Protein AF-A0A099P0U5-F1 (afdb_monomer_lite)

Sequence (580 aa):
MQYRGTAFEDYVLDQFIKVQLLFDESFKYVQVSQISDIPKSPIVANTSRTMFHKSTSIMKYMVQYLEELSNFQYFPLNPQFQKNIIKFYSIHKANFKSFTIEALIESFQDFLLKQPKISKSNSLYYIQTVQLVDVLLVCKSTSGEKSQLLAHREKLLACVYLQLPTISDEKLRQSICDSFEITPDILESKISQINTVVSKTQVVNFFKSSPKLLSNFYQQDAFEEVEYYRSWLMKSQNLENDMINLFMDPMDNSTSMFSIPNQIQDTVALLAEIALDSSSKFFQGLIQCMQIWQVNPFHIQTAFIQVAANIKKDGRINPELVEKAFNLSYLAMPFQIQFLEWPYEEKKKFLQMSLQIYNDSIEDLKPFFGMFFVDQTNFTVVLSFLKLLKLNLKDVKLEIKKQLVSSADQRLRLHRERSKLNETDRTLRLQNLVKYLSYVSSDVNLLYNWKTNNKDLNMSFQIFENGSKILMSPSLELIKRYVSEIRSQSFNLMSDKSSKANFGTFIDLVNNLKARTNFKYDFQKEIYGDFYKIVGSWKTEILQKTKVIIANDNLVRLDGCAHSSSIQNLVMLFQGNLLN

Secondary structure (DSSP, 8-state):
------HHHHHHHHHHHHHHHHH-TTSSEEEGGG-TTS-SS---PPPP------S-HHHHHHHHHHHTGGG--SSPPPHHHHHHHHHHHHHHTTTGGG--HHHHHHHHHHHHHTSTT--TTSHHHHHHHHHHHHHHHHS---HHHHHHHHHHHHHHHH-EEEPPP----HHHHHHHHHHTT--HHHHHHHHHHHGGG--HHHHHHHHHH-TTSGGGS--GGGSSSHHHHHHHHHHHHHHHHHHHHHT--SS----PPPPPPTTHHHHHHHHHHHHHHS-HHHHHHHHHHHHHTT--HHHHHHHHHHHHHH--BTTB--HHHHHHHHHHHHHHSSS---GGGS-HHHHHHHHHHHHHHHHHHHHHHGGGGGGGGT-HHHHHHHHHHHHHT----HHHHHHHHHHHHHHHHHHHHHHHHHTT--TT-SS--HHHHHHHHHHHHHHHHHHHHHHHH-HHHHHHH-HHHHHHHHHHHHHHHHHHHHHHHHHHS-STT--SHHHHHHHHHHHHHHHHHHHHS-----HHHHHHHHHHHHHHHHHHHHHHHHHHHHHT------TT-S--HHHHHHHHHHHHTT--

Organism: Pichia kudriavzevii (NCBI:txid4909)

Structure (mmCIF, N/CA/C/O backbone):
data_AF-A0A099P0U5-F1
#
_entry.id   AF-A0A099P0U5-F1
#
loop_
_atom_site.group_PDB
_atom_site.id
_atom_site.type_symbol
_atom_site.label_atom_id
_atom_site.label_alt_id
_atom_site.label_comp_id
_atom_site.label_asym_id
_atom_site.label_entity_id
_atom_site.label_seq_id
_atom_site.pdbx_PDB_ins_code
_atom_site.Cartn_x
_atom_site.Cartn_y
_atom_site.Cartn_z
_atom_site.occupancy
_atom_site.B_iso_or_equiv
_atom_site.auth_seq_id
_atom_site.auth_comp_id
_atom_site.auth_asym_id
_atom_site.auth_atom_id
_atom_site.pdbx_PDB_model_num
ATOM 1 N N . MET A 1 1 ? -29.083 -13.817 1.300 1.00 33.81 1 MET A N 1
ATOM 2 C CA . MET A 1 1 ? -28.050 -14.624 0.613 1.00 33.81 1 MET A CA 1
ATOM 3 C C . MET A 1 1 ? -27.046 -15.068 1.662 1.00 33.81 1 MET A C 1
ATOM 5 O O . MET A 1 1 ? -26.664 -14.237 2.471 1.00 33.81 1 MET A O 1
ATOM 9 N N . GLN A 1 2 ? -26.703 -16.357 1.721 1.00 34.94 2 GLN A N 1
ATOM 10 C CA . GLN A 1 2 ? -25.637 -16.859 2.598 1.00 34.94 2 GLN A CA 1
ATOM 11 C C . GLN A 1 2 ? -24.275 -16.501 1.989 1.00 34.94 2 GLN A C 1
ATOM 13 O O . GLN A 1 2 ? -24.110 -16.603 0.774 1.00 34.94 2 GLN A O 1
ATOM 18 N N . TYR A 1 3 ? -23.346 -16.055 2.835 1.00 41.56 3 TYR A N 1
ATOM 19 C CA . TYR A 1 3 ? -21.948 -15.777 2.500 1.00 41.56 3 TYR A CA 1
ATOM 20 C C . TYR A 1 3 ? -21.324 -16.961 1.740 1.00 41.56 3 TYR A C 1
ATOM 22 O O . TYR A 1 3 ? -21.486 -18.109 2.154 1.00 41.56 3 TYR A O 1
ATOM 30 N N . ARG A 1 4 ? -20.660 -16.681 0.611 1.00 47.25 4 ARG A N 1
ATOM 31 C CA . ARG A 1 4 ? -20.003 -17.670 -0.265 1.00 47.25 4 ARG A CA 1
ATOM 32 C C . ARG A 1 4 ? -18.496 -17.801 -0.007 1.00 47.25 4 ARG A C 1
ATOM 34 O O . ARG A 1 4 ? -17.818 -18.392 -0.836 1.00 47.25 4 ARG A O 1
ATOM 41 N N . GLY A 1 5 ? -17.978 -17.281 1.104 1.00 59.28 5 GLY A N 1
ATOM 42 C CA . GLY A 1 5 ? -16.559 -17.421 1.417 1.00 59.28 5 GLY A CA 1
ATOM 43 C C . GLY A 1 5 ? -16.228 -18.712 2.165 1.00 59.28 5 GLY A C 1
ATOM 44 O O . GLY A 1 5 ? -17.054 -19.281 2.887 1.00 59.28 5 GLY A O 1
ATOM 45 N N . THR A 1 6 ? -15.001 -19.187 1.992 1.00 80.69 6 THR A N 1
ATOM 46 C CA . THR A 1 6 ? -14.419 -20.273 2.787 1.00 80.69 6 THR A CA 1
ATOM 47 C C . THR A 1 6 ? -14.278 -19.854 4.257 1.00 80.69 6 THR A C 1
ATOM 49 O O . THR A 1 6 ? -14.225 -18.670 4.587 1.00 80.69 6 THR A O 1
ATOM 52 N N . ALA A 1 7 ? -14.155 -20.822 5.173 1.00 86.38 7 ALA A N 1
ATOM 53 C CA . ALA A 1 7 ? -13.898 -20.525 6.590 1.00 86.38 7 ALA A CA 1
ATOM 54 C C . ALA A 1 7 ? -12.612 -19.698 6.805 1.00 86.38 7 ALA A C 1
ATOM 56 O O . ALA A 1 7 ? -12.496 -18.971 7.789 1.00 86.38 7 ALA A O 1
ATOM 57 N N . PHE A 1 8 ? -11.651 -19.806 5.883 1.00 91.00 8 PHE A N 1
ATOM 58 C CA . PHE A 1 8 ? -10.423 -19.024 5.910 1.00 91.00 8 PHE A CA 1
ATOM 59 C C . PHE A 1 8 ? -10.647 -17.569 5.472 1.00 91.00 8 PHE A C 1
ATOM 61 O O . PHE A 1 8 ? -10.152 -16.661 6.130 1.00 91.00 8 PHE A O 1
ATOM 68 N N . GLU A 1 9 ? -11.437 -17.324 4.425 1.00 91.50 9 GLU A N 1
ATOM 69 C CA . GLU A 1 9 ? -11.798 -15.961 4.001 1.00 91.50 9 GLU A CA 1
ATOM 70 C C . GLU A 1 9 ? -12.588 -15.219 5.083 1.00 91.50 9 GLU A C 1
ATOM 72 O O . GLU A 1 9 ? -12.298 -14.055 5.354 1.00 91.50 9 GLU A O 1
ATOM 77 N N . ASP A 1 10 ? -13.511 -15.907 5.765 1.00 91.94 10 ASP A N 1
ATOM 78 C CA . ASP A 1 10 ? -14.259 -15.330 6.891 1.00 91.94 10 ASP A CA 1
ATOM 79 C C . ASP A 1 10 ? -13.323 -14.950 8.051 1.00 91.94 10 ASP A C 1
ATOM 81 O O . ASP A 1 10 ? -13.427 -13.870 8.632 1.00 91.94 10 ASP A O 1
ATOM 85 N N . TYR A 1 11 ? -12.343 -15.811 8.342 1.00 93.94 11 TYR A N 1
ATOM 86 C CA . TYR A 1 11 ? -11.302 -15.526 9.325 1.00 93.94 11 TYR A CA 1
ATOM 87 C C . TYR A 1 11 ? -10.464 -14.298 8.939 1.00 93.94 11 TYR A C 1
ATOM 89 O O . TYR A 1 11 ? -10.210 -13.436 9.783 1.00 93.94 11 TYR A O 1
ATOM 97 N N . VAL A 1 12 ? -10.037 -14.195 7.677 1.00 95.75 12 VAL A N 1
ATOM 98 C CA . VAL A 1 12 ? -9.238 -13.061 7.189 1.00 95.75 12 VAL A CA 1
ATOM 99 C C . VAL A 1 12 ? -10.042 -11.762 7.212 1.00 95.75 12 VAL A C 1
ATOM 101 O O . VAL A 1 12 ? -9.507 -10.736 7.639 1.00 95.75 12 VAL A O 1
ATOM 104 N N . LEU A 1 13 ? -11.324 -11.803 6.844 1.00 95.81 13 LEU A N 1
ATOM 105 C CA . LEU A 1 13 ? -12.243 -10.671 6.965 1.00 95.81 13 LEU A CA 1
ATOM 106 C C . LEU A 1 13 ? -12.339 -10.184 8.418 1.00 95.81 13 LEU A C 1
ATOM 108 O O . LEU A 1 13 ? -12.208 -8.986 8.670 1.00 95.81 13 LEU A O 1
ATOM 112 N N . ASP A 1 14 ? -12.496 -11.094 9.382 1.00 95.25 14 ASP A N 1
ATOM 113 C CA . ASP A 1 14 ? -12.567 -10.739 10.804 1.00 95.25 14 ASP A CA 1
ATOM 114 C C . ASP A 1 14 ? -11.277 -10.067 11.290 1.00 95.25 14 ASP A C 1
ATOM 116 O O . ASP A 1 14 ? -11.321 -9.050 11.991 1.00 95.25 14 ASP A O 1
ATOM 120 N N . GLN A 1 15 ? -10.113 -10.594 10.894 1.00 95.75 15 GLN A N 1
ATOM 121 C CA . GLN A 1 15 ? -8.824 -9.979 11.226 1.00 95.75 15 GLN A CA 1
ATOM 122 C C . GLN A 1 15 ? -8.670 -8.599 10.579 1.00 95.75 15 GLN A C 1
ATOM 124 O O . GLN A 1 15 ? -8.192 -7.668 11.233 1.00 95.75 15 GLN A O 1
ATOM 129 N N . PHE A 1 16 ? -9.095 -8.448 9.324 1.00 96.69 16 PHE A N 1
ATOM 130 C CA . PHE A 1 16 ? -9.060 -7.174 8.614 1.00 96.69 16 PHE A CA 1
ATOM 131 C C . PHE A 1 16 ? -9.946 -6.133 9.310 1.00 96.69 16 PHE A C 1
ATOM 133 O O . PHE A 1 16 ? -9.453 -5.064 9.675 1.00 96.69 16 PHE A O 1
ATOM 140 N N . ILE A 1 17 ? -11.217 -6.461 9.584 1.00 96.94 17 ILE A N 1
ATOM 141 C CA . ILE A 1 17 ? -12.170 -5.581 10.285 1.00 96.94 17 ILE A CA 1
ATOM 142 C C . ILE A 1 17 ? -11.623 -5.178 11.653 1.00 96.94 17 ILE A C 1
ATOM 144 O O . ILE A 1 17 ? -11.674 -4.001 12.005 1.00 96.94 17 ILE A O 1
ATOM 148 N N . LYS A 1 18 ? -11.050 -6.119 12.412 1.00 96.06 18 LYS A N 1
ATOM 149 C CA . LYS A 1 18 ? -10.448 -5.833 13.721 1.00 96.06 18 LYS A CA 1
ATOM 150 C C . LYS A 1 18 ? -9.398 -4.721 13.645 1.00 96.06 18 LYS A C 1
ATOM 152 O O . LYS A 1 18 ? -9.357 -3.871 14.532 1.00 96.06 18 LYS A O 1
ATOM 157 N N . VAL A 1 19 ? -8.571 -4.715 12.598 1.00 97.00 19 VAL A N 1
ATOM 158 C CA . VAL A 1 19 ? -7.596 -3.641 12.363 1.00 97.00 19 VAL A CA 1
ATOM 159 C C . VAL A 1 19 ? -8.286 -2.347 11.948 1.00 97.00 19 VAL A C 1
ATOM 161 O O . VAL A 1 19 ? -7.980 -1.307 12.520 1.00 97.00 19 VAL A O 1
ATOM 164 N N . GLN A 1 20 ? -9.243 -2.387 11.019 1.00 97.00 20 GLN A N 1
ATOM 165 C CA . GLN A 1 20 ? -9.915 -1.160 10.572 1.00 97.00 20 GLN A CA 1
ATOM 166 C C . GLN A 1 20 ? -10.636 -0.448 11.728 1.00 97.00 20 GLN A C 1
ATOM 168 O O . GLN A 1 20 ? -10.569 0.771 11.841 1.00 97.00 20 GLN A O 1
ATOM 173 N N . LEU A 1 21 ? -11.248 -1.208 12.643 1.00 96.25 21 LEU A N 1
ATOM 174 C CA . LEU A 1 21 ? -11.870 -0.676 13.859 1.00 96.25 21 LEU A CA 1
ATOM 175 C C . LEU A 1 21 ? -10.867 0.009 14.800 1.00 96.25 21 LEU A C 1
ATOM 177 O O . LEU A 1 21 ? -11.234 0.957 15.489 1.00 96.25 21 LEU A O 1
ATOM 181 N N . LEU A 1 22 ? -9.612 -0.452 14.850 1.00 94.81 22 LEU A N 1
ATOM 182 C CA . LEU A 1 22 ? -8.572 0.193 15.660 1.00 94.81 22 LEU A CA 1
ATOM 183 C C . LEU A 1 22 ? -8.232 1.589 15.134 1.00 94.81 22 LEU A C 1
ATOM 185 O O . LEU A 1 22 ? -8.060 2.510 15.932 1.00 94.81 22 LEU A O 1
ATOM 189 N N . PHE A 1 23 ? -8.125 1.727 13.812 1.00 94.94 23 PHE A N 1
ATOM 190 C CA . PHE A 1 23 ? -7.725 2.967 13.144 1.00 94.94 23 PHE A CA 1
ATOM 191 C C . PHE A 1 23 ? -8.867 3.967 12.937 1.00 94.94 23 PHE A C 1
ATOM 193 O O . PHE A 1 23 ? -8.602 5.108 12.560 1.00 94.94 23 PHE A O 1
ATOM 200 N N . ASP A 1 24 ? -10.119 3.570 13.162 1.00 95.06 24 ASP A N 1
ATOM 201 C CA . ASP A 1 24 ? -11.261 4.447 12.929 1.00 95.06 24 ASP A CA 1
ATOM 202 C C . ASP A 1 24 ? -11.328 5.611 13.935 1.00 95.06 24 ASP A C 1
ATOM 204 O O . ASP A 1 24 ? -11.121 5.459 15.143 1.00 95.06 24 ASP A O 1
ATOM 208 N N . GLU A 1 25 ? -11.679 6.796 13.434 1.00 90.06 25 GLU A N 1
ATOM 209 C CA . GLU A 1 25 ? -11.743 8.032 14.221 1.00 90.06 25 GLU A CA 1
ATOM 210 C C . GLU A 1 25 ? -12.843 8.023 15.297 1.00 90.06 25 GLU A C 1
ATOM 212 O O . GLU A 1 25 ? -12.800 8.818 16.245 1.00 90.06 25 GLU A O 1
ATOM 217 N N . SER A 1 26 ? -13.839 7.138 15.172 1.00 88.81 26 SER A N 1
ATOM 218 C CA . SER A 1 26 ? -14.865 6.939 16.198 1.00 88.81 26 SER A CA 1
ATOM 219 C C . SER A 1 26 ? -14.312 6.285 17.463 1.00 88.81 26 SER A C 1
ATOM 221 O O . SER A 1 26 ? -14.922 6.432 18.524 1.00 88.81 26 SER A O 1
ATOM 223 N N . PHE A 1 27 ? -13.149 5.619 17.398 1.00 91.06 27 PHE A N 1
ATOM 224 C CA . PHE A 1 27 ? -12.566 4.950 18.554 1.00 91.06 27 PHE A CA 1
ATOM 225 C C . PHE A 1 27 ? -11.857 5.940 19.483 1.00 91.06 27 PHE A C 1
ATOM 227 O O . PHE A 1 27 ? -10.627 6.000 19.559 1.00 91.06 27 PHE A O 1
ATOM 234 N N . LYS A 1 28 ? -12.625 6.766 20.189 1.00 89.44 28 LYS A N 1
ATOM 235 C CA . LYS A 1 28 ? -12.089 7.830 21.040 1.00 89.44 28 LYS A CA 1
ATOM 236 C C . LYS A 1 28 ? -12.845 7.973 22.348 1.00 89.44 28 LYS A C 1
ATOM 238 O O . LYS A 1 28 ? -13.973 7.506 22.513 1.00 89.44 28 LYS A O 1
ATOM 243 N N . TYR A 1 29 ? -12.192 8.657 23.276 1.00 89.19 29 TYR A N 1
ATOM 244 C CA . TYR A 1 29 ? -12.809 9.092 24.513 1.00 89.19 29 TYR A CA 1
ATOM 245 C C . TYR A 1 29 ? -13.820 10.198 24.235 1.00 89.19 29 TYR A C 1
ATOM 247 O O . TYR A 1 29 ? -13.497 11.212 23.616 1.00 89.19 29 TYR A O 1
ATOM 255 N N . VAL A 1 30 ? -15.043 9.993 24.711 1.00 90.38 30 VAL A N 1
ATOM 256 C CA . VAL A 1 30 ? -16.137 10.952 24.606 1.00 90.38 30 VAL A CA 1
ATOM 257 C C . VAL A 1 30 ? -16.541 11.355 26.012 1.00 90.38 30 VAL A C 1
ATOM 259 O O . VAL A 1 30 ? -16.832 10.513 26.866 1.00 90.38 30 VAL A O 1
ATOM 262 N N . GLN A 1 31 ? -16.555 12.660 26.265 1.00 93.00 31 GLN A N 1
ATOM 263 C CA . GLN A 1 31 ? -17.138 13.183 27.490 1.00 93.00 31 GLN A CA 1
ATOM 264 C C . GLN A 1 31 ? -18.662 13.141 27.363 1.00 93.00 31 GLN A C 1
ATOM 266 O O . GLN A 1 31 ? -19.214 13.548 26.342 1.00 93.00 31 GLN A O 1
ATOM 271 N N . VAL A 1 32 ? -19.363 12.677 28.397 1.00 93.25 32 VAL A N 1
ATOM 272 C CA . VAL A 1 32 ? -20.829 12.528 28.370 1.00 93.25 32 VAL A CA 1
ATOM 273 C C . VAL A 1 32 ? -21.532 13.850 28.044 1.00 93.25 32 VAL A C 1
ATOM 275 O O . VAL A 1 32 ? -22.512 13.857 27.306 1.00 93.25 32 VAL A O 1
ATOM 278 N N . SER A 1 33 ? -20.993 14.980 28.510 1.00 92.31 33 SER A N 1
ATOM 279 C CA . SER A 1 33 ? -21.478 16.328 28.176 1.00 92.31 33 SER A CA 1
ATOM 280 C C . SER A 1 33 ? -21.451 16.687 26.683 1.00 92.31 33 SER A C 1
ATOM 282 O O . SER A 1 33 ? -22.115 17.642 26.283 1.00 92.31 33 SER A O 1
ATOM 284 N N . GLN A 1 34 ? -20.697 15.951 25.863 1.00 92.00 34 GLN A N 1
ATOM 285 C CA . GLN A 1 34 ? -20.579 16.159 24.417 1.00 92.00 34 GLN A CA 1
ATOM 286 C C . GLN A 1 34 ? -21.561 15.301 23.603 1.00 92.00 34 GLN A C 1
ATOM 288 O O . GLN A 1 34 ? -21.640 15.471 22.387 1.00 92.00 34 GLN A O 1
ATOM 293 N N . ILE A 1 35 ? -22.315 14.394 24.237 1.00 90.75 35 ILE A N 1
ATOM 294 C CA . ILE A 1 35 ? -23.343 13.605 23.548 1.00 90.75 35 ILE A CA 1
ATOM 295 C C . ILE A 1 35 ? -24.477 14.543 23.118 1.00 90.75 35 ILE A C 1
ATOM 297 O O . ILE A 1 35 ? -25.116 15.175 23.957 1.00 90.75 35 ILE A O 1
ATOM 301 N N . SER A 1 36 ? -24.751 14.603 21.813 1.00 87.50 36 SER A N 1
ATOM 302 C CA . SER A 1 36 ? -25.747 15.505 21.213 1.00 87.50 36 SER A CA 1
ATOM 303 C C . SER A 1 36 ? -27.154 15.344 21.789 1.00 87.50 36 SER A C 1
ATOM 305 O O . SER A 1 36 ? -27.890 16.322 21.899 1.00 87.50 36 SER A O 1
ATOM 307 N N . ASP A 1 37 ? -27.509 14.120 22.176 1.00 86.06 37 ASP A N 1
ATOM 308 C CA . ASP A 1 37 ? -28.840 13.769 22.679 1.00 86.06 37 ASP A CA 1
ATOM 309 C C . ASP A 1 37 ? -29.056 14.168 24.149 1.00 86.06 37 ASP A C 1
ATOM 311 O O . ASP A 1 37 ? -30.168 14.043 24.667 1.00 86.06 37 ASP A O 1
ATOM 315 N N . ILE A 1 38 ? -28.009 14.631 24.844 1.00 88.50 38 ILE A N 1
ATOM 316 C CA . ILE A 1 38 ? -28.087 15.064 26.239 1.00 88.50 38 ILE A CA 1
ATOM 317 C C . ILE A 1 38 ? -28.207 16.597 26.288 1.00 88.50 38 ILE A C 1
ATOM 319 O O . ILE A 1 38 ? -27.301 17.304 25.840 1.00 88.50 38 ILE A O 1
ATOM 323 N N . PRO A 1 39 ? -29.289 17.158 26.865 1.00 84.56 39 PRO A N 1
ATOM 324 C CA . PRO A 1 39 ? -29.443 18.605 26.982 1.00 84.56 39 PRO A CA 1
ATOM 325 C C . PRO A 1 39 ? -28.306 19.237 27.793 1.00 84.56 39 PRO A C 1
ATOM 327 O O . PRO A 1 39 ? -27.940 18.742 28.861 1.00 84.56 39 PRO A O 1
ATOM 330 N N . LYS A 1 40 ? -27.788 20.391 27.356 1.00 82.50 40 LYS A N 1
ATOM 331 C CA . LYS A 1 40 ? -26.741 21.114 28.106 1.00 82.50 40 LYS A CA 1
ATOM 332 C C . LYS A 1 40 ? -27.222 21.555 29.493 1.00 82.50 40 LYS A C 1
ATOM 334 O O . LYS A 1 40 ? -26.483 21.440 30.468 1.00 82.50 40 LYS A O 1
ATOM 339 N N . SER A 1 41 ? -28.478 21.986 29.598 1.00 85.06 41 SER A N 1
ATOM 340 C CA . SER A 1 41 ? -29.098 22.428 30.851 1.00 85.06 41 SER A CA 1
ATOM 341 C C . SER A 1 41 ? -30.359 21.610 31.142 1.00 85.06 41 SER A C 1
ATOM 343 O O . SER A 1 41 ? -31.153 21.405 30.221 1.00 85.06 41 SER A O 1
ATOM 345 N N . PRO A 1 42 ? -30.566 21.145 32.388 1.00 89.38 42 PRO A N 1
ATOM 346 C CA . PRO A 1 42 ? -31.786 20.441 32.754 1.00 89.38 42 PRO A CA 1
ATOM 347 C C . PRO A 1 42 ? -32.948 21.419 32.944 1.00 89.38 42 PRO A C 1
ATOM 349 O O . PRO A 1 42 ? -32.754 22.572 33.338 1.00 89.38 42 PRO A O 1
ATOM 352 N N . ILE A 1 43 ? -34.169 20.929 32.748 1.00 87.19 43 ILE A N 1
ATOM 353 C CA . ILE A 1 43 ? -35.384 21.626 33.176 1.00 87.19 43 ILE A CA 1
ATOM 354 C C . ILE A 1 43 ? -35.645 21.249 34.635 1.00 87.19 43 ILE A C 1
ATOM 356 O O . ILE A 1 43 ? -35.658 20.072 34.986 1.00 87.19 43 ILE A O 1
ATOM 360 N N . VAL A 1 44 ? -35.850 22.250 35.491 1.00 84.06 44 VAL A N 1
ATOM 361 C CA . VAL A 1 44 ? -36.041 22.055 36.934 1.00 84.06 44 VAL A CA 1
ATOM 362 C C . VAL A 1 44 ? -37.392 22.636 37.342 1.00 84.06 44 VAL A C 1
ATOM 364 O O . VAL A 1 44 ? -37.673 23.803 37.077 1.00 84.06 44 VAL A O 1
ATOM 367 N N . ALA A 1 45 ? -38.240 21.837 37.995 1.00 79.69 45 ALA A N 1
ATOM 368 C CA . ALA A 1 45 ? -39.546 22.304 38.471 1.00 79.69 45 ALA A CA 1
ATOM 369 C C . ALA A 1 45 ? -39.418 23.322 39.622 1.00 79.69 45 ALA A C 1
ATOM 371 O O . ALA A 1 45 ? -38.365 23.434 40.245 1.00 79.69 45 ALA A O 1
ATOM 372 N N . ASN A 1 46 ? -40.489 24.041 39.981 1.00 66.88 46 ASN A N 1
ATOM 373 C CA . ASN A 1 46 ? -40.490 24.962 41.131 1.00 66.88 46 ASN A CA 1
ATOM 374 C C . ASN A 1 46 ? -40.417 24.212 42.479 1.00 66.88 46 ASN A C 1
ATOM 376 O O . ASN A 1 46 ? -40.979 23.132 42.649 1.00 66.88 46 ASN A O 1
ATOM 380 N N . THR A 1 47 ? -39.660 24.743 43.443 1.00 61.41 47 THR A N 1
ATOM 381 C CA . THR A 1 47 ? -39.353 24.080 44.732 1.00 61.41 47 THR A CA 1
ATOM 382 C C . THR A 1 47 ? -40.479 24.279 45.742 1.00 61.41 47 THR A C 1
ATOM 384 O O . THR A 1 47 ? -40.983 25.392 45.886 1.00 61.41 47 THR A O 1
ATOM 387 N N . SER A 1 48 ? -40.863 23.239 46.490 1.00 56.41 48 SER A N 1
ATOM 388 C CA . SER A 1 48 ? -41.792 23.421 47.612 1.00 56.41 48 SER A CA 1
ATOM 389 C C . SER A 1 48 ? -41.065 24.003 48.828 1.00 56.41 48 SER A C 1
ATOM 391 O O . SER A 1 48 ? -40.087 23.428 49.303 1.00 56.41 48 SER A O 1
ATOM 393 N N . ARG A 1 49 ? -41.559 25.128 49.362 1.00 48.69 49 ARG A N 1
ATOM 394 C CA . ARG A 1 49 ? -41.126 25.680 50.657 1.00 48.69 49 ARG A CA 1
ATOM 395 C C . ARG A 1 49 ? -41.749 24.861 51.794 1.00 48.69 49 ARG A C 1
ATOM 397 O O . ARG A 1 49 ? -42.822 25.211 52.266 1.00 48.69 49 ARG A O 1
ATOM 404 N N . THR A 1 50 ? -41.122 23.778 52.241 1.00 48.81 50 THR A N 1
ATOM 405 C CA . THR A 1 50 ? -41.579 23.059 53.448 1.00 48.81 50 THR A CA 1
ATOM 406 C C . THR A 1 50 ? -40.394 22.653 54.315 1.00 48.81 50 THR A C 1
ATOM 408 O O . THR A 1 50 ? -39.521 21.927 53.852 1.00 48.81 50 THR A O 1
ATOM 411 N N . MET A 1 51 ? -40.372 23.134 55.568 1.00 41.91 51 MET A N 1
ATOM 412 C CA . MET A 1 51 ? -39.295 22.904 56.545 1.00 41.91 51 MET A CA 1
ATOM 413 C C . MET A 1 51 ? -39.426 21.600 57.356 1.00 41.91 51 MET A C 1
ATOM 415 O O . MET A 1 51 ? -38.498 21.272 58.084 1.00 41.91 51 MET A O 1
ATOM 419 N N . PHE A 1 52 ? -40.515 20.826 57.245 1.00 42.16 52 PHE A N 1
ATOM 420 C CA . PHE A 1 52 ? -40.698 19.613 58.057 1.00 42.16 52 PHE A CA 1
ATOM 421 C C . PHE A 1 52 ? -41.452 18.476 57.326 1.00 42.16 52 PHE A C 1
ATOM 423 O O . PHE A 1 52 ? -42.427 18.728 56.626 1.00 42.16 52 PHE A O 1
ATOM 430 N N . HIS A 1 53 ? -40.996 17.236 57.591 1.00 41.06 53 HIS A N 1
ATOM 431 C CA . HIS A 1 53 ? -41.552 15.884 57.321 1.00 41.06 53 HIS A CA 1
ATOM 432 C C . HIS A 1 53 ? -41.099 15.041 56.094 1.00 41.06 53 HIS A C 1
ATOM 434 O O . HIS A 1 53 ? -41.710 15.023 55.033 1.00 41.06 53 HIS A O 1
ATOM 440 N N . LYS A 1 54 ? -40.050 14.230 56.332 1.00 45.06 54 LYS A N 1
ATOM 441 C CA . LYS A 1 54 ? -39.970 12.740 56.407 1.00 45.06 54 LYS A CA 1
ATOM 442 C C . LYS A 1 54 ? -40.566 11.781 55.347 1.00 45.06 54 LYS A C 1
ATOM 444 O O . LYS A 1 54 ? -40.476 10.576 55.558 1.00 45.06 54 LYS A O 1
ATOM 449 N N . SER A 1 55 ? -41.038 12.213 54.183 1.00 46.31 55 SER A N 1
ATOM 450 C CA . SER A 1 55 ? -41.211 11.274 53.052 1.00 46.31 55 SER A CA 1
ATOM 451 C C . SER A 1 55 ? -40.890 11.952 51.730 1.00 46.31 55 SER A C 1
ATOM 453 O O . SER A 1 55 ? -41.477 12.989 51.424 1.00 46.31 55 SER A O 1
ATOM 455 N N . THR A 1 56 ? -39.962 11.381 50.964 1.00 54.94 56 THR A N 1
ATOM 456 C CA . THR A 1 56 ? -39.474 11.904 49.682 1.00 54.94 56 THR A CA 1
ATOM 457 C C . THR A 1 56 ? -40.633 12.046 48.689 1.00 54.94 56 THR A C 1
ATOM 459 O O . THR A 1 56 ? -41.081 11.093 48.051 1.00 54.94 56 THR A O 1
ATOM 462 N N . SER A 1 57 ? -41.170 13.266 48.562 1.00 70.19 57 SER A N 1
ATOM 463 C CA . SER A 1 57 ? -42.275 13.573 47.639 1.00 70.19 57 SER A CA 1
ATOM 464 C C . SER A 1 57 ? -41.933 13.221 46.185 1.00 70.19 57 SER A C 1
ATOM 466 O O . SER A 1 57 ? -42.819 12.854 45.413 1.00 70.19 57 SER A O 1
ATOM 468 N N . ILE A 1 58 ? -40.641 13.223 45.851 1.00 81.25 58 ILE A N 1
ATOM 469 C CA . ILE A 1 58 ? -40.117 12.985 44.511 1.00 81.25 58 ILE A CA 1
ATOM 470 C C . ILE A 1 58 ? -40.487 11.607 43.946 1.00 81.25 58 ILE A C 1
ATOM 472 O O . ILE A 1 58 ? -40.909 11.522 42.798 1.00 81.25 58 ILE A O 1
ATOM 476 N N . MET A 1 59 ? -40.445 10.538 44.755 1.00 85.19 59 MET A N 1
ATOM 477 C CA . MET A 1 59 ? -40.772 9.181 44.289 1.00 85.19 59 MET A CA 1
ATOM 478 C C . MET A 1 59 ? -42.267 9.023 44.019 1.00 85.19 59 MET A C 1
ATOM 480 O O . MET A 1 59 ? -42.666 8.305 43.106 1.00 85.19 59 MET A O 1
ATOM 484 N N . LYS A 1 60 ? -43.113 9.735 44.774 1.00 80.88 60 LYS A N 1
ATOM 485 C CA . LYS A 1 60 ? -44.560 9.760 44.536 1.00 80.88 60 LYS A CA 1
ATOM 486 C C . LYS A 1 60 ? -44.890 10.433 43.200 1.00 80.88 60 LYS A C 1
ATOM 488 O O . LYS A 1 60 ? -45.705 9.897 42.458 1.00 80.88 60 LYS A O 1
ATOM 493 N N . TYR A 1 61 ? -44.245 11.560 42.892 1.00 80.88 61 TYR A N 1
ATOM 494 C CA . TYR A 1 61 ? -44.406 12.250 41.606 1.00 80.88 61 TYR A CA 1
ATOM 495 C C . TYR A 1 61 ? -43.786 11.467 40.443 1.00 80.88 61 TYR A C 1
ATOM 497 O O . TYR A 1 61 ? -44.381 11.406 39.373 1.00 80.88 61 TYR A O 1
ATOM 505 N N . MET A 1 62 ? -42.651 10.798 40.661 1.00 85.69 62 MET A N 1
ATOM 506 C CA . MET A 1 62 ? -42.045 9.922 39.658 1.00 85.69 62 MET A CA 1
ATOM 507 C C . MET A 1 62 ? -42.992 8.785 39.259 1.00 85.69 62 MET A C 1
ATOM 509 O O . MET A 1 62 ? -43.151 8.514 38.076 1.00 85.69 62 MET A O 1
ATOM 513 N N . VAL A 1 63 ? -43.674 8.151 40.222 1.00 84.44 63 VAL A N 1
ATOM 514 C CA . VAL A 1 63 ? -44.684 7.117 39.926 1.00 84.44 63 VAL A CA 1
ATOM 515 C C . VAL A 1 63 ? -45.823 7.670 39.067 1.00 84.44 63 VAL A C 1
ATOM 517 O O . VAL A 1 63 ? -46.199 7.017 38.102 1.00 84.44 63 VAL A O 1
ATOM 520 N N . GLN A 1 64 ? -46.317 8.878 39.356 1.00 81.56 64 GLN A N 1
ATOM 521 C CA . GLN A 1 64 ? -47.356 9.519 38.536 1.00 81.56 64 GLN A CA 1
ATOM 522 C C . GLN A 1 64 ? -46.879 9.751 37.096 1.00 81.56 64 GLN A C 1
ATOM 524 O O . GLN A 1 64 ? -47.592 9.432 36.150 1.00 81.56 64 GLN A O 1
ATOM 529 N N . TYR A 1 65 ? -45.643 10.227 36.913 1.00 83.19 65 TYR A N 1
ATOM 530 C CA . TYR A 1 65 ? -45.069 10.385 35.574 1.00 83.19 65 TYR A CA 1
ATOM 531 C C . TYR A 1 65 ? -44.822 9.056 34.856 1.00 83.19 65 TYR A C 1
ATOM 533 O O . TYR A 1 65 ? -44.917 9.007 33.635 1.00 83.19 65 TYR A O 1
ATOM 541 N N . LEU A 1 66 ? -44.513 7.979 35.581 1.00 84.44 66 LEU A N 1
ATOM 542 C CA . LEU A 1 66 ? -44.367 6.640 35.004 1.00 84.44 66 LEU A CA 1
ATOM 543 C C . LEU A 1 66 ? -45.708 6.058 34.544 1.00 84.44 66 LEU A C 1
ATOM 545 O O . LEU A 1 66 ? -45.751 5.382 33.518 1.00 84.44 66 LEU A O 1
ATOM 549 N N . GLU A 1 67 ? -46.787 6.332 35.278 1.00 81.25 67 GLU A N 1
ATOM 550 C CA . GLU A 1 67 ? -48.154 5.934 34.920 1.00 81.25 67 GLU A CA 1
ATOM 551 C C . GLU A 1 67 ? -48.681 6.713 33.696 1.00 81.25 67 GLU A C 1
ATOM 553 O O . GLU A 1 67 ? -49.470 6.167 32.927 1.00 81.25 67 GLU A O 1
ATOM 558 N N . GLU A 1 68 ? -48.181 7.932 33.453 1.00 79.44 68 GLU A N 1
ATOM 559 C CA . GLU A 1 68 ? -48.581 8.814 32.341 1.00 79.44 68 GLU A CA 1
ATOM 560 C C . GLU A 1 68 ? -47.417 9.186 31.399 1.00 79.44 68 GLU A C 1
ATOM 562 O O . GLU A 1 68 ? -47.351 10.292 30.857 1.00 79.44 68 GLU A O 1
ATOM 567 N N . LEU A 1 69 ? -46.476 8.267 31.169 1.00 78.19 69 LEU A N 1
ATOM 568 C CA . LEU A 1 69 ? -45.227 8.579 30.457 1.00 78.19 69 LEU A CA 1
ATOM 569 C C . LEU A 1 69 ? -45.439 9.011 28.993 1.00 78.19 69 LEU A C 1
ATOM 571 O O . LEU A 1 69 ? -44.626 9.749 28.437 1.00 78.19 69 LEU A O 1
ATOM 575 N N . SER A 1 70 ? -46.553 8.593 28.379 1.00 72.44 70 SER A N 1
ATOM 576 C CA . SER A 1 70 ? -46.985 9.025 27.041 1.00 72.44 70 SER A CA 1
ATOM 577 C C . SER A 1 70 ? -47.337 10.514 26.965 1.00 72.44 70 SER A C 1
ATOM 579 O O . SER A 1 70 ? -47.304 11.090 25.883 1.00 72.44 70 SER A O 1
ATOM 581 N N . ASN A 1 71 ? -47.656 11.135 28.104 1.00 74.50 71 ASN A N 1
ATOM 582 C CA . ASN A 1 71 ? -48.038 12.541 28.225 1.00 74.50 71 ASN A CA 1
ATOM 583 C C . ASN A 1 71 ? -46.880 13.414 28.742 1.00 74.50 71 ASN A C 1
ATOM 585 O O . ASN A 1 71 ? -47.092 14.570 29.108 1.00 74.50 71 ASN A O 1
ATOM 589 N N . PHE A 1 72 ? -45.651 12.887 28.800 1.00 82.44 72 PHE A N 1
ATOM 590 C CA . PHE A 1 72 ? -44.483 13.643 29.245 1.00 82.44 72 PHE A CA 1
ATOM 591 C C . PHE A 1 72 ? -44.102 14.722 28.217 1.00 82.44 72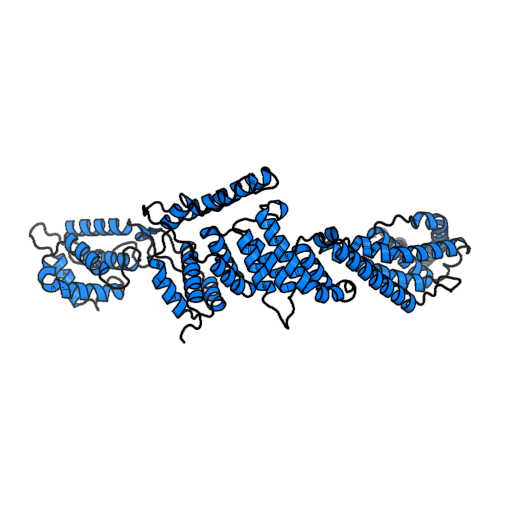 PHE A C 1
ATOM 593 O O . PHE A 1 72 ? -43.661 14.411 27.114 1.00 82.44 72 PHE A O 1
ATOM 600 N N . GLN A 1 73 ? -44.269 15.999 28.580 1.00 83.06 73 GLN A N 1
ATOM 601 C CA . GLN A 1 73 ? -44.121 17.142 27.659 1.00 83.06 73 GLN A CA 1
ATOM 602 C C . GLN A 1 73 ? -42.899 18.029 27.930 1.00 83.06 73 GLN A C 1
ATOM 604 O O . GLN A 1 73 ? -42.659 18.980 27.190 1.00 83.06 73 GLN A O 1
ATOM 609 N N . TYR A 1 74 ? -42.122 17.755 28.980 1.00 83.88 74 TYR A N 1
ATOM 610 C CA . TYR A 1 74 ? -41.029 18.649 29.374 1.00 83.88 74 TYR A CA 1
ATOM 611 C C . TYR A 1 74 ? -39.850 18.605 28.398 1.00 83.88 74 TYR A C 1
ATOM 613 O O . TYR A 1 74 ? -39.268 19.642 28.095 1.00 83.88 74 TYR A O 1
ATOM 621 N N . PHE A 1 75 ? -39.500 17.419 27.902 1.00 85.81 75 PHE A N 1
ATOM 622 C CA . PHE A 1 75 ? -38.452 17.217 26.902 1.00 85.81 75 PHE A CA 1
ATOM 623 C C . PHE A 1 75 ? -38.648 15.872 26.184 1.00 85.81 75 PHE A C 1
ATOM 625 O O . PHE A 1 75 ? -39.273 14.969 26.750 1.00 85.81 75 PHE A O 1
ATOM 632 N N . PRO A 1 76 ? -38.129 15.709 24.952 1.00 87.00 76 PRO A N 1
ATOM 633 C CA . PRO A 1 76 ? -38.230 14.444 24.233 1.00 87.00 76 PRO A CA 1
ATOM 634 C C . PRO A 1 76 ? -37.429 13.349 24.950 1.00 87.00 76 PRO A C 1
ATOM 636 O O . PRO A 1 76 ? -36.220 13.468 25.155 1.00 87.00 76 PRO A O 1
ATOM 639 N N . LEU A 1 77 ? -38.110 12.266 25.330 1.00 88.19 77 LEU A N 1
ATOM 640 C CA . LEU A 1 77 ? -37.479 11.090 25.926 1.00 88.19 77 LEU A CA 1
ATOM 641 C C . LEU A 1 77 ? -36.937 10.167 24.835 1.00 88.19 77 LEU A C 1
A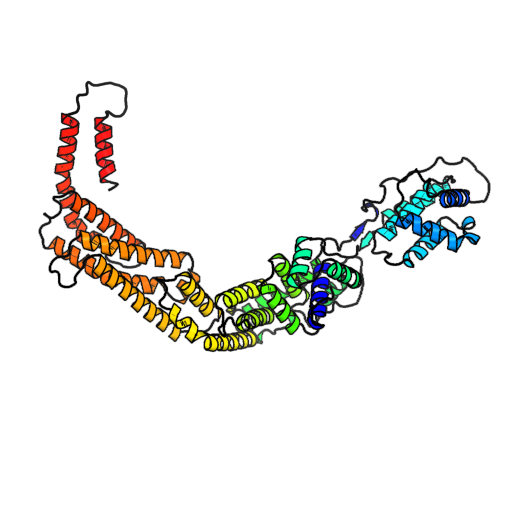TOM 643 O O . LEU A 1 77 ? -37.573 9.975 23.799 1.00 88.19 77 LEU A O 1
ATOM 647 N N . ASN A 1 78 ? -35.783 9.546 25.084 1.00 90.81 78 ASN A N 1
ATOM 648 C CA . ASN A 1 78 ? -35.265 8.537 24.171 1.00 90.81 78 ASN A CA 1
ATOM 649 C C . ASN A 1 78 ? -36.238 7.334 24.158 1.00 90.81 78 ASN A C 1
ATOM 651 O O . ASN A 1 78 ? -36.628 6.870 25.234 1.00 90.81 78 ASN A O 1
ATOM 655 N N . PRO A 1 79 ? -36.621 6.780 22.993 1.00 90.44 79 PRO A N 1
ATOM 656 C CA . PRO A 1 79 ? -37.574 5.666 22.937 1.00 90.44 79 PRO A CA 1
ATOM 657 C C . PRO A 1 79 ? -37.139 4.446 23.764 1.00 90.44 79 PRO A C 1
ATOM 659 O O . PRO A 1 79 ? -37.959 3.767 24.387 1.00 90.44 79 PRO A O 1
ATOM 662 N N . GLN A 1 80 ? -35.829 4.188 23.830 1.00 91.12 80 GLN A N 1
ATOM 663 C CA . GLN A 1 80 ? -35.276 3.097 24.623 1.00 91.12 80 GLN A CA 1
ATOM 664 C C . GLN A 1 80 ? -35.344 3.393 26.125 1.00 91.12 80 GLN A C 1
ATOM 666 O O . GLN A 1 80 ? -35.641 2.482 26.898 1.00 91.12 80 GLN A O 1
ATOM 671 N N . PHE A 1 81 ? -35.152 4.655 26.534 1.00 92.94 81 PHE A N 1
ATOM 672 C CA . PHE A 1 81 ? -35.378 5.082 27.917 1.00 92.94 81 PHE A CA 1
ATOM 673 C C . PHE A 1 81 ? -36.822 4.816 28.342 1.00 92.94 81 PHE A C 1
ATOM 675 O O . PHE A 1 81 ? -37.034 4.158 29.357 1.00 92.94 81 PHE A O 1
ATOM 682 N N . GLN A 1 82 ? -37.804 5.252 27.542 1.00 90.88 82 GLN A N 1
ATOM 683 C CA . GLN A 1 82 ? -39.231 5.064 27.840 1.00 90.88 82 GLN A CA 1
ATOM 684 C C . GLN A 1 82 ? -39.567 3.585 28.073 1.00 90.88 82 GLN A C 1
ATOM 686 O O . GLN A 1 82 ? -40.199 3.224 29.066 1.00 90.88 82 GLN A O 1
ATOM 691 N N . LYS A 1 83 ? -39.079 2.705 27.195 1.00 91.75 83 LYS A N 1
ATOM 692 C CA . LYS A 1 83 ? -39.266 1.256 27.325 1.00 91.75 83 LYS A CA 1
ATOM 693 C C . LYS A 1 83 ? -38.601 0.694 28.585 1.00 91.75 83 LYS A C 1
ATOM 695 O O . LYS A 1 83 ? -39.205 -0.094 29.316 1.00 91.75 83 LYS A O 1
ATOM 700 N N . ASN A 1 84 ? -37.352 1.079 28.835 1.00 93.94 84 ASN A N 1
ATOM 701 C CA . ASN A 1 84 ? -36.548 0.527 29.918 1.00 93.94 84 ASN A CA 1
ATOM 702 C C . ASN A 1 84 ? -36.995 1.013 31.296 1.00 93.94 84 ASN A C 1
ATOM 704 O O . ASN A 1 84 ? -37.008 0.209 32.226 1.00 93.94 84 ASN A O 1
ATOM 708 N N . ILE A 1 85 ? -37.413 2.272 31.440 1.00 93.31 85 ILE A N 1
ATOM 709 C CA . ILE A 1 85 ? -37.863 2.804 32.728 1.00 93.31 85 ILE A CA 1
ATOM 710 C C . ILE A 1 85 ? -39.202 2.198 33.166 1.00 93.31 85 ILE A C 1
ATOM 712 O O . ILE A 1 85 ? -39.363 1.863 34.339 1.00 93.31 85 ILE A O 1
ATOM 716 N N . ILE A 1 86 ? -40.125 1.948 32.229 1.00 92.00 86 ILE A N 1
ATOM 717 C CA . ILE A 1 86 ? -41.389 1.247 32.510 1.00 92.00 86 ILE A CA 1
ATOM 718 C C . ILE A 1 86 ? -41.107 -0.193 32.952 1.00 92.00 86 ILE A C 1
ATOM 720 O O . ILE A 1 86 ? -41.650 -0.667 33.952 1.00 92.00 86 ILE A O 1
ATOM 724 N N . LYS A 1 87 ? -40.211 -0.889 32.240 1.00 93.19 87 LYS A N 1
ATOM 725 C CA . LYS A 1 87 ? -39.804 -2.252 32.598 1.00 93.19 87 LYS A CA 1
ATOM 726 C C . LYS A 1 87 ? -39.122 -2.290 33.969 1.00 93.19 87 LYS A C 1
ATOM 728 O O . LYS A 1 87 ? -39.490 -3.119 34.799 1.00 93.19 87 LYS A O 1
ATOM 733 N N . PHE A 1 88 ? -38.196 -1.375 34.238 1.00 94.31 88 PHE A N 1
ATOM 734 C CA . PHE A 1 88 ? -37.551 -1.231 35.542 1.00 94.31 88 PHE A CA 1
ATOM 735 C C . PHE A 1 88 ? -38.575 -0.998 36.662 1.00 94.31 88 PHE A C 1
ATOM 737 O O . PHE A 1 88 ? -38.573 -1.717 37.662 1.00 94.31 88 PHE A O 1
ATOM 744 N N . TYR A 1 89 ? -39.510 -0.064 36.464 1.00 92.31 89 TYR A N 1
ATOM 745 C CA . TYR A 1 89 ? -40.584 0.202 37.419 1.00 92.31 89 TYR A CA 1
ATOM 746 C C . TYR A 1 89 ? -41.439 -1.042 37.688 1.00 92.31 89 TYR A C 1
ATOM 748 O O . TYR A 1 89 ? -41.727 -1.344 38.843 1.00 92.31 89 TYR A O 1
ATOM 756 N N . SER A 1 90 ? -41.794 -1.806 36.649 1.00 90.94 90 SER A N 1
ATOM 757 C CA . SER A 1 90 ? -42.594 -3.028 36.806 1.00 90.94 90 SER A CA 1
ATOM 758 C C . SER A 1 90 ? -41.914 -4.082 37.690 1.00 90.94 90 SER A C 1
ATOM 760 O O . SER A 1 90 ? -42.589 -4.731 38.486 1.00 90.94 90 SER A O 1
ATOM 762 N N . ILE A 1 91 ? -40.582 -4.196 37.617 1.00 92.25 91 ILE A N 1
ATOM 763 C CA . ILE A 1 91 ? -39.781 -5.140 38.413 1.00 92.25 91 ILE A CA 1
ATOM 764 C C . ILE A 1 91 ? -39.680 -4.680 39.872 1.00 92.25 91 ILE A C 1
ATOM 766 O O . ILE A 1 91 ? -39.768 -5.493 40.788 1.00 92.25 91 ILE A O 1
ATOM 770 N N . HIS A 1 92 ? -39.528 -3.375 40.103 1.00 89.56 92 HIS A N 1
ATOM 771 C CA . HIS A 1 92 ? -39.305 -2.810 41.437 1.00 89.56 92 HIS A CA 1
ATOM 772 C C . HIS A 1 92 ? -40.562 -2.212 42.085 1.00 89.56 92 HIS A C 1
ATOM 774 O O . HIS A 1 92 ? -40.465 -1.563 43.128 1.00 89.56 92 HIS A O 1
ATOM 780 N N . LYS A 1 93 ? -41.750 -2.439 41.508 1.00 86.94 93 LYS A N 1
ATOM 781 C CA . LYS A 1 93 ? -43.006 -1.761 41.869 1.00 86.94 93 LYS A CA 1
ATOM 782 C C . LYS A 1 93 ? -43.309 -1.769 43.371 1.00 86.94 93 LYS A C 1
ATOM 784 O O . LYS A 1 93 ? -43.720 -0.744 43.910 1.00 86.94 93 LYS A O 1
ATOM 789 N N . ALA A 1 94 ? -43.073 -2.897 44.046 1.00 83.81 94 ALA A N 1
ATOM 790 C CA . ALA A 1 94 ? -43.341 -3.065 45.477 1.00 83.81 94 ALA A CA 1
ATOM 791 C C . ALA A 1 94 ? -42.494 -2.136 46.369 1.00 83.81 94 ALA A C 1
ATOM 793 O O . ALA A 1 94 ? -42.997 -1.612 47.358 1.00 83.81 94 ALA A O 1
ATOM 794 N N . ASN A 1 95 ? -41.242 -1.875 45.978 1.00 84.25 95 ASN A N 1
ATOM 795 C CA . ASN A 1 95 ? -40.264 -1.142 46.791 1.00 84.25 95 ASN A CA 1
ATOM 796 C C . ASN A 1 95 ? -39.914 0.234 46.196 1.00 84.25 95 ASN A C 1
ATOM 798 O O . ASN A 1 95 ? -39.093 0.966 46.746 1.00 84.25 95 ASN A O 1
ATOM 802 N N . PHE A 1 96 ? -40.539 0.620 45.079 1.00 83.94 96 PHE A N 1
ATOM 803 C CA . PHE A 1 96 ? -40.159 1.820 44.335 1.00 83.94 96 PHE A CA 1
ATOM 804 C C . PHE A 1 96 ? -40.302 3.105 45.164 1.00 83.94 96 PHE A C 1
ATOM 806 O O . PHE A 1 96 ? -39.448 3.984 45.126 1.00 83.94 96 PHE A O 1
ATOM 813 N N . LYS A 1 97 ? -41.364 3.195 45.975 1.00 81.12 97 LYS A N 1
ATOM 814 C CA . LYS A 1 97 ? -41.630 4.358 46.839 1.00 81.12 97 LYS A CA 1
ATOM 815 C C . LYS A 1 97 ? -40.654 4.488 48.014 1.00 81.12 97 LYS A C 1
ATOM 817 O O . LYS A 1 97 ? -40.588 5.559 48.604 1.00 81.12 97 LYS A O 1
ATOM 822 N N . SER A 1 98 ? -39.930 3.421 48.359 1.00 82.50 98 SER A N 1
ATOM 823 C CA . SER A 1 98 ? -38.932 3.417 49.437 1.00 82.50 98 SER A CA 1
ATOM 824 C C . SER A 1 98 ? -37.508 3.720 48.964 1.00 82.50 98 SER A C 1
ATOM 826 O O . SER A 1 98 ? -36.613 3.806 49.801 1.00 82.50 98 SER A O 1
ATOM 828 N N . PHE A 1 99 ? -37.273 3.894 47.658 1.00 85.81 99 PHE A N 1
ATOM 829 C CA . PHE A 1 99 ? -35.945 4.254 47.167 1.00 85.81 99 PHE A CA 1
ATOM 830 C C . PHE A 1 99 ? -35.525 5.658 47.619 1.00 85.81 99 PHE A C 1
ATOM 832 O O . PHE A 1 99 ? -36.293 6.622 47.554 1.00 85.81 99 PHE A O 1
ATOM 839 N N . THR A 1 100 ? -34.259 5.779 48.016 1.00 87.00 100 THR A N 1
ATOM 840 C CA . THR A 1 100 ? -33.551 7.063 48.014 1.00 87.00 100 THR A CA 1
ATOM 841 C C . THR A 1 100 ? -33.177 7.439 46.576 1.00 87.00 100 THR A C 1
ATOM 843 O O . THR A 1 100 ? -33.207 6.594 45.679 1.00 87.00 100 THR A O 1
ATOM 846 N N . ILE A 1 101 ? -32.824 8.706 46.333 1.00 87.50 101 ILE A N 1
ATOM 847 C CA . ILE A 1 101 ? -32.378 9.166 45.003 1.00 87.50 101 ILE A CA 1
ATOM 848 C C . ILE A 1 101 ? -31.173 8.347 44.519 1.00 87.50 101 ILE A C 1
ATOM 850 O O . ILE A 1 101 ? -31.182 7.859 43.392 1.00 87.50 101 ILE A O 1
ATOM 854 N N . GLU A 1 102 ? -30.181 8.145 45.387 1.00 88.62 102 GLU A N 1
ATOM 855 C CA . GLU A 1 102 ? -28.988 7.339 45.095 1.00 88.62 102 GLU A CA 1
ATOM 856 C C . GLU A 1 102 ? -29.350 5.889 44.768 1.00 88.62 102 GLU A C 1
ATOM 858 O O . GLU A 1 102 ? -29.019 5.411 43.687 1.00 88.62 102 GLU A O 1
ATOM 863 N N . ALA A 1 103 ? -30.132 5.225 45.628 1.00 90.06 103 ALA A N 1
ATOM 864 C CA . ALA A 1 103 ? -30.503 3.829 45.417 1.00 90.06 103 ALA A CA 1
ATOM 865 C C . ALA A 1 103 ? -31.323 3.622 44.132 1.00 90.06 103 ALA A C 1
ATOM 867 O O . ALA A 1 103 ? -31.187 2.586 43.482 1.00 90.06 103 ALA A O 1
ATOM 868 N N . LEU A 1 104 ? -32.158 4.596 43.746 1.00 91.38 104 LEU A N 1
ATOM 869 C CA . LEU A 1 104 ? -32.894 4.556 42.482 1.00 91.38 104 LEU A CA 1
ATOM 870 C C . LEU A 1 104 ? -31.946 4.634 41.280 1.00 91.38 104 LEU A C 1
ATOM 872 O O . LEU A 1 104 ? -32.075 3.836 40.352 1.00 91.38 104 LEU A O 1
ATOM 876 N N . ILE A 1 105 ? -31.021 5.599 41.288 1.00 93.44 105 ILE A N 1
ATOM 877 C CA . ILE A 1 105 ? -30.077 5.813 40.187 1.00 93.44 105 ILE A CA 1
ATOM 878 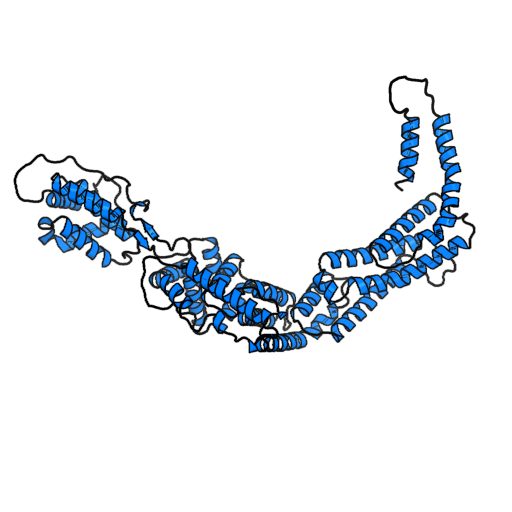C C . ILE A 1 105 ? -29.159 4.595 40.040 1.00 93.44 105 ILE A C 1
ATOM 880 O O . ILE A 1 105 ? -29.023 4.084 38.931 1.00 93.44 105 ILE A O 1
ATOM 884 N N . GLU A 1 106 ? -28.597 4.088 41.139 1.00 93.88 106 GLU A N 1
ATOM 885 C CA . GLU A 1 106 ? -27.743 2.892 41.145 1.00 93.88 106 GLU A CA 1
ATOM 886 C C . GLU A 1 106 ? -28.505 1.651 40.663 1.00 93.88 106 GLU A C 1
ATOM 888 O O . GLU A 1 106 ? -28.063 0.970 39.738 1.00 93.88 106 GLU A O 1
ATOM 893 N N . SER A 1 107 ? -29.708 1.405 41.195 1.00 94.56 107 SER A N 1
ATOM 894 C CA . SER A 1 107 ? -30.529 0.259 40.774 1.00 94.56 107 SER A CA 1
ATOM 895 C C . SER A 1 107 ? -30.903 0.332 39.292 1.00 94.56 107 SER A C 1
ATOM 897 O O . SER A 1 107 ? -30.969 -0.694 38.611 1.00 94.56 107 SER A O 1
ATOM 899 N N . PHE A 1 108 ? -31.153 1.537 38.769 1.00 95.19 108 PHE A N 1
ATOM 900 C CA . PHE A 1 108 ? -31.446 1.721 37.353 1.00 95.19 108 PHE A CA 1
ATOM 901 C C . PHE A 1 108 ? -30.207 1.514 36.478 1.00 95.19 108 PHE A C 1
ATOM 903 O O . PHE A 1 108 ? -30.302 0.854 35.445 1.00 95.19 108 PHE A O 1
ATOM 910 N N . GLN A 1 109 ? -29.039 2.010 36.893 1.00 95.06 109 GLN A N 1
ATOM 911 C CA . GLN A 1 109 ? -27.770 1.748 36.208 1.00 95.06 109 GLN A CA 1
ATOM 912 C C . GLN A 1 109 ? -27.481 0.242 36.135 1.00 95.06 109 GLN A C 1
ATOM 914 O O . GLN A 1 109 ? -27.202 -0.277 35.052 1.00 95.06 109 GLN A O 1
ATOM 919 N N . ASP A 1 110 ? -27.648 -0.482 37.242 1.00 95.19 110 ASP A N 1
ATOM 920 C CA . ASP A 1 110 ? -27.501 -1.940 37.287 1.00 95.19 110 ASP A CA 1
ATOM 921 C C . ASP A 1 110 ? -28.511 -2.657 36.384 1.00 95.19 110 ASP A C 1
ATOM 923 O O . ASP A 1 110 ? -28.197 -3.668 35.749 1.00 95.19 110 ASP A O 1
ATOM 927 N N . PHE A 1 111 ? -29.737 -2.141 36.297 1.00 95.56 111 PHE A N 1
ATOM 928 C CA . PHE A 1 111 ? -30.748 -2.656 35.381 1.00 95.56 111 PHE A CA 1
ATOM 929 C C . PHE A 1 111 ? -30.371 -2.439 33.910 1.00 95.56 111 PHE A C 1
ATOM 931 O O . PHE A 1 111 ? -30.566 -3.350 33.095 1.00 95.56 111 PHE A O 1
ATOM 938 N N . LEU A 1 112 ? -29.828 -1.266 33.564 1.00 95.25 112 LEU A N 1
ATOM 939 C CA . LEU A 1 112 ? -29.377 -0.943 32.209 1.00 95.25 112 LEU A CA 1
ATOM 940 C C . LEU A 1 112 ? -28.263 -1.888 31.755 1.00 95.25 112 LEU A C 1
ATOM 942 O O . LEU A 1 112 ? -28.329 -2.393 30.638 1.00 95.25 112 LEU A O 1
ATOM 946 N N . LEU A 1 113 ? -27.303 -2.201 32.629 1.00 92.94 113 LEU A N 1
ATOM 947 C CA . LEU A 1 113 ? -26.209 -3.137 32.332 1.00 92.94 113 LEU A CA 1
ATOM 948 C C . LEU A 1 113 ? -26.678 -4.583 32.102 1.00 92.94 113 LEU A C 1
ATOM 950 O O . LEU A 1 113 ? -25.950 -5.382 31.520 1.00 92.94 113 LEU A O 1
ATOM 954 N N . LYS A 1 114 ? -27.898 -4.927 32.529 1.00 91.94 114 LYS A N 1
ATOM 955 C CA . LYS A 1 114 ? -28.531 -6.232 32.270 1.00 91.94 114 LYS A CA 1
ATOM 956 C C . LYS A 1 114 ? -29.348 -6.254 30.974 1.00 91.94 114 LYS A C 1
ATOM 958 O O . LYS A 1 114 ? -29.856 -7.311 30.601 1.00 91.94 114 LYS A O 1
ATOM 963 N N . GLN A 1 115 ? -29.536 -5.114 30.303 1.00 88.56 115 GLN A N 1
ATOM 964 C CA . GLN A 1 115 ? -30.278 -5.056 29.044 1.00 88.56 115 GLN A CA 1
ATOM 965 C C . GLN A 1 115 ? -29.375 -5.384 27.842 1.00 88.56 115 GLN A C 1
ATOM 967 O O . GLN A 1 115 ? -28.196 -5.030 27.825 1.00 88.56 115 GLN A O 1
ATOM 972 N N . PRO A 1 116 ? -29.922 -6.020 26.790 1.00 80.12 116 PRO A N 1
ATOM 973 C CA . PRO A 1 116 ? -29.151 -6.351 25.598 1.00 80.12 116 PRO A CA 1
ATOM 974 C C . PRO A 1 116 ? -28.614 -5.087 24.915 1.00 80.12 116 PRO A C 1
ATOM 976 O O . PRO A 1 116 ? -29.343 -4.107 24.748 1.00 80.12 116 PRO A O 1
ATOM 979 N N . LYS A 1 117 ? -27.351 -5.149 24.471 1.00 75.75 117 LYS A N 1
ATOM 980 C CA . LYS A 1 117 ? -26.631 -4.082 23.747 1.00 75.75 117 LYS A CA 1
ATOM 981 C C . LYS A 1 117 ? -26.388 -2.784 24.541 1.00 75.75 117 LYS A C 1
ATOM 983 O O . LYS A 1 117 ? -25.986 -1.785 23.945 1.00 75.75 117 LYS A O 1
ATOM 988 N N . ILE A 1 118 ? -26.594 -2.775 25.862 1.00 85.12 118 ILE A N 1
ATOM 989 C CA . ILE A 1 118 ? -26.292 -1.622 26.725 1.00 85.12 118 ILE A CA 1
ATOM 990 C C . ILE A 1 118 ? -25.077 -1.945 27.599 1.00 85.12 118 ILE A C 1
ATOM 992 O O . ILE A 1 118 ? -25.073 -2.910 28.355 1.00 85.12 118 ILE A O 1
ATOM 996 N N . SER A 1 119 ? -24.040 -1.116 27.498 1.00 86.25 119 SER A N 1
ATOM 997 C CA . SER A 1 119 ? -22.820 -1.194 28.305 1.00 86.25 119 SER A CA 1
ATOM 998 C C . SER A 1 119 ? -22.309 0.214 28.611 1.00 86.25 119 SER A C 1
ATOM 1000 O O . SER A 1 119 ? -22.743 1.181 27.983 1.00 86.25 119 SER A O 1
ATOM 1002 N N . LYS A 1 120 ? -21.350 0.342 29.536 1.00 88.38 120 LYS A N 1
ATOM 1003 C CA . LYS A 1 120 ? -20.697 1.631 29.839 1.00 88.38 120 LYS A CA 1
ATOM 1004 C C . LYS A 1 120 ? -19.875 2.194 28.669 1.00 88.38 120 LYS A C 1
ATOM 1006 O O . LYS A 1 120 ? -19.463 3.340 28.728 1.00 88.38 120 LYS A O 1
ATOM 1011 N N . SER A 1 121 ? -19.655 1.421 27.608 1.00 83.44 121 SER A N 1
ATOM 1012 C CA . SER A 1 121 ? -18.990 1.876 26.377 1.00 83.44 121 SER A CA 1
ATOM 1013 C C . SER A 1 121 ? -19.983 2.393 25.324 1.00 83.44 121 SER A C 1
ATOM 1015 O O . SER A 1 121 ? -19.582 2.830 24.247 1.00 83.44 121 SER A O 1
ATOM 1017 N N . ASN A 1 122 ? -21.288 2.323 25.612 1.00 85.81 122 ASN A N 1
ATOM 1018 C CA . ASN A 1 122 ? -22.362 2.761 24.727 1.00 85.81 122 ASN A CA 1
ATOM 1019 C C . ASN A 1 122 ? -22.956 4.091 25.226 1.00 85.81 122 ASN A C 1
ATOM 1021 O O . ASN A 1 122 ? -23.359 4.202 26.386 1.00 85.81 122 ASN A O 1
ATOM 1025 N N . SER A 1 123 ? -23.093 5.077 24.335 1.00 88.94 123 SER A N 1
ATOM 1026 C CA . SER A 1 123 ? -23.727 6.370 24.634 1.00 88.94 123 SER A CA 1
ATOM 1027 C C . SER A 1 123 ? -25.136 6.215 25.220 1.00 88.94 123 SER A C 1
ATOM 1029 O O . SER A 1 123 ? -25.514 6.963 26.123 1.00 88.94 123 SER A O 1
ATOM 1031 N N . LEU A 1 124 ? -25.891 5.194 24.792 1.00 91.00 124 LEU A N 1
ATOM 1032 C CA . LEU A 1 124 ? -27.243 4.902 25.277 1.00 91.00 124 LEU A CA 1
ATOM 1033 C C . LEU A 1 124 ? -27.306 4.641 26.785 1.00 91.00 124 LEU A C 1
ATOM 1035 O O . LEU A 1 124 ? -28.343 4.921 27.387 1.00 91.00 124 LEU A O 1
ATOM 1039 N N . TYR A 1 125 ? -26.245 4.111 27.402 1.00 94.38 125 TYR A N 1
ATOM 1040 C CA . TYR A 1 125 ? -26.187 3.939 28.858 1.00 94.38 125 TYR A CA 1
ATOM 1041 C C . TYR A 1 125 ? -26.242 5.301 29.561 1.00 94.38 125 TYR A C 1
ATOM 1043 O O . TYR A 1 125 ? -27.062 5.517 30.458 1.00 94.38 125 TYR A O 1
ATOM 1051 N N . TYR A 1 126 ? -25.418 6.246 29.105 1.00 94.69 126 TYR A N 1
ATOM 1052 C CA . TYR A 1 126 ? -25.338 7.582 29.686 1.00 94.69 126 TYR A CA 1
ATOM 1053 C C . TYR A 1 126 ? -26.567 8.429 29.366 1.00 94.69 126 TYR A C 1
ATOM 1055 O O . TYR A 1 126 ? -27.092 9.068 30.274 1.00 94.69 126 TYR A O 1
ATOM 1063 N N . ILE A 1 127 ? -27.084 8.372 28.132 1.00 94.00 127 ILE A N 1
ATOM 1064 C CA . ILE A 1 127 ? -28.322 9.065 27.738 1.00 94.00 127 ILE A CA 1
ATOM 1065 C C . ILE A 1 127 ? -29.468 8.668 28.674 1.00 94.00 127 ILE A C 1
ATOM 1067 O O . ILE A 1 127 ? -30.122 9.531 29.251 1.00 94.00 127 ILE A O 1
ATOM 1071 N N . GLN A 1 128 ? -29.684 7.367 28.879 1.00 94.94 128 GLN A N 1
ATOM 1072 C CA . GLN A 1 128 ? -30.775 6.874 29.725 1.00 94.94 128 GLN A CA 1
ATOM 1073 C C . GLN A 1 128 ? -30.572 7.218 31.204 1.00 94.94 128 GLN A C 1
ATOM 1075 O O . GLN A 1 128 ? -31.529 7.563 31.895 1.00 94.94 128 GLN A O 1
ATOM 1080 N N . THR A 1 129 ? -29.333 7.151 31.692 1.00 95.31 129 THR A N 1
ATOM 1081 C CA . THR A 1 129 ? -29.012 7.497 33.083 1.00 95.31 129 THR A CA 1
ATOM 1082 C C . THR A 1 129 ? -29.228 8.990 33.347 1.00 95.31 129 THR A C 1
ATOM 1084 O O . THR A 1 129 ? -29.824 9.351 34.360 1.00 95.31 129 THR A O 1
ATOM 1087 N N . VAL A 1 130 ? -28.806 9.866 32.428 1.00 95.25 130 VAL A N 1
ATOM 1088 C CA . VAL A 1 130 ? -29.049 11.312 32.535 1.00 95.25 130 VAL A CA 1
ATOM 1089 C C . VAL A 1 130 ? -30.536 11.627 32.391 1.00 95.25 130 VAL A C 1
ATOM 1091 O O . VAL A 1 130 ? -31.052 12.417 33.173 1.00 95.25 130 VAL A O 1
ATOM 1094 N N . GLN A 1 131 ? -31.258 10.955 31.487 1.00 93.25 131 GLN A N 1
ATOM 1095 C CA . GLN A 1 131 ? -32.707 11.132 31.355 1.00 93.25 131 GLN A CA 1
ATOM 1096 C C . GLN A 1 131 ? -33.474 10.733 32.622 1.00 93.25 131 GLN A C 1
ATOM 1098 O O . GLN A 1 131 ? -34.429 11.421 32.971 1.00 93.25 131 GLN A O 1
ATOM 1103 N N . LEU A 1 132 ? -33.046 9.704 33.368 1.00 94.88 132 LEU A N 1
ATOM 1104 C CA . LEU A 1 132 ? -33.633 9.404 34.681 1.00 94.88 132 LEU A CA 1
ATOM 1105 C C . LEU A 1 132 ? -33.489 10.593 35.641 1.00 94.88 132 LEU A C 1
ATOM 1107 O O . LEU A 1 132 ? -34.463 11.002 36.271 1.00 94.88 132 LEU A O 1
ATOM 1111 N N . VAL A 1 133 ? -32.281 11.154 35.740 1.00 94.25 133 VAL A N 1
ATOM 1112 C CA . VAL A 1 133 ? -32.005 12.311 36.604 1.00 94.25 133 VAL A CA 1
ATOM 1113 C C . VAL A 1 133 ? -32.804 13.535 36.151 1.00 94.25 133 VAL A C 1
ATOM 1115 O O . VAL A 1 133 ? -33.400 14.214 36.985 1.00 94.25 133 VAL A O 1
ATOM 1118 N N . ASP A 1 134 ? -32.888 13.779 34.844 1.00 91.75 134 ASP A N 1
ATOM 1119 C CA . ASP A 1 134 ? -33.629 14.905 34.275 1.00 91.75 134 ASP A CA 1
ATOM 1120 C C . ASP A 1 134 ? -35.144 14.774 34.516 1.00 91.75 134 ASP A C 1
ATOM 1122 O O . ASP A 1 134 ? -35.797 15.760 34.853 1.00 91.75 134 ASP A O 1
ATOM 1126 N N . VAL A 1 135 ? -35.715 13.564 34.454 1.00 91.00 135 VAL A N 1
ATOM 1127 C CA . VAL A 1 135 ? -37.127 13.335 34.822 1.00 91.00 135 VAL A CA 1
ATOM 1128 C C . VAL A 1 135 ? -37.350 13.587 36.320 1.00 91.00 135 VAL A C 1
ATOM 1130 O O . VAL A 1 135 ? -38.339 14.215 36.707 1.00 91.00 135 VAL A O 1
ATOM 1133 N N . LEU A 1 136 ? -36.420 13.161 37.181 1.00 90.50 136 LEU A N 1
ATOM 1134 C CA . LEU A 1 136 ? -36.495 13.429 38.622 1.00 90.50 136 LEU A CA 1
ATOM 1135 C C . LEU A 1 136 ? -36.392 14.931 38.940 1.00 90.50 136 LEU A C 1
ATOM 1137 O O . LEU A 1 136 ? -37.074 15.405 39.846 1.00 90.50 136 LEU A O 1
ATOM 1141 N N . LEU A 1 137 ? -35.611 15.707 38.181 1.00 89.75 137 LEU A N 1
ATOM 1142 C CA . LEU A 1 137 ? -35.490 17.166 38.348 1.00 89.75 137 LEU A CA 1
ATOM 1143 C C . LEU A 1 137 ? -36.786 17.932 38.021 1.00 89.75 137 LEU A C 1
ATOM 1145 O O . LEU A 1 137 ? -37.025 19.023 38.554 1.00 89.75 137 LEU A O 1
ATOM 1149 N N . VAL A 1 138 ? -37.645 17.346 37.190 1.00 88.50 138 VAL A N 1
ATOM 1150 C CA . VAL A 1 138 ? -38.982 17.861 36.864 1.00 88.50 138 VAL A CA 1
ATOM 1151 C C . VAL A 1 138 ? -40.030 17.453 37.913 1.00 88.50 138 VAL A C 1
ATOM 1153 O O . VAL A 1 138 ? -41.094 18.069 38.028 1.00 88.50 138 VAL A O 1
ATOM 1156 N N . CYS A 1 139 ? -39.742 16.452 38.745 1.00 84.94 139 CYS A N 1
ATOM 1157 C CA . CYS A 1 139 ? -40.615 16.077 39.850 1.00 84.94 139 CYS A CA 1
ATOM 1158 C C . CYS A 1 139 ? -40.584 17.132 40.966 1.00 84.94 139 CYS A C 1
ATOM 1160 O O . CYS A 1 139 ? -39.543 17.709 41.303 1.00 84.94 139 CYS A O 1
ATOM 1162 N N . LYS A 1 140 ? -41.739 17.360 41.604 1.00 81.19 140 LYS A N 1
ATOM 1163 C CA . LYS A 1 140 ? -41.812 18.229 42.783 1.00 81.19 140 LYS A CA 1
ATOM 1164 C C . LYS A 1 140 ? -40.951 17.632 43.901 1.00 81.19 140 LYS A C 1
ATOM 1166 O O . LYS A 1 140 ? -41.123 16.475 44.277 1.00 81.19 140 LYS A O 1
ATOM 1171 N N . SER A 1 141 ? -40.023 18.438 44.400 1.00 79.19 141 SER A N 1
ATOM 1172 C CA . SER A 1 141 ? -38.955 18.026 45.313 1.00 79.19 141 SER A CA 1
ATOM 1173 C C . SER A 1 141 ? -38.493 19.196 46.189 1.00 79.19 141 SER A C 1
ATOM 1175 O O . SER A 1 141 ? -38.765 20.373 45.902 1.00 79.19 141 SER A O 1
ATOM 1177 N N . THR A 1 142 ? -37.809 18.865 47.282 1.00 81.00 142 THR A N 1
ATOM 1178 C CA . THR A 1 142 ? -37.174 19.818 48.203 1.00 81.00 142 THR A CA 1
ATOM 1179 C C . THR A 1 142 ? -35.910 20.437 47.596 1.00 81.00 142 THR A C 1
ATOM 1181 O O . THR A 1 142 ? -35.352 19.931 46.623 1.00 81.00 142 THR A O 1
ATOM 1184 N N . SER A 1 143 ? -35.423 21.541 48.173 1.00 79.44 143 SER A N 1
ATOM 1185 C CA . SER A 1 143 ? -34.160 22.159 47.739 1.00 79.44 143 SER A CA 1
ATOM 1186 C C . SER A 1 143 ? -32.962 21.217 47.895 1.00 79.44 143 SER A C 1
ATOM 1188 O O . SER A 1 143 ? -32.113 21.184 47.011 1.00 79.44 143 SER A O 1
ATOM 1190 N N . GLY A 1 144 ? -32.915 20.421 48.970 1.00 81.81 144 GLY A N 1
ATOM 1191 C CA . GLY A 1 144 ? -31.850 19.440 49.202 1.00 81.81 144 GLY A CA 1
ATOM 1192 C C . GLY A 1 144 ? -31.815 18.333 48.145 1.00 81.81 144 GLY A C 1
ATOM 1193 O O . GLY A 1 144 ? -30.761 18.076 47.568 1.00 81.81 144 GLY A O 1
ATOM 1194 N N . GLU A 1 145 ? -32.969 17.736 47.827 1.00 85.00 145 GLU A N 1
ATOM 1195 C CA . GLU A 1 145 ? -33.093 16.706 46.780 1.00 85.00 145 GLU A CA 1
ATOM 1196 C C . GLU A 1 145 ? -32.681 17.242 45.399 1.00 85.00 145 GLU A C 1
ATOM 1198 O O . GLU A 1 145 ? -31.982 16.562 44.649 1.00 85.00 145 GLU A O 1
ATOM 1203 N N . LYS A 1 146 ? -33.052 18.488 45.070 1.00 86.44 146 LYS A N 1
ATOM 1204 C CA . LYS A 1 146 ? -32.631 19.127 43.812 1.00 86.44 146 LYS A CA 1
ATOM 1205 C C . LYS A 1 146 ? -31.131 19.338 43.740 1.00 86.44 146 LYS A C 1
ATOM 1207 O O . LYS A 1 146 ? -30.533 19.018 42.719 1.00 86.44 146 LYS A O 1
ATOM 1212 N N . SER A 1 147 ? -30.526 19.857 44.807 1.00 88.38 147 SER A N 1
ATOM 1213 C CA . SER A 1 147 ? -29.073 20.020 44.866 1.00 88.38 147 SER A CA 1
ATOM 1214 C C . SER A 1 147 ? -28.358 18.675 44.701 1.00 88.38 147 SER A C 1
ATOM 1216 O O . SER A 1 147 ? -27.372 18.599 43.974 1.00 88.38 147 SER A O 1
ATOM 1218 N N . GLN A 1 148 ? -28.886 17.598 45.297 1.00 90.44 148 GLN A N 1
ATOM 1219 C CA . GLN A 1 148 ? -28.341 16.245 45.144 1.00 90.44 148 GLN A CA 1
ATOM 1220 C C . GLN A 1 148 ? -28.434 15.733 43.695 1.00 90.44 148 GLN A C 1
ATOM 1222 O O . GLN A 1 148 ? -27.454 15.195 43.177 1.00 90.44 148 GLN A O 1
ATOM 1227 N N . LEU A 1 149 ? -29.576 15.930 43.026 1.00 92.38 149 LEU A N 1
ATOM 1228 C CA . LEU A 1 149 ? -29.781 15.542 41.624 1.00 92.38 149 LEU A CA 1
ATOM 1229 C C . LEU A 1 149 ? -28.912 16.347 40.657 1.00 92.38 149 LEU A C 1
ATOM 1231 O O . LEU A 1 149 ? -28.324 15.767 39.750 1.00 92.38 149 LEU A O 1
ATOM 1235 N N . LEU A 1 150 ? -28.794 17.663 40.859 1.00 92.75 150 LEU A N 1
ATOM 1236 C CA . LEU A 1 150 ? -27.914 18.515 40.056 1.00 92.75 150 LEU A CA 1
ATOM 1237 C C . LEU A 1 150 ? -26.450 18.088 40.209 1.00 92.75 150 LEU A C 1
ATOM 1239 O O . LEU A 1 150 ? -25.760 17.946 39.204 1.00 92.75 150 LEU A O 1
ATOM 1243 N N . ALA A 1 151 ? -26.007 17.784 41.434 1.00 92.94 151 ALA A N 1
ATOM 1244 C CA . ALA A 1 151 ? -24.665 17.261 41.679 1.00 92.94 151 ALA A CA 1
ATOM 1245 C C . ALA A 1 151 ? -24.446 15.880 41.031 1.00 92.94 151 ALA A C 1
ATOM 1247 O O . ALA A 1 151 ? -23.378 15.615 40.482 1.00 92.94 151 ALA A O 1
ATOM 1248 N N . HIS A 1 152 ? -25.445 14.990 41.053 1.00 92.75 152 HIS A N 1
ATOM 1249 C CA . HIS A 1 152 ? -25.375 13.705 40.343 1.00 92.75 152 HIS A CA 1
ATOM 1250 C C . HIS A 1 152 ? -25.300 13.891 38.829 1.00 92.75 152 HIS A C 1
ATOM 1252 O O . HIS A 1 152 ? -24.489 13.246 38.165 1.00 92.75 152 HIS A O 1
ATOM 1258 N N . ARG A 1 153 ? -26.116 14.793 38.282 1.00 93.75 153 ARG A N 1
ATOM 1259 C CA . ARG A 1 153 ? -26.099 15.133 36.862 1.00 93.75 153 ARG A CA 1
ATOM 1260 C C . ARG A 1 153 ? -24.735 15.666 36.443 1.00 93.75 153 ARG A C 1
ATOM 1262 O O . ARG A 1 153 ? -24.189 15.203 35.452 1.00 93.75 153 ARG A O 1
ATOM 1269 N N . GLU A 1 154 ? -24.172 16.599 37.204 1.00 94.38 154 GLU A N 1
ATOM 1270 C CA . GLU A 1 154 ? -22.847 17.164 36.942 1.00 94.38 154 GLU A CA 1
ATOM 1271 C C . GLU A 1 154 ? -21.762 16.081 36.946 1.00 94.38 154 GLU A C 1
ATOM 1273 O O . GLU A 1 154 ? -20.972 16.006 36.005 1.00 94.38 154 GLU A O 1
ATOM 1278 N N . LYS A 1 155 ? -21.790 15.167 37.927 1.00 93.81 155 LYS A N 1
ATOM 1279 C CA . LYS A 1 155 ? -20.896 13.999 37.958 1.00 93.81 155 LYS A CA 1
ATOM 1280 C C . LYS A 1 155 ? -21.034 13.129 36.707 1.00 93.81 155 LYS A C 1
ATOM 1282 O O . LYS A 1 155 ? -20.019 12.751 36.132 1.00 93.81 155 LYS A O 1
ATOM 1287 N N . LEU A 1 156 ? -22.262 12.835 36.267 1.00 92.81 156 LEU A N 1
ATOM 1288 C CA . LEU A 1 156 ? -22.511 12.046 35.053 1.00 92.81 156 LEU A CA 1
ATOM 1289 C C . LEU A 1 156 ? -21.999 12.751 33.794 1.00 92.81 156 LEU A C 1
ATOM 1291 O O . LEU A 1 156 ? -21.388 12.107 32.950 1.00 92.81 156 LEU A O 1
ATOM 1295 N N . LEU A 1 157 ? -22.212 14.062 33.670 1.00 93.38 157 LEU A N 1
ATOM 1296 C CA . LEU A 1 157 ? -21.731 14.854 32.533 1.00 93.38 157 LEU A CA 1
ATOM 1297 C C . LEU A 1 157 ? -20.203 14.999 32.502 1.00 93.38 157 LEU A C 1
ATOM 1299 O O . LEU A 1 157 ? -19.621 15.158 31.427 1.00 93.38 157 LEU A O 1
ATOM 1303 N N . ALA A 1 158 ? -19.557 14.952 33.667 1.00 93.44 158 ALA A N 1
ATOM 1304 C CA . ALA A 1 158 ? -18.105 14.941 33.797 1.00 93.44 158 ALA A CA 1
ATOM 1305 C C . ALA A 1 158 ? -17.482 13.572 33.474 1.00 93.44 158 ALA A C 1
ATOM 1307 O O . ALA A 1 158 ? -16.273 13.499 33.263 1.00 93.44 158 ALA A O 1
ATOM 1308 N N . CYS A 1 159 ? -18.273 12.492 33.412 1.00 92.56 159 CYS A N 1
ATOM 1309 C CA . CYS A 1 159 ? -17.759 11.185 33.022 1.00 92.56 159 CYS A CA 1
ATOM 1310 C C . CYS A 1 159 ? -17.214 11.204 31.589 1.00 92.56 159 CYS A C 1
ATOM 1312 O O . CYS A 1 159 ? -17.767 11.836 30.684 1.00 92.56 159 CYS A O 1
ATOM 1314 N N . VAL A 1 160 ? -16.148 10.438 31.390 1.00 91.56 160 VAL A N 1
ATOM 1315 C CA . VAL A 1 160 ? -15.545 10.163 30.090 1.00 91.56 160 VAL A CA 1
ATOM 1316 C C . VAL A 1 160 ? -15.603 8.657 29.878 1.00 91.56 160 VAL A C 1
ATOM 1318 O O . VAL A 1 160 ? -15.342 7.892 30.807 1.00 91.56 160 VAL A O 1
ATOM 1321 N N . TYR A 1 161 ? -15.971 8.230 28.675 1.00 88.94 161 TYR A N 1
ATOM 1322 C CA . TYR A 1 161 ? -15.995 6.819 28.306 1.00 88.94 161 TYR A CA 1
ATOM 1323 C C . TYR A 1 161 ? -15.344 6.614 26.945 1.00 88.94 161 TYR A C 1
ATOM 1325 O O . TYR A 1 161 ? -15.335 7.516 26.107 1.00 88.94 161 TYR A O 1
ATOM 1333 N N . LEU A 1 162 ? -14.792 5.422 26.736 1.00 87.38 162 LEU A N 1
ATOM 1334 C CA . LEU A 1 162 ? -14.284 5.006 25.439 1.00 87.38 162 LEU A CA 1
ATOM 1335 C C . LEU A 1 162 ? -15.455 4.481 24.604 1.00 87.38 162 LEU A C 1
ATOM 1337 O O . LEU A 1 162 ? -16.086 3.485 24.974 1.00 87.38 162 LEU A O 1
ATOM 1341 N N . GLN A 1 163 ? -15.768 5.172 23.510 1.00 88.06 163 GLN A N 1
ATOM 1342 C CA . GLN A 1 163 ? -16.814 4.748 22.586 1.00 88.06 163 GLN A CA 1
ATOM 1343 C C . GLN A 1 163 ? -16.382 3.467 21.858 1.00 88.06 163 GLN A C 1
ATOM 1345 O O . GLN A 1 163 ? -15.231 3.355 21.438 1.00 88.06 163 GLN A O 1
ATOM 1350 N N . LEU A 1 164 ? -17.300 2.505 21.699 1.00 87.25 164 LEU A N 1
ATOM 1351 C CA . LEU A 1 164 ? -17.028 1.320 20.877 1.00 87.25 164 LEU A CA 1
ATOM 1352 C C . LEU A 1 164 ? -16.751 1.734 19.423 1.00 87.25 164 LEU A C 1
ATOM 1354 O O . LEU A 1 164 ? -17.533 2.512 18.868 1.00 87.25 164 LEU A O 1
ATOM 1358 N N . PRO A 1 165 ? -15.685 1.205 18.800 1.00 90.75 165 PRO A N 1
ATOM 1359 C CA . PRO A 1 165 ? -15.342 1.557 17.434 1.00 90.75 165 PRO A CA 1
ATOM 1360 C C . PRO A 1 165 ? -16.391 1.054 16.441 1.00 90.75 165 PRO A C 1
ATOM 1362 O O . PRO A 1 165 ? -17.042 0.023 16.641 1.00 90.75 165 PRO A O 1
ATOM 1365 N N . THR A 1 166 ? -16.500 1.764 15.328 1.00 92.81 166 THR A N 1
ATOM 1366 C CA . THR A 1 166 ? -17.152 1.297 14.101 1.00 92.81 166 THR A CA 1
ATOM 1367 C C . THR A 1 166 ? -16.243 1.597 12.908 1.00 92.81 166 THR A C 1
ATOM 1369 O O . THR A 1 166 ? -15.115 2.036 13.098 1.00 92.81 166 THR A O 1
ATOM 1372 N N . ILE A 1 167 ? -16.700 1.337 11.686 1.00 94.81 167 ILE A N 1
ATOM 1373 C CA . ILE A 1 167 ? -16.061 1.843 10.468 1.00 94.81 167 ILE A CA 1
ATOM 1374 C C . ILE A 1 167 ? -16.940 2.982 9.965 1.00 94.81 167 ILE A C 1
ATOM 1376 O O . ILE A 1 167 ? -18.031 2.725 9.454 1.00 94.81 167 ILE A O 1
ATOM 1380 N N . SER A 1 168 ? -16.494 4.219 10.178 1.00 92.94 168 SER A N 1
ATOM 1381 C CA . SER A 1 168 ? -17.248 5.449 9.910 1.00 92.94 168 SER A CA 1
ATOM 1382 C C . SER A 1 168 ? -17.097 5.963 8.472 1.00 92.94 168 SER A C 1
ATOM 1384 O O . SER A 1 168 ? -18.000 6.625 7.962 1.00 92.94 168 SER A O 1
ATOM 1386 N N . ASP A 1 169 ? -15.993 5.636 7.787 1.00 94.88 169 ASP A N 1
ATOM 1387 C CA . ASP A 1 169 ? -15.795 5.969 6.368 1.00 94.88 169 ASP A CA 1
ATOM 1388 C C . ASP A 1 169 ? -16.639 5.044 5.472 1.00 94.88 169 ASP A C 1
ATOM 1390 O O . ASP A 1 169 ? -16.280 3.893 5.216 1.00 94.88 169 ASP A O 1
ATOM 1394 N N . GLU A 1 170 ? -17.743 5.569 4.936 1.00 95.19 170 GLU A N 1
ATOM 1395 C CA . GLU A 1 170 ? -18.632 4.845 4.015 1.00 95.19 170 GLU A CA 1
ATOM 1396 C C . GLU A 1 170 ? -17.921 4.326 2.755 1.00 95.19 170 GLU A C 1
ATOM 1398 O O . GLU A 1 170 ? -18.256 3.253 2.252 1.00 95.19 170 GLU A O 1
ATOM 1403 N N . LYS A 1 171 ? -16.892 5.026 2.250 1.00 96.38 171 LYS A N 1
ATOM 1404 C CA . LYS A 1 171 ? -16.123 4.530 1.096 1.00 96.38 171 LYS A CA 1
ATOM 1405 C C . LYS A 1 171 ? -15.302 3.305 1.470 1.00 96.38 171 LYS A C 1
ATOM 1407 O O . LYS A 1 171 ? -15.159 2.402 0.648 1.00 96.38 171 LYS A O 1
ATOM 1412 N N . LEU A 1 172 ? -14.768 3.270 2.692 1.00 95.81 172 LEU A N 1
ATOM 1413 C CA . LEU A 1 172 ? -14.061 2.100 3.198 1.00 95.81 172 LEU A CA 1
ATOM 1414 C C . LEU A 1 172 ? -15.035 0.934 3.387 1.00 95.81 172 LEU A C 1
ATOM 1416 O O . LEU A 1 172 ? -14.751 -0.154 2.892 1.00 95.81 172 LEU A O 1
ATOM 1420 N N . ARG A 1 173 ? -16.207 1.168 3.996 1.00 96.94 173 ARG A N 1
ATOM 1421 C CA . ARG A 1 173 ? -17.263 0.148 4.146 1.00 96.94 173 ARG A CA 1
ATOM 1422 C C . ARG A 1 173 ? -17.642 -0.472 2.805 1.00 96.94 173 ARG A C 1
ATOM 1424 O O . ARG A 1 173 ? -17.604 -1.692 2.673 1.00 96.94 173 ARG A O 1
ATOM 1431 N N . GLN A 1 174 ? -17.931 0.362 1.805 1.00 96.94 174 GLN A N 1
ATOM 1432 C CA . GLN A 1 174 ? -18.258 -0.111 0.461 1.00 96.94 174 GLN A CA 1
ATOM 1433 C C . GLN A 1 174 ? -17.099 -0.910 -0.142 1.00 96.94 174 GLN A C 1
ATOM 1435 O O . GLN A 1 174 ? -17.318 -1.999 -0.656 1.00 96.94 174 GLN A O 1
ATOM 1440 N N . SER A 1 175 ? -15.860 -0.427 -0.006 1.00 96.75 175 SER A N 1
ATOM 1441 C CA . SER A 1 175 ? -14.699 -1.149 -0.533 1.00 96.75 175 SER A CA 1
ATOM 1442 C C . SER A 1 175 ? -14.472 -2.511 0.127 1.00 96.75 175 SER A C 1
ATOM 1444 O O . SER A 1 175 ? -14.032 -3.428 -0.550 1.00 96.75 175 SER A O 1
ATOM 1446 N N . ILE A 1 176 ? -14.785 -2.672 1.418 1.00 96.44 176 ILE A N 1
ATOM 1447 C CA . ILE A 1 176 ? -14.719 -3.971 2.106 1.00 96.44 176 ILE A CA 1
ATOM 1448 C C . ILE A 1 176 ? -15.792 -4.904 1.549 1.00 96.44 176 ILE A C 1
ATOM 1450 O O . ILE A 1 176 ? -15.492 -6.055 1.241 1.00 96.44 176 ILE A O 1
ATOM 1454 N N . CYS A 1 177 ? -17.021 -4.401 1.400 1.00 95.94 177 CYS A N 1
ATOM 1455 C CA . CYS A 1 177 ? -18.128 -5.154 0.820 1.00 95.94 177 CYS A CA 1
ATOM 1456 C C . CYS A 1 177 ? -17.813 -5.642 -0.596 1.00 95.94 177 CYS A C 1
ATOM 1458 O O . CYS A 1 177 ? -18.015 -6.817 -0.883 1.00 95.94 177 CYS A O 1
ATOM 1460 N N . ASP A 1 178 ? -17.277 -4.766 -1.447 1.00 95.25 178 ASP A N 1
ATOM 1461 C CA . ASP A 1 178 ? -16.935 -5.100 -2.831 1.00 95.25 178 ASP A CA 1
ATOM 1462 C C . ASP A 1 178 ? -15.764 -6.092 -2.895 1.00 95.25 178 ASP A C 1
ATOM 1464 O O . ASP A 1 178 ? -15.847 -7.093 -3.597 1.00 95.25 178 ASP A O 1
ATOM 1468 N N . SER A 1 179 ? -14.695 -5.849 -2.129 1.00 94.56 179 SER A N 1
ATOM 1469 C CA . SER A 1 179 ? -13.479 -6.672 -2.142 1.00 94.56 179 SER A CA 1
ATOM 1470 C C . SER A 1 179 ? -13.675 -8.084 -1.580 1.00 94.56 179 SER A C 1
ATOM 1472 O O . SER A 1 179 ? -13.059 -9.022 -2.071 1.00 94.56 179 SER A O 1
ATOM 1474 N N . PHE A 1 180 ? -14.493 -8.241 -0.534 1.00 93.00 180 PHE A N 1
ATOM 1475 C CA . PHE A 1 180 ? -14.793 -9.545 0.076 1.00 93.00 180 PHE A CA 1
ATOM 1476 C C . PHE A 1 180 ? -16.116 -10.152 -0.416 1.00 93.00 180 PHE A C 1
ATOM 1478 O O . PHE A 1 180 ? -16.549 -11.178 0.109 1.00 93.00 180 PHE A O 1
ATOM 1485 N N . GLU A 1 181 ? -16.780 -9.505 -1.378 1.00 92.81 181 GLU A N 1
ATOM 1486 C CA . GLU A 1 181 ? -18.075 -9.912 -1.936 1.00 92.81 181 GLU A CA 1
ATOM 1487 C C . GLU A 1 181 ? -19.163 -10.155 -0.863 1.00 92.81 181 GLU A C 1
ATOM 1489 O O . GLU A 1 181 ? -19.914 -11.136 -0.894 1.00 92.81 181 GLU A O 1
ATOM 1494 N N . ILE A 1 182 ? -19.270 -9.242 0.112 1.00 94.12 182 ILE A N 1
ATOM 1495 C CA . ILE A 1 182 ? -20.251 -9.306 1.208 1.00 94.12 182 ILE A CA 1
ATOM 1496 C C . ILE A 1 182 ? -21.286 -8.187 1.144 1.00 94.12 182 ILE A C 1
ATOM 1498 O O . ILE A 1 182 ? -21.054 -7.099 0.627 1.00 94.12 182 ILE A O 1
ATOM 1502 N N . THR A 1 183 ? -22.454 -8.434 1.736 1.00 95.06 183 THR A N 1
ATOM 1503 C CA . THR A 1 183 ? -23.494 -7.406 1.883 1.00 95.06 183 THR A CA 1
ATOM 1504 C C . THR A 1 183 ? -23.217 -6.484 3.079 1.00 95.06 183 THR A C 1
ATOM 1506 O O . THR A 1 183 ? -22.675 -6.967 4.079 1.00 95.06 183 THR A O 1
ATOM 1509 N N . PRO A 1 184 ? -23.713 -5.230 3.073 1.00 96.00 184 PRO A N 1
ATOM 1510 C CA . PRO A 1 184 ? -23.613 -4.318 4.218 1.00 96.00 184 PRO A CA 1
ATOM 1511 C C . PRO A 1 184 ? -24.135 -4.900 5.541 1.00 96.00 184 PRO A C 1
ATOM 1513 O O . PRO A 1 184 ? -23.538 -4.663 6.588 1.00 96.00 184 PRO A O 1
ATOM 1516 N N . ASP A 1 185 ? -25.194 -5.715 5.501 1.00 94.94 185 ASP A N 1
ATOM 1517 C CA . ASP A 1 185 ? -25.758 -6.357 6.698 1.00 94.94 185 ASP A CA 1
ATOM 1518 C C . ASP A 1 185 ? -24.791 -7.371 7.336 1.00 94.94 185 ASP A C 1
ATOM 1520 O O . ASP A 1 185 ? -24.708 -7.480 8.561 1.00 94.94 185 ASP A O 1
ATOM 1524 N N . ILE A 1 186 ? -24.028 -8.100 6.510 1.00 94.31 186 ILE A N 1
ATOM 1525 C CA . ILE A 1 186 ? -22.990 -9.033 6.979 1.00 94.31 186 ILE A CA 1
ATOM 1526 C C . ILE A 1 186 ? -21.854 -8.240 7.622 1.00 94.31 186 ILE A C 1
ATOM 1528 O O . ILE A 1 186 ? -21.443 -8.572 8.734 1.00 94.31 186 ILE A O 1
ATOM 1532 N N . LEU A 1 187 ? -21.391 -7.169 6.967 1.00 96.00 187 LEU A N 1
ATOM 1533 C CA . LEU A 1 187 ? -20.351 -6.296 7.512 1.00 96.00 187 LEU A CA 1
ATOM 1534 C C . LEU A 1 187 ? -20.768 -5.715 8.872 1.00 96.00 187 LEU A C 1
ATOM 1536 O O . LEU A 1 187 ? -19.999 -5.777 9.829 1.00 96.00 187 LEU A O 1
ATOM 1540 N N . GLU A 1 188 ? -21.997 -5.214 8.992 1.00 94.69 188 GLU A N 1
ATOM 1541 C CA . GLU A 1 188 ? -22.504 -4.644 10.243 1.00 94.69 188 GLU A CA 1
ATOM 1542 C C . GLU A 1 188 ? -22.626 -5.693 11.358 1.00 94.69 188 GLU A C 1
ATOM 1544 O O . GLU A 1 188 ? -22.288 -5.432 12.518 1.00 94.69 188 GLU A O 1
ATOM 1549 N N . SER A 1 189 ? -23.047 -6.913 11.007 1.00 92.56 189 SER A N 1
ATOM 1550 C CA . SER A 1 189 ? -23.053 -8.042 11.939 1.00 92.56 189 SER A CA 1
ATOM 1551 C C . SER A 1 189 ? -21.644 -8.365 12.440 1.00 92.56 189 SER A C 1
ATOM 1553 O O . SER A 1 189 ? -21.465 -8.571 13.641 1.00 92.56 189 SER A O 1
ATOM 1555 N N . LYS A 1 190 ? -20.640 -8.390 11.554 1.00 94.00 190 LYS A N 1
ATOM 1556 C CA . LYS A 1 190 ? -19.237 -8.642 11.920 1.00 94.00 190 LYS A CA 1
ATOM 1557 C C . LYS A 1 190 ? -18.669 -7.526 12.797 1.00 94.00 190 LYS A C 1
ATOM 1559 O O . LYS A 1 190 ? -18.104 -7.812 13.851 1.00 94.00 190 LYS A O 1
ATOM 1564 N N . ILE A 1 191 ? -18.898 -6.258 12.444 1.00 94.50 191 ILE A N 1
ATOM 1565 C CA . ILE A 1 191 ? -18.497 -5.102 13.265 1.00 94.50 191 ILE A CA 1
ATOM 1566 C C . ILE A 1 191 ? -19.088 -5.212 14.673 1.00 94.50 191 ILE A C 1
ATOM 1568 O O . ILE A 1 191 ? -18.358 -5.084 15.652 1.00 94.50 191 ILE A O 1
ATOM 1572 N N . SER A 1 192 ? -20.383 -5.514 14.785 1.00 89.50 192 SER A N 1
ATOM 1573 C CA . SER A 1 192 ? -21.070 -5.652 16.077 1.00 89.50 192 SER A CA 1
ATOM 1574 C C . SER A 1 192 ? -20.534 -6.796 16.945 1.00 89.50 192 SER A C 1
ATOM 1576 O O . SER A 1 192 ? -20.652 -6.739 18.167 1.00 89.50 192 SER A O 1
ATOM 1578 N N . GLN A 1 193 ? -19.989 -7.852 16.336 1.00 89.56 193 GLN A N 1
ATOM 1579 C CA . GLN A 1 193 ? -19.375 -8.977 17.051 1.00 89.56 193 GLN A CA 1
ATOM 1580 C C . GLN A 1 193 ? -17.942 -8.658 17.496 1.00 89.56 193 GLN A C 1
ATOM 1582 O O . GLN A 1 193 ? -17.512 -9.094 18.562 1.00 89.56 193 GLN A O 1
ATOM 1587 N N . ILE A 1 194 ? -17.202 -7.903 16.680 1.00 91.94 194 ILE A N 1
ATOM 1588 C CA . ILE A 1 194 ? -15.772 -7.656 16.880 1.00 91.94 194 ILE A CA 1
ATOM 1589 C C . ILE A 1 194 ? -15.527 -6.416 17.745 1.00 91.94 194 ILE A C 1
ATOM 1591 O O . ILE A 1 194 ? -14.616 -6.427 18.569 1.00 91.94 194 ILE A O 1
ATOM 1595 N N . ASN A 1 195 ? -16.324 -5.352 17.616 1.00 89.38 195 ASN A N 1
ATOM 1596 C CA . ASN A 1 195 ? -16.038 -4.061 18.253 1.00 89.38 195 ASN A CA 1
ATOM 1597 C C . ASN A 1 195 ? -15.927 -4.120 19.785 1.00 89.38 195 ASN A C 1
ATOM 1599 O O . ASN A 1 195 ? -15.204 -3.320 20.373 1.00 89.38 195 ASN A O 1
ATOM 1603 N N . THR A 1 196 ? -16.571 -5.093 20.432 1.00 83.25 196 THR A N 1
ATOM 1604 C CA . THR A 1 196 ? -16.501 -5.285 21.885 1.00 83.25 196 THR A CA 1
ATOM 1605 C C . THR A 1 196 ? -15.196 -5.915 22.365 1.00 83.25 196 THR A C 1
ATOM 1607 O O . THR A 1 196 ? -14.925 -5.883 23.562 1.00 83.25 196 THR A O 1
ATOM 1610 N N . VAL A 1 197 ? -14.407 -6.521 21.471 1.00 84.62 197 VAL A N 1
ATOM 1611 C CA . VAL A 1 197 ? -13.159 -7.226 21.821 1.00 84.62 197 VAL A CA 1
ATOM 1612 C C . VAL A 1 197 ? -11.895 -6.495 21.361 1.00 84.62 197 VAL A C 1
ATOM 1614 O O . VAL A 1 197 ? -10.788 -6.983 21.585 1.00 84.62 197 VAL A O 1
ATOM 1617 N N . VAL A 1 198 ? -12.035 -5.335 20.716 1.00 89.25 198 VAL A N 1
ATOM 1618 C CA . VAL A 1 198 ? -10.908 -4.508 20.270 1.00 89.25 198 VAL A CA 1
ATOM 1619 C C . VAL A 1 198 ? -10.437 -3.599 21.410 1.00 89.25 198 VAL A C 1
ATOM 1621 O O . VAL A 1 198 ? -11.249 -2.958 22.069 1.00 89.25 198 VAL A O 1
ATOM 1624 N N . SER A 1 199 ? -9.123 -3.508 21.634 1.00 89.00 199 SER A N 1
ATOM 1625 C CA . SER A 1 199 ? -8.527 -2.638 22.658 1.00 89.00 199 SER A CA 1
ATOM 1626 C C . SER A 1 199 ? -7.250 -1.985 22.137 1.00 89.00 199 SER A C 1
ATOM 1628 O O . SER A 1 199 ? -6.388 -2.657 21.568 1.00 89.00 199 SER A O 1
ATOM 1630 N N . LYS A 1 200 ? -7.112 -0.673 22.365 1.00 90.44 200 LYS A N 1
ATOM 1631 C CA . LYS A 1 200 ? -5.892 0.075 22.037 1.00 90.44 200 LYS A CA 1
ATOM 1632 C C . LYS A 1 200 ? -4.722 -0.331 22.935 1.00 90.44 200 LYS A C 1
ATOM 1634 O O . LYS A 1 200 ? -3.623 -0.569 22.440 1.00 90.44 200 LYS A O 1
ATOM 1639 N N . THR A 1 201 ? -4.969 -0.542 24.228 1.00 89.69 201 THR A N 1
ATOM 1640 C CA . THR A 1 201 ? -3.952 -1.002 25.187 1.00 89.69 201 THR A CA 1
ATOM 1641 C C . THR A 1 201 ? -3.349 -2.349 24.796 1.00 89.69 201 THR A C 1
ATOM 1643 O O . THR A 1 201 ? -2.138 -2.531 24.899 1.00 89.69 201 THR A O 1
ATOM 1646 N N . GLN A 1 202 ? -4.153 -3.276 24.262 1.00 90.88 202 GLN A N 1
ATOM 1647 C CA . GLN A 1 202 ? -3.637 -4.545 23.733 1.00 90.88 202 GLN A CA 1
ATOM 1648 C C . GLN A 1 202 ? -2.585 -4.343 22.634 1.00 90.88 202 GLN A C 1
ATOM 1650 O O . GLN A 1 202 ? -1.593 -5.076 22.594 1.00 90.88 202 GLN A O 1
ATOM 1655 N N . VAL A 1 203 ? -2.795 -3.359 21.752 1.00 92.50 203 VAL A N 1
ATOM 1656 C CA . VAL A 1 203 ? -1.856 -3.009 20.677 1.00 92.50 203 VAL A CA 1
ATOM 1657 C C . VAL A 1 203 ? -0.579 -2.428 21.276 1.00 92.50 203 VAL A C 1
ATOM 1659 O O . VAL A 1 203 ? 0.511 -2.909 20.976 1.00 92.50 203 VAL A O 1
ATOM 1662 N N . VAL A 1 204 ? -0.697 -1.473 22.200 1.00 92.56 204 VAL A N 1
ATOM 1663 C CA . VAL A 1 204 ? 0.457 -0.883 22.903 1.00 92.56 204 VAL A CA 1
ATOM 1664 C C . VAL A 1 204 ? 1.291 -1.956 23.609 1.00 92.56 204 VAL A C 1
ATOM 1666 O O . VAL A 1 204 ? 2.516 -1.955 23.504 1.00 92.56 204 VAL A O 1
ATOM 1669 N N . ASN A 1 205 ? 0.648 -2.897 24.300 1.00 91.00 205 ASN A N 1
ATOM 1670 C CA . ASN A 1 205 ? 1.332 -3.993 24.986 1.00 91.00 205 ASN A CA 1
ATOM 1671 C C . ASN A 1 205 ? 2.088 -4.901 24.011 1.00 91.00 205 ASN A C 1
ATOM 1673 O O . ASN A 1 205 ? 3.231 -5.275 24.287 1.00 91.00 205 ASN A O 1
ATOM 1677 N N . PHE A 1 206 ? 1.478 -5.214 22.862 1.00 92.44 206 PHE A N 1
ATOM 1678 C CA . PHE A 1 206 ? 2.143 -5.950 21.789 1.00 92.44 206 PHE A CA 1
ATOM 1679 C C . PHE A 1 206 ? 3.409 -5.211 21.330 1.00 92.44 206 PHE A C 1
ATOM 1681 O O . PHE A 1 206 ? 4.487 -5.798 21.343 1.00 92.44 206 PHE A O 1
ATOM 1688 N N . PHE A 1 207 ? 3.324 -3.912 21.042 1.00 92.94 207 PHE A N 1
ATOM 1689 C CA . PHE A 1 207 ? 4.480 -3.125 20.600 1.00 92.94 207 PHE A CA 1
ATOM 1690 C C . PHE A 1 207 ? 5.552 -2.886 21.671 1.00 92.94 207 PHE A C 1
ATOM 1692 O O . PHE A 1 207 ? 6.707 -2.658 21.335 1.00 92.94 207 PHE A O 1
ATOM 1699 N N . LYS A 1 208 ? 5.216 -2.971 22.961 1.00 89.25 208 LYS A N 1
ATOM 1700 C CA . LYS A 1 208 ? 6.196 -2.819 24.051 1.00 89.25 208 LYS A CA 1
ATOM 1701 C C . LYS A 1 208 ? 6.962 -4.094 24.392 1.00 89.25 208 LYS A C 1
ATOM 1703 O O . LYS A 1 208 ? 8.027 -4.005 24.996 1.00 89.25 208 LYS A O 1
ATOM 1708 N N . SER A 1 209 ? 6.399 -5.269 24.111 1.00 83.06 209 SER A N 1
ATOM 1709 C CA . SER A 1 209 ? 6.890 -6.520 24.715 1.00 83.06 209 SER A CA 1
ATOM 1710 C C . SER A 1 209 ? 6.869 -7.749 23.807 1.00 83.06 209 SER A C 1
ATOM 1712 O O . SER A 1 209 ? 7.307 -8.822 24.224 1.00 83.06 209 SER A O 1
ATOM 1714 N N . SER A 1 210 ? 6.378 -7.631 22.572 1.00 86.88 210 SER A N 1
ATOM 1715 C CA . SER A 1 210 ? 6.299 -8.772 21.665 1.00 86.88 210 SER A CA 1
ATOM 1716 C C . SER A 1 210 ? 7.676 -9.149 21.105 1.00 86.88 210 SER A C 1
ATOM 1718 O O . SER A 1 210 ? 8.401 -8.294 20.598 1.00 86.88 210 SER A O 1
ATOM 1720 N N . PRO A 1 211 ? 8.033 -10.443 21.079 1.00 85.62 211 PRO A N 1
ATOM 1721 C CA . PRO A 1 211 ? 9.203 -10.899 20.333 1.00 85.62 211 PRO A CA 1
ATOM 1722 C C . PRO A 1 211 ? 8.975 -10.852 18.812 1.00 85.62 211 PRO A C 1
ATOM 1724 O O . PRO A 1 211 ? 9.925 -10.974 18.048 1.00 85.62 211 PRO A O 1
ATOM 1727 N N . LYS A 1 212 ? 7.725 -10.679 18.355 1.00 88.31 212 LYS A N 1
ATOM 1728 C CA . LYS A 1 212 ? 7.341 -10.671 16.933 1.00 88.31 212 LYS A CA 1
ATOM 1729 C C . LYS A 1 212 ? 7.421 -9.281 16.278 1.00 88.31 212 LYS A C 1
ATOM 1731 O O . LYS A 1 212 ? 6.787 -9.072 15.250 1.00 88.31 212 LYS A O 1
ATOM 1736 N N . LEU A 1 213 ? 8.144 -8.336 16.872 1.00 93.44 213 LEU A N 1
ATOM 1737 C CA . LEU A 1 213 ? 8.351 -7.002 16.297 1.00 93.44 213 LEU A CA 1
ATOM 1738 C C . LEU A 1 213 ? 9.432 -7.027 15.217 1.00 93.44 213 LEU A C 1
ATOM 1740 O O . LEU A 1 213 ? 10.379 -7.809 15.313 1.00 93.44 213 LEU A O 1
ATOM 1744 N N . LEU A 1 214 ? 9.307 -6.159 14.210 1.00 94.31 214 LEU A N 1
ATOM 1745 C CA . LEU A 1 214 ? 10.228 -6.119 13.070 1.00 94.31 214 LEU A CA 1
ATOM 1746 C C . LEU A 1 214 ? 11.668 -5.800 13.495 1.00 94.31 214 LEU A C 1
ATOM 1748 O O . LEU A 1 214 ? 12.609 -6.345 12.910 1.00 94.31 214 LEU A O 1
ATOM 1752 N N . SER A 1 215 ? 11.857 -4.993 14.542 1.00 94.69 215 SER A N 1
ATOM 1753 C CA . SER A 1 215 ? 13.175 -4.699 15.119 1.00 94.69 215 SER A CA 1
ATOM 1754 C C . SER A 1 215 ? 13.932 -5.945 15.595 1.00 94.69 215 SER A C 1
ATOM 1756 O O . SER A 1 215 ? 15.161 -5.932 15.633 1.00 94.69 215 SER A O 1
ATOM 1758 N N . ASN A 1 216 ? 13.225 -7.046 15.870 1.00 94.44 216 ASN A N 1
ATOM 1759 C CA . ASN A 1 216 ? 13.797 -8.304 16.353 1.00 94.44 216 ASN A CA 1
ATOM 1760 C C . ASN A 1 216 ? 13.997 -9.367 15.254 1.00 94.44 216 ASN A C 1
ATOM 1762 O O . ASN A 1 216 ? 14.509 -10.447 15.546 1.00 94.44 216 ASN A O 1
ATOM 1766 N N . PHE A 1 217 ? 13.580 -9.113 14.006 1.00 93.25 217 PHE A N 1
ATOM 1767 C CA . PHE A 1 217 ? 13.549 -10.151 12.957 1.00 93.25 217 PHE A CA 1
ATOM 1768 C C . PHE A 1 217 ? 14.928 -10.513 12.413 1.00 93.25 217 PHE A C 1
ATOM 1770 O O . PHE A 1 217 ? 15.157 -11.660 12.029 1.00 93.25 217 PHE A O 1
ATOM 1777 N N . TYR A 1 218 ? 15.834 -9.542 12.362 1.00 95.06 218 TYR A N 1
ATOM 1778 C CA . TYR A 1 218 ? 17.151 -9.706 11.766 1.00 95.06 218 TYR A CA 1
ATOM 1779 C C . TYR A 1 218 ? 18.236 -9.231 12.719 1.00 95.06 218 TYR A C 1
ATOM 1781 O O . TYR A 1 218 ? 18.057 -8.265 13.456 1.00 95.06 218 TYR A O 1
ATOM 1789 N N . GLN A 1 219 ? 19.374 -9.911 12.665 1.00 94.62 219 GLN A N 1
ATOM 1790 C CA . GLN A 1 219 ? 20.602 -9.523 13.347 1.00 94.62 219 GLN A CA 1
ATOM 1791 C C . GLN A 1 219 ? 21.540 -8.820 12.358 1.00 94.62 219 GLN A C 1
ATOM 1793 O O . GLN A 1 219 ? 21.340 -8.883 11.143 1.00 94.62 219 GLN A O 1
ATOM 1798 N N . GLN A 1 220 ? 22.560 -8.125 12.866 1.00 95.81 220 GLN A N 1
ATOM 1799 C CA . GLN A 1 220 ? 23.473 -7.330 12.035 1.00 95.81 220 GLN A CA 1
ATOM 1800 C C . GLN A 1 220 ? 24.186 -8.160 10.955 1.00 95.81 220 GLN A C 1
ATOM 1802 O O . GLN A 1 220 ? 24.394 -7.678 9.845 1.00 95.81 220 GLN A O 1
ATOM 1807 N N . ASP A 1 221 ? 24.543 -9.403 11.268 1.00 95.69 221 ASP A N 1
ATOM 1808 C CA . ASP A 1 221 ? 25.205 -10.354 10.369 1.00 95.69 221 ASP A CA 1
ATOM 1809 C C . ASP A 1 221 ? 24.321 -10.815 9.198 1.00 95.69 221 ASP A C 1
ATOM 1811 O O . ASP A 1 221 ? 24.832 -11.335 8.207 1.00 95.69 221 ASP A O 1
ATOM 1815 N N . ALA A 1 222 ? 23.009 -10.565 9.257 1.00 95.38 222 ALA A N 1
ATOM 1816 C CA . ALA A 1 222 ? 22.097 -10.824 8.148 1.00 95.38 222 ALA A CA 1
ATOM 1817 C C . ALA A 1 222 ? 22.238 -9.818 6.986 1.00 95.38 222 ALA A C 1
ATOM 1819 O O . ALA A 1 222 ? 21.608 -10.022 5.944 1.00 95.38 222 ALA A O 1
ATOM 1820 N N . PHE A 1 223 ? 23.035 -8.752 7.139 1.00 95.50 223 PHE A N 1
ATOM 1821 C CA . PHE A 1 223 ? 23.168 -7.656 6.173 1.00 95.50 223 PHE A CA 1
ATOM 1822 C C . PHE A 1 223 ? 24.580 -7.527 5.587 1.00 95.50 223 PHE A C 1
ATOM 1824 O O . PHE A 1 223 ? 25.577 -7.878 6.215 1.00 95.50 223 PHE A O 1
ATOM 1831 N N . GLU A 1 224 ? 24.650 -6.971 4.372 1.00 91.44 224 GLU A N 1
ATOM 1832 C CA . GLU A 1 224 ? 25.907 -6.667 3.665 1.00 91.44 224 GLU A CA 1
ATOM 1833 C C . GLU A 1 224 ? 26.749 -5.608 4.357 1.00 91.44 224 GLU A C 1
ATOM 1835 O O . GLU A 1 224 ? 27.954 -5.780 4.533 1.00 91.44 224 GLU A O 1
ATOM 1840 N N . GLU A 1 225 ? 26.096 -4.532 4.773 1.00 94.31 225 GLU A N 1
ATOM 1841 C CA . GLU A 1 225 ? 26.734 -3.389 5.402 1.00 94.31 225 GLU A CA 1
ATOM 1842 C C . GLU A 1 225 ? 26.040 -3.091 6.730 1.00 94.31 225 GLU A C 1
ATOM 1844 O O . GLU A 1 225 ? 24.820 -3.243 6.879 1.00 94.31 225 GLU A O 1
ATOM 1849 N N . VAL A 1 226 ? 26.823 -2.635 7.707 1.00 95.31 226 VAL A N 1
ATOM 1850 C CA . VAL A 1 226 ? 26.322 -2.292 9.045 1.00 95.31 226 VAL A CA 1
ATOM 1851 C C . VAL A 1 226 ? 25.318 -1.140 8.960 1.00 95.31 226 VAL A C 1
ATOM 1853 O O . VAL A 1 226 ? 24.351 -1.081 9.719 1.00 95.31 226 VAL A O 1
ATOM 1856 N N . GLU A 1 227 ? 25.519 -0.236 8.008 1.00 95.94 227 GLU A N 1
ATOM 1857 C CA . GLU A 1 227 ? 24.648 0.883 7.678 1.00 95.94 227 GLU A CA 1
ATOM 1858 C C . GLU A 1 227 ? 23.242 0.415 7.278 1.00 95.94 227 GLU A C 1
ATOM 1860 O O . GLU A 1 227 ? 22.257 1.017 7.713 1.00 95.94 227 GLU A O 1
ATOM 1865 N N . TYR A 1 228 ? 23.123 -0.682 6.521 1.00 95.50 228 TYR A N 1
ATOM 1866 C CA . TYR A 1 228 ? 21.825 -1.230 6.110 1.00 95.50 228 TYR A CA 1
ATOM 1867 C C . TYR A 1 228 ? 21.068 -1.825 7.295 1.00 95.50 228 TYR A C 1
ATOM 1869 O O . TYR A 1 228 ? 19.877 -1.556 7.457 1.00 95.50 228 TYR A O 1
ATOM 1877 N N . TYR A 1 229 ? 21.765 -2.534 8.187 1.00 96.12 229 TYR A N 1
ATOM 1878 C CA . TYR A 1 229 ? 21.170 -3.003 9.439 1.00 96.12 229 TYR A CA 1
ATOM 1879 C C . TYR A 1 229 ? 20.703 -1.837 10.323 1.00 96.12 229 TYR A C 1
ATOM 1881 O O . TYR A 1 229 ? 19.585 -1.850 10.837 1.00 96.12 229 TYR A O 1
ATOM 1889 N N . ARG A 1 230 ? 21.522 -0.787 10.470 1.00 95.81 230 ARG A N 1
ATOM 1890 C CA . ARG A 1 230 ? 21.141 0.413 11.237 1.00 95.81 230 ARG A CA 1
ATOM 1891 C C . ARG A 1 230 ? 19.922 1.118 10.632 1.00 95.81 230 ARG A C 1
ATOM 1893 O O . ARG A 1 230 ? 19.055 1.552 11.386 1.00 95.81 230 ARG A O 1
ATOM 1900 N N . SER A 1 231 ? 19.835 1.199 9.300 1.00 95.25 231 SER A N 1
ATOM 1901 C CA . SER A 1 231 ? 18.660 1.710 8.573 1.00 95.25 231 SER A CA 1
ATOM 1902 C C . SER A 1 231 ? 17.408 0.881 8.886 1.00 95.25 231 SER A C 1
ATOM 1904 O O . SER A 1 231 ? 16.384 1.447 9.273 1.00 95.25 231 SER A O 1
ATOM 1906 N N . TRP A 1 232 ? 17.495 -0.454 8.798 1.00 95.69 232 TRP A N 1
ATOM 1907 C CA . TRP A 1 232 ? 16.408 -1.374 9.163 1.00 95.69 232 TRP A CA 1
ATOM 1908 C C . TRP A 1 232 ? 15.936 -1.167 10.607 1.00 95.69 232 TRP A C 1
ATOM 1910 O O . TRP A 1 232 ? 14.743 -0.970 10.855 1.00 95.69 232 TRP A O 1
ATOM 1920 N N . LEU A 1 233 ? 16.871 -1.184 11.560 1.00 96.38 233 LEU A N 1
ATOM 1921 C CA . LEU A 1 233 ? 16.560 -1.071 12.982 1.00 96.38 233 LEU A CA 1
ATOM 1922 C C . LEU A 1 233 ? 15.904 0.278 13.300 1.00 96.38 233 LEU A C 1
ATOM 1924 O O . LEU A 1 233 ? 14.891 0.324 13.986 1.00 96.38 233 LEU A O 1
ATOM 1928 N N . MET A 1 234 ? 16.422 1.371 12.738 1.00 96.19 234 MET A N 1
ATOM 1929 C CA . MET A 1 234 ? 15.836 2.697 12.925 1.00 96.19 234 MET A CA 1
ATOM 1930 C C . MET A 1 234 ? 14.419 2.782 12.342 1.00 96.19 234 MET A C 1
ATOM 1932 O O . MET A 1 234 ? 13.511 3.263 13.013 1.00 96.19 234 MET A O 1
ATOM 1936 N N . LYS A 1 235 ? 14.203 2.313 11.105 1.00 96.56 235 LYS A N 1
ATOM 1937 C CA . LYS A 1 235 ? 12.881 2.360 10.456 1.00 96.56 235 LYS A CA 1
ATOM 1938 C C . LYS A 1 235 ? 11.845 1.512 11.202 1.00 96.56 235 LYS A C 1
ATOM 1940 O O . LYS A 1 235 ? 10.722 1.972 11.392 1.00 96.56 235 LYS A O 1
ATOM 1945 N N . SER A 1 236 ? 12.228 0.313 11.643 1.00 96.56 236 SER A N 1
ATOM 1946 C CA . SER A 1 236 ? 11.357 -0.569 12.433 1.00 96.56 236 SER A CA 1
ATOM 1947 C C . SER A 1 236 ? 11.007 0.039 13.791 1.00 96.56 236 SER A C 1
ATOM 1949 O O . SER A 1 236 ? 9.828 0.157 14.104 1.00 96.56 236 SER A O 1
ATOM 1951 N N . GLN A 1 237 ? 11.991 0.537 14.545 1.00 96.12 237 GLN A N 1
ATOM 1952 C CA . GLN A 1 237 ? 11.750 1.190 15.836 1.00 96.12 237 GLN A CA 1
ATOM 1953 C C . GLN A 1 237 ? 10.910 2.465 15.709 1.00 96.12 237 GLN A C 1
ATOM 1955 O O . GLN A 1 237 ? 10.068 2.728 16.563 1.00 96.12 237 GLN A O 1
ATOM 1960 N N . ASN A 1 238 ? 11.105 3.254 14.650 1.00 97.44 238 ASN A N 1
ATOM 1961 C CA . ASN A 1 238 ? 10.264 4.422 14.389 1.00 97.44 238 ASN A CA 1
ATOM 1962 C C . ASN A 1 238 ? 8.807 4.007 14.168 1.00 97.44 238 ASN A C 1
ATOM 1964 O O . ASN A 1 238 ? 7.930 4.546 14.833 1.00 97.44 238 ASN A O 1
ATOM 1968 N N . LEU A 1 239 ? 8.554 3.000 13.322 1.00 96.19 239 LEU A N 1
ATOM 1969 C CA . LEU A 1 239 ? 7.205 2.465 13.123 1.00 96.19 239 LEU A CA 1
ATOM 1970 C C . LEU A 1 239 ? 6.602 1.942 14.436 1.00 96.19 239 LEU A C 1
ATOM 1972 O O . LEU A 1 239 ? 5.449 2.228 14.740 1.00 96.19 239 LEU A O 1
ATOM 1976 N N . GLU A 1 240 ? 7.367 1.174 15.212 1.00 96.19 240 GLU A N 1
ATOM 1977 C CA . GLU A 1 240 ? 6.924 0.625 16.497 1.00 96.19 240 GLU A CA 1
ATOM 1978 C C . GLU A 1 240 ? 6.542 1.747 17.478 1.00 96.19 240 GLU A C 1
ATOM 1980 O O . GLU A 1 240 ? 5.468 1.703 18.082 1.00 96.19 240 GLU A O 1
ATOM 1985 N N . ASN A 1 241 ? 7.361 2.798 17.576 1.00 96.00 241 ASN A N 1
ATOM 1986 C CA . ASN A 1 241 ? 7.080 3.975 18.397 1.00 96.00 241 ASN A CA 1
ATOM 1987 C C . ASN A 1 241 ? 5.864 4.764 17.893 1.00 96.00 241 ASN A C 1
ATOM 1989 O O . ASN A 1 241 ? 5.038 5.191 18.701 1.00 96.00 241 ASN A O 1
ATOM 1993 N N . ASP A 1 242 ? 5.720 4.934 16.579 1.00 95.88 242 ASP A N 1
ATOM 1994 C CA . ASP A 1 242 ? 4.568 5.603 15.974 1.00 95.88 242 ASP A CA 1
ATOM 1995 C C . ASP A 1 242 ? 3.271 4.850 16.294 1.00 95.88 242 ASP A C 1
ATOM 1997 O O . ASP A 1 242 ? 2.281 5.470 16.682 1.00 95.88 242 ASP A O 1
ATOM 2001 N N . MET A 1 243 ? 3.283 3.514 16.224 1.00 95.56 243 MET A N 1
ATOM 2002 C CA . MET A 1 243 ? 2.139 2.682 16.611 1.00 95.56 243 MET A CA 1
ATOM 2003 C C . MET A 1 243 ? 1.843 2.777 18.114 1.00 95.56 243 MET A C 1
ATOM 2005 O O . MET A 1 243 ? 0.680 2.911 18.497 1.00 95.56 243 MET A O 1
ATOM 2009 N N . ILE A 1 244 ? 2.866 2.768 18.979 1.00 94.50 244 ILE A N 1
ATOM 2010 C CA . ILE A 1 244 ? 2.686 2.975 20.428 1.00 94.50 244 ILE A CA 1
ATOM 2011 C C . ILE A 1 244 ? 2.009 4.318 20.694 1.00 94.50 244 ILE A C 1
ATOM 2013 O O . ILE A 1 244 ? 1.040 4.365 21.448 1.00 94.50 244 ILE A O 1
ATOM 2017 N N . ASN A 1 245 ? 2.495 5.393 20.074 1.00 94.06 245 ASN A N 1
ATOM 2018 C CA . ASN A 1 245 ? 1.962 6.738 20.265 1.00 94.06 245 ASN A CA 1
ATOM 2019 C C . ASN A 1 245 ? 0.532 6.863 19.729 1.00 94.06 245 ASN A C 1
ATOM 2021 O O . ASN A 1 245 ? -0.318 7.458 20.390 1.00 94.06 245 ASN A O 1
ATOM 2025 N N . LEU A 1 246 ? 0.254 6.273 18.564 1.00 93.12 246 LEU A N 1
ATOM 2026 C CA . LEU A 1 246 ? -1.063 6.299 17.931 1.00 93.12 246 LEU A CA 1
ATOM 2027 C C . LEU A 1 246 ? -2.133 5.593 18.775 1.00 93.12 246 LEU A C 1
ATOM 2029 O O . LEU A 1 246 ? -3.265 6.070 18.872 1.00 93.12 246 LEU A O 1
ATOM 2033 N N . PHE A 1 247 ? -1.777 4.466 19.396 1.00 92.25 247 PHE A N 1
ATOM 2034 C CA . PHE A 1 247 ? -2.695 3.654 20.199 1.00 92.25 247 PHE A CA 1
ATOM 2035 C C . PHE A 1 247 ? -2.549 3.868 21.705 1.00 92.25 247 PHE A C 1
ATOM 2037 O O . PHE A 1 247 ? -3.165 3.138 22.480 1.00 92.25 247 PHE A O 1
ATOM 2044 N N . MET A 1 248 ? -1.764 4.854 22.144 1.00 88.62 248 MET A N 1
ATOM 2045 C CA . MET A 1 248 ? -1.570 5.103 23.566 1.00 88.62 248 MET A CA 1
ATOM 2046 C C . MET A 1 248 ? -2.905 5.439 24.230 1.00 88.62 248 MET A C 1
ATOM 2048 O O . MET A 1 248 ? -3.534 6.455 23.930 1.00 88.62 248 MET A O 1
ATOM 2052 N N . ASP A 1 249 ? -3.324 4.574 25.148 1.00 81.38 249 ASP A N 1
ATOM 2053 C CA . ASP A 1 249 ? -4.537 4.757 25.926 1.00 81.38 249 ASP A CA 1
ATOM 2054 C C . ASP A 1 249 ? -4.175 5.230 27.346 1.00 81.38 249 ASP A C 1
ATOM 2056 O O . ASP A 1 249 ? -3.496 4.502 28.074 1.00 81.38 249 ASP A O 1
ATOM 2060 N N . PRO A 1 250 ? -4.579 6.446 27.756 1.00 72.25 250 PRO A N 1
ATOM 2061 C CA . PRO A 1 250 ? -4.236 6.984 29.067 1.00 72.25 250 PRO A CA 1
ATOM 2062 C C . PRO A 1 250 ? -5.059 6.402 30.228 1.00 72.25 250 PRO A C 1
ATOM 2064 O O . PRO A 1 250 ? -4.707 6.660 31.378 1.00 72.25 250 PRO A O 1
ATOM 2067 N N . MET A 1 251 ? -6.159 5.684 29.966 1.00 71.62 251 MET A N 1
ATOM 2068 C CA . MET A 1 251 ? -7.131 5.296 31.005 1.00 71.62 251 MET A CA 1
ATOM 2069 C C . MET A 1 251 ? -7.320 3.778 31.159 1.00 71.62 251 MET A C 1
ATOM 2071 O O . MET A 1 251 ? -7.943 3.355 32.134 1.00 71.62 251 MET A O 1
ATOM 2075 N N . ASP A 1 252 ? -6.794 2.956 30.246 1.00 69.50 252 ASP A N 1
ATOM 2076 C CA . ASP A 1 252 ? -6.922 1.492 30.293 1.00 69.50 252 ASP A CA 1
ATOM 2077 C C . ASP A 1 252 ? -5.581 0.801 30.615 1.00 69.50 252 ASP A C 1
ATOM 2079 O O . ASP A 1 252 ? -4.613 0.897 29.862 1.00 69.50 252 ASP A O 1
ATOM 2083 N N . ASN A 1 253 ? -5.560 0.053 31.726 1.00 64.50 253 ASN A N 1
ATOM 2084 C CA . ASN A 1 253 ? -4.410 -0.708 32.235 1.00 64.50 253 ASN A CA 1
ATOM 2085 C C . ASN A 1 253 ? -4.499 -2.219 31.935 1.00 64.50 253 ASN A C 1
ATOM 2087 O O . ASN A 1 253 ? -3.900 -3.033 32.643 1.00 64.50 253 ASN A O 1
ATOM 2091 N N . SER A 1 254 ? -5.270 -2.620 30.922 1.00 70.19 254 SER A N 1
ATOM 2092 C CA . SER A 1 254 ? -5.329 -4.005 30.450 1.00 70.19 254 SER A CA 1
ATOM 2093 C C . SER A 1 254 ? -3.932 -4.596 30.217 1.00 70.19 254 SER A C 1
ATOM 2095 O O . SER A 1 254 ? -3.074 -3.980 29.591 1.00 70.19 254 SER A O 1
ATOM 2097 N N . THR A 1 255 ? -3.709 -5.825 30.689 1.00 69.75 255 THR A N 1
ATOM 2098 C CA . THR A 1 255 ? -2.457 -6.583 30.491 1.00 69.75 255 THR A CA 1
ATOM 2099 C C . THR A 1 255 ? -2.532 -7.570 29.329 1.00 69.75 255 THR A C 1
ATOM 2101 O O . THR A 1 255 ? -1.547 -8.231 29.003 1.00 69.75 255 THR A O 1
ATOM 2104 N N . SER A 1 256 ? -3.702 -7.694 28.696 1.00 74.00 256 SER A N 1
ATOM 2105 C CA . SER A 1 256 ? -3.874 -8.583 27.546 1.00 74.00 256 SER A CA 1
ATOM 2106 C C . SER A 1 256 ? -3.071 -8.081 26.341 1.00 74.00 256 SER A C 1
ATOM 2108 O O . SER A 1 256 ? -2.868 -6.877 26.171 1.00 74.00 256 SER A O 1
ATOM 2110 N N . MET A 1 257 ? -2.589 -9.011 25.513 1.00 75.00 257 MET A N 1
ATOM 2111 C CA . MET A 1 257 ? -1.844 -8.693 24.293 1.00 75.00 257 MET A CA 1
ATOM 2112 C C . MET A 1 257 ? -2.737 -8.758 23.059 1.00 75.00 257 MET A C 1
ATOM 2114 O O . MET A 1 257 ? -3.620 -9.613 22.954 1.00 75.00 257 MET A O 1
ATOM 2118 N N . PHE A 1 258 ? -2.454 -7.892 22.088 1.00 83.94 258 PHE A N 1
ATOM 2119 C CA . PHE A 1 258 ? -3.060 -7.976 20.770 1.00 83.94 258 PHE A CA 1
ATOM 2120 C C . PHE A 1 258 ? -2.608 -9.256 20.061 1.00 83.94 258 PHE A C 1
ATOM 2122 O O . PHE A 1 258 ? -1.416 -9.520 19.907 1.00 83.94 258 PHE A O 1
ATOM 2129 N N . SER A 1 259 ? -3.577 -10.051 19.612 1.00 79.44 259 SER A N 1
ATOM 2130 C CA . SER A 1 259 ? -3.300 -11.244 18.816 1.00 79.44 259 SER A CA 1
ATOM 2131 C C . SER A 1 259 ? -3.259 -10.892 17.335 1.00 79.44 259 SER A C 1
ATOM 2133 O O . SER A 1 259 ? -4.274 -10.462 16.781 1.00 79.44 259 SER A O 1
ATOM 2135 N N . ILE A 1 260 ? -2.104 -11.137 16.718 1.00 88.50 260 ILE A N 1
ATOM 2136 C CA . ILE A 1 260 ? -1.930 -11.162 15.262 1.00 88.50 260 ILE A CA 1
ATOM 2137 C C . ILE A 1 260 ? -2.575 -12.425 14.656 1.00 88.50 260 ILE A C 1
ATOM 2139 O O . ILE A 1 260 ? -2.793 -13.398 15.389 1.00 88.50 260 ILE A O 1
ATOM 2143 N N . PRO A 1 261 ? -2.844 -12.448 13.338 1.00 90.88 261 PRO A N 1
ATOM 2144 C CA . PRO A 1 261 ? -3.294 -13.653 12.652 1.00 90.88 261 PRO A CA 1
ATOM 2145 C C . PRO A 1 261 ? -2.323 -14.832 12.830 1.00 90.88 261 PRO A C 1
ATOM 2147 O O . PRO A 1 261 ? -1.107 -14.673 12.712 1.00 90.88 261 PRO A O 1
ATOM 2150 N N . ASN A 1 262 ? -2.853 -16.032 13.083 1.00 86.50 262 ASN A N 1
ATOM 2151 C CA . ASN A 1 262 ? -2.045 -17.240 13.303 1.00 86.50 262 ASN A CA 1
ATOM 2152 C C . ASN A 1 262 ? -1.388 -17.740 12.005 1.00 86.50 262 ASN A C 1
ATOM 2154 O O . ASN A 1 262 ? -0.279 -18.266 12.041 1.00 86.50 262 ASN A O 1
ATOM 2158 N N . GLN A 1 263 ? -2.055 -17.542 10.866 1.00 89.12 263 GLN A N 1
ATOM 2159 C CA . GLN A 1 263 ? -1.584 -17.891 9.521 1.00 89.12 263 GLN A CA 1
ATOM 2160 C C . GLN A 1 263 ? -1.248 -16.616 8.743 1.00 89.12 263 GLN A C 1
ATOM 2162 O O . GLN A 1 263 ? -1.887 -16.285 7.745 1.00 89.12 263 GLN A O 1
ATOM 2167 N N . ILE A 1 264 ? -0.281 -15.841 9.245 1.00 91.88 264 ILE A N 1
ATOM 2168 C CA . ILE A 1 264 ? -0.002 -14.502 8.708 1.00 91.88 264 ILE A CA 1
ATOM 2169 C C . ILE A 1 264 ? 0.399 -14.530 7.229 1.00 91.88 264 ILE A C 1
ATOM 2171 O O . ILE A 1 264 ? -0.024 -13.663 6.479 1.00 91.88 264 ILE A O 1
ATOM 2175 N N . GLN A 1 265 ? 1.164 -15.533 6.789 1.00 91.19 265 GLN A N 1
ATOM 2176 C CA . GLN A 1 265 ? 1.598 -15.642 5.392 1.00 91.19 265 GLN A CA 1
ATOM 2177 C C . GLN A 1 265 ? 0.413 -15.890 4.453 1.00 91.19 265 GLN A C 1
ATOM 2179 O O . GLN A 1 265 ? 0.247 -15.143 3.492 1.00 91.19 265 GLN A O 1
ATOM 2184 N N . ASP A 1 266 ? -0.452 -16.853 4.779 1.00 91.75 266 ASP A N 1
ATOM 2185 C CA . ASP A 1 266 ? -1.652 -17.154 3.988 1.00 91.75 266 ASP A CA 1
ATOM 2186 C C . ASP A 1 266 ? -2.639 -15.977 4.004 1.00 91.75 266 ASP A C 1
ATOM 2188 O O . ASP A 1 266 ? -3.247 -15.642 2.990 1.00 91.75 266 ASP A O 1
ATOM 2192 N N . THR A 1 267 ? -2.753 -15.296 5.151 1.00 94.88 267 THR A N 1
ATOM 2193 C CA . THR A 1 267 ? -3.592 -14.096 5.304 1.00 94.88 267 THR A CA 1
ATOM 2194 C C . THR A 1 267 ? -3.099 -12.979 4.387 1.00 94.88 267 THR A C 1
ATOM 2196 O O . THR A 1 267 ? -3.889 -12.347 3.692 1.00 94.88 267 THR A O 1
ATOM 2199 N N . VAL A 1 268 ? -1.784 -12.743 4.357 1.00 95.44 268 VAL A N 1
ATOM 2200 C CA . VAL A 1 268 ? -1.160 -11.738 3.486 1.00 95.44 268 VAL A CA 1
ATOM 2201 C C . VAL A 1 268 ? -1.312 -12.122 2.015 1.00 95.44 268 VAL A C 1
ATOM 2203 O O . VAL A 1 268 ? -1.570 -11.238 1.206 1.00 95.44 268 VAL A O 1
ATOM 2206 N N . ALA A 1 269 ? -1.199 -13.405 1.664 1.00 92.62 269 ALA A N 1
ATOM 2207 C CA . ALA A 1 269 ? -1.391 -13.879 0.294 1.00 92.62 269 ALA A CA 1
ATOM 2208 C C . ALA A 1 269 ? -2.826 -13.644 -0.204 1.00 92.62 269 ALA A C 1
ATOM 2210 O O . ALA A 1 269 ? -2.997 -13.031 -1.256 1.00 92.62 269 ALA A O 1
ATOM 2211 N N . LEU A 1 270 ? -3.841 -14.030 0.579 1.00 93.38 270 LEU A N 1
ATOM 2212 C CA . LEU A 1 270 ? -5.245 -13.786 0.232 1.00 93.38 270 LEU A CA 1
ATOM 2213 C C . LEU A 1 270 ? -5.544 -12.285 0.124 1.00 93.38 270 LEU A C 1
ATOM 2215 O O . LEU A 1 270 ? -6.168 -11.830 -0.830 1.00 93.38 270 LEU A O 1
ATOM 2219 N N . LEU A 1 271 ? -5.068 -11.484 1.079 1.00 95.12 271 LEU A N 1
ATOM 2220 C CA . LEU A 1 271 ? -5.275 -10.040 1.024 1.00 95.12 271 LEU A CA 1
ATOM 2221 C C . LEU A 1 271 ? -4.532 -9.382 -0.147 1.00 95.12 271 LEU A C 1
ATOM 2223 O O . LEU A 1 271 ? -5.027 -8.395 -0.683 1.00 95.12 271 LEU A O 1
ATOM 2227 N N . ALA A 1 272 ? -3.370 -9.903 -0.554 1.00 92.88 272 ALA A N 1
ATOM 2228 C CA . ALA A 1 272 ? -2.654 -9.442 -1.741 1.00 92.88 272 ALA A CA 1
ATOM 2229 C C . ALA A 1 272 ? -3.422 -9.772 -3.030 1.00 92.88 272 ALA A C 1
ATOM 2231 O O . ALA A 1 272 ? -3.493 -8.926 -3.920 1.00 92.88 272 ALA A O 1
ATOM 2232 N N . GLU A 1 273 ? -4.033 -10.956 -3.110 1.00 90.69 273 GLU A N 1
ATOM 2233 C CA . GLU A 1 273 ? -4.922 -11.353 -4.208 1.00 90.69 273 GLU A CA 1
ATOM 2234 C C . GLU A 1 273 ? -6.120 -10.423 -4.334 1.00 90.69 273 GLU A C 1
ATOM 2236 O O . GLU A 1 273 ? -6.304 -9.808 -5.383 1.00 90.69 273 GLU A O 1
ATOM 2241 N N . ILE A 1 274 ? -6.845 -10.208 -3.238 1.00 91.62 274 ILE A N 1
ATOM 2242 C CA . ILE A 1 274 ? -7.955 -9.253 -3.199 1.00 91.62 274 ILE A CA 1
ATOM 2243 C C . ILE A 1 274 ? -7.461 -7.846 -3.576 1.00 91.62 274 ILE A C 1
ATOM 2245 O O . ILE A 1 274 ? -8.089 -7.136 -4.364 1.00 91.62 274 ILE A O 1
ATOM 2249 N N . ALA A 1 275 ? -6.303 -7.432 -3.049 1.00 92.56 275 ALA A N 1
ATOM 2250 C CA . ALA A 1 275 ? -5.769 -6.092 -3.254 1.00 92.56 275 ALA A CA 1
ATOM 2251 C C . ALA A 1 275 ? -5.462 -5.770 -4.723 1.00 92.56 275 ALA A C 1
ATOM 2253 O O . ALA A 1 275 ? -5.612 -4.611 -5.120 1.00 92.56 275 ALA A O 1
ATOM 2254 N N . LEU A 1 276 ? -5.046 -6.763 -5.520 1.00 88.00 276 LEU A N 1
ATOM 2255 C CA . LEU A 1 276 ? -4.667 -6.567 -6.921 1.00 88.00 276 LEU A CA 1
ATOM 2256 C C . LEU A 1 276 ? -5.808 -6.012 -7.772 1.00 88.00 276 LEU A C 1
ATOM 2258 O O . LEU A 1 276 ? -5.521 -5.224 -8.671 1.00 88.00 276 LEU A O 1
ATOM 2262 N N . ASP A 1 277 ? -7.062 -6.334 -7.464 1.00 85.44 277 ASP A N 1
ATOM 2263 C CA . ASP A 1 277 ? -8.235 -5.851 -8.208 1.00 85.44 277 ASP A CA 1
ATOM 2264 C C . ASP A 1 277 ? -9.131 -4.900 -7.391 1.00 85.44 277 ASP A C 1
ATOM 2266 O O . ASP A 1 277 ? -10.128 -4.379 -7.892 1.00 85.44 277 ASP A O 1
ATOM 2270 N N . SER A 1 278 ? -8.740 -4.602 -6.150 1.00 88.25 278 SER A N 1
ATOM 2271 C CA . SER A 1 278 ? -9.491 -3.734 -5.240 1.00 88.25 278 SER A CA 1
ATOM 2272 C C . SER A 1 278 ? -9.292 -2.227 -5.471 1.00 88.25 278 SER A C 1
ATOM 2274 O O . SER A 1 278 ? -8.406 -1.760 -6.194 1.00 88.25 278 SER A O 1
ATOM 2276 N N . SER A 1 279 ? -10.113 -1.432 -4.779 1.00 92.50 279 SER A N 1
ATOM 2277 C CA . SER A 1 279 ? -9.975 0.025 -4.734 1.00 92.50 279 SER A CA 1
ATOM 2278 C C . SER A 1 279 ? -8.770 0.491 -3.901 1.00 92.50 279 SER A C 1
ATOM 2280 O O . SER A 1 279 ? -8.314 -0.175 -2.972 1.00 92.50 279 SER A O 1
ATOM 2282 N N . SER A 1 280 ? -8.316 1.724 -4.144 1.00 93.12 280 SER A N 1
ATOM 2283 C CA . SER A 1 280 ? -7.268 2.358 -3.330 1.00 93.12 280 SER A CA 1
ATOM 2284 C C . SER A 1 280 ? -7.637 2.486 -1.847 1.00 93.12 280 SER A C 1
ATOM 2286 O O . SER A 1 280 ? -6.747 2.493 -1.000 1.00 93.12 280 SER A O 1
ATOM 2288 N N . LYS A 1 281 ? -8.933 2.563 -1.516 1.00 94.31 281 LYS A N 1
ATOM 2289 C CA . LYS A 1 281 ? -9.421 2.616 -0.131 1.00 94.31 281 LYS A CA 1
ATOM 2290 C C . LYS A 1 281 ? -9.213 1.296 0.601 1.00 94.31 281 LYS A C 1
ATOM 2292 O O . LYS A 1 281 ? -8.711 1.305 1.720 1.00 94.31 281 LYS A O 1
ATOM 2297 N N . PHE A 1 282 ? -9.496 0.178 -0.062 1.00 96.06 282 PHE A N 1
ATOM 2298 C CA . PHE A 1 282 ? -9.181 -1.143 0.475 1.00 96.06 282 PHE A CA 1
ATOM 2299 C C . PHE A 1 282 ? -7.671 -1.304 0.689 1.00 96.06 282 PHE A C 1
ATOM 2301 O O . PHE A 1 282 ? -7.224 -1.724 1.756 1.00 96.06 282 PHE A O 1
ATOM 2308 N N . PHE A 1 283 ? -6.877 -0.880 -0.299 1.00 96.06 283 PHE A N 1
ATOM 2309 C CA . PHE A 1 283 ? -5.420 -0.937 -0.228 1.00 96.06 283 PHE A CA 1
ATOM 2310 C C . PHE A 1 283 ? -4.833 -0.110 0.934 1.00 96.06 283 PHE A C 1
ATOM 2312 O O . PHE A 1 283 ? -3.850 -0.515 1.547 1.00 96.06 283 PHE A O 1
ATOM 2319 N N . GLN A 1 284 ? -5.444 1.019 1.306 1.00 95.19 284 GLN A N 1
ATOM 2320 C CA . GLN A 1 284 ? -5.049 1.766 2.510 1.00 95.19 284 GLN A CA 1
ATOM 2321 C C . GLN A 1 284 ? -5.286 0.959 3.796 1.00 95.19 284 GLN A C 1
ATOM 2323 O O . GLN A 1 284 ? -4.411 0.920 4.661 1.00 95.19 284 GLN A O 1
ATOM 2328 N N . GLY A 1 285 ? -6.428 0.273 3.897 1.00 95.94 285 GLY A N 1
ATOM 2329 C CA . GLY A 1 285 ? -6.720 -0.620 5.020 1.00 95.94 285 GLY A CA 1
ATOM 2330 C C . GLY A 1 285 ? -5.765 -1.816 5.093 1.00 95.94 285 GLY A C 1
ATOM 2331 O O . GLY A 1 285 ? -5.333 -2.196 6.180 1.00 95.94 285 GLY A O 1
ATOM 2332 N N . LEU A 1 286 ? -5.348 -2.355 3.941 1.00 96.50 286 LEU A N 1
ATOM 2333 C CA . LEU A 1 286 ? -4.306 -3.385 3.857 1.00 96.50 286 LEU A CA 1
ATOM 2334 C C . LEU A 1 286 ? -2.986 -2.905 4.479 1.00 96.50 286 LEU A C 1
ATOM 2336 O O . LEU A 1 286 ? -2.389 -3.634 5.268 1.00 96.50 286 LEU A O 1
ATOM 2340 N N . ILE A 1 287 ? -2.529 -1.692 4.148 1.00 96.75 287 ILE A N 1
ATOM 2341 C CA . ILE A 1 287 ? -1.280 -1.130 4.695 1.00 96.75 287 ILE A CA 1
ATOM 2342 C C . ILE A 1 287 ? -1.344 -1.069 6.226 1.00 96.75 287 ILE A C 1
ATOM 2344 O O . ILE A 1 287 ? -0.403 -1.491 6.900 1.00 96.75 287 ILE A O 1
ATOM 2348 N N . GLN A 1 288 ? -2.471 -0.613 6.778 1.00 96.75 288 GLN A N 1
ATOM 2349 C CA . GLN A 1 288 ? -2.702 -0.576 8.226 1.00 96.75 288 GLN A CA 1
ATOM 2350 C C . GLN A 1 288 ? -2.579 -1.968 8.863 1.00 96.75 288 GLN A C 1
ATOM 2352 O O . GLN A 1 288 ? -1.965 -2.118 9.923 1.00 96.75 288 GLN A O 1
ATOM 2357 N N . CYS A 1 289 ? -3.104 -3.003 8.199 1.00 97.12 289 CYS A N 1
ATOM 2358 C CA . CYS A 1 289 ? -2.932 -4.392 8.621 1.00 97.12 289 CYS A CA 1
ATOM 2359 C C . CYS A 1 289 ? -1.457 -4.807 8.629 1.00 97.12 289 CYS A C 1
ATOM 2361 O O . CYS A 1 289 ? -0.987 -5.345 9.631 1.00 97.12 289 CYS A O 1
ATOM 2363 N N . MET A 1 290 ? -0.705 -4.513 7.563 1.00 97.12 290 MET A N 1
ATOM 2364 C CA . MET A 1 290 ? 0.723 -4.850 7.484 1.00 97.12 290 MET A CA 1
ATOM 2365 C C . MET A 1 290 ? 1.532 -4.187 8.606 1.00 97.12 290 MET A C 1
ATOM 2367 O O . MET A 1 290 ? 2.404 -4.826 9.200 1.00 97.12 290 MET A O 1
ATOM 2371 N N . GLN A 1 291 ? 1.211 -2.931 8.928 1.00 95.88 291 GLN A N 1
ATOM 2372 C CA . GLN A 1 291 ? 1.850 -2.163 9.996 1.00 95.88 291 GLN A CA 1
ATOM 2373 C C . GLN A 1 291 ? 1.540 -2.726 11.386 1.00 95.88 291 GLN A C 1
ATOM 2375 O O . GLN A 1 291 ? 2.471 -3.034 12.133 1.00 95.88 291 GLN A O 1
ATOM 2380 N N . ILE A 1 292 ? 0.263 -2.917 11.739 1.00 95.50 292 ILE A N 1
ATOM 2381 C CA . ILE A 1 292 ? -0.106 -3.439 13.067 1.00 95.50 292 ILE A CA 1
ATOM 2382 C C . ILE A 1 292 ? 0.378 -4.872 13.265 1.00 95.50 292 ILE A C 1
ATOM 2384 O O . ILE A 1 292 ? 0.862 -5.214 14.342 1.00 95.50 292 ILE A O 1
ATOM 2388 N N . TRP A 1 293 ? 0.263 -5.721 12.245 1.00 95.88 293 TRP A N 1
ATOM 2389 C CA . TRP A 1 293 ? 0.689 -7.115 12.353 1.00 95.88 293 TRP A CA 1
ATOM 2390 C C . TRP A 1 293 ? 2.205 -7.293 12.274 1.00 95.88 293 TRP A C 1
ATOM 2392 O O . TRP A 1 293 ? 2.668 -8.422 12.432 1.00 95.88 293 TRP A O 1
ATOM 2402 N N . GLN A 1 294 ? 2.966 -6.211 12.055 1.00 94.81 294 GLN A N 1
ATOM 2403 C CA . GLN A 1 294 ? 4.425 -6.243 11.935 1.00 94.81 294 GLN A CA 1
ATOM 2404 C C . GLN A 1 294 ? 4.871 -7.248 10.864 1.00 94.81 294 GLN A C 1
ATOM 2406 O O . GLN A 1 294 ? 5.787 -8.049 11.057 1.00 94.81 294 GLN A O 1
ATOM 2411 N N . VAL A 1 295 ? 4.175 -7.238 9.721 1.00 95.81 295 VAL A N 1
ATOM 2412 C CA . VAL A 1 295 ? 4.453 -8.176 8.632 1.00 95.81 295 VAL A CA 1
ATOM 2413 C C . VAL A 1 295 ? 5.794 -7.829 8.009 1.00 95.81 295 VAL A C 1
ATOM 2415 O O . VAL A 1 295 ? 6.049 -6.689 7.632 1.00 95.81 295 VAL A O 1
ATOM 2418 N N . ASN A 1 296 ? 6.647 -8.836 7.856 1.00 94.38 296 ASN A N 1
ATOM 2419 C CA . ASN A 1 296 ? 7.926 -8.677 7.186 1.00 94.38 296 ASN A CA 1
ATOM 2420 C C . ASN A 1 296 ? 7.743 -8.086 5.766 1.00 94.38 296 ASN A C 1
ATOM 2422 O O . ASN A 1 296 ? 7.082 -8.734 4.944 1.00 94.38 296 ASN A O 1
ATOM 2426 N N . PRO A 1 297 ? 8.351 -6.925 5.436 1.00 94.44 297 PRO A N 1
ATOM 2427 C CA . PRO A 1 297 ? 8.271 -6.310 4.110 1.00 94.44 297 PRO A CA 1
ATOM 2428 C C . PRO A 1 297 ? 8.572 -7.279 2.958 1.00 94.44 297 PRO A C 1
ATOM 2430 O O . PRO A 1 297 ? 7.915 -7.244 1.917 1.00 94.44 297 PRO A O 1
ATOM 2433 N N . PHE A 1 298 ? 9.524 -8.196 3.152 1.00 92.19 298 PHE A N 1
ATOM 2434 C CA . PHE A 1 298 ? 9.948 -9.140 2.114 1.00 92.19 298 PHE A CA 1
ATOM 2435 C C . PHE A 1 298 ? 8.920 -10.256 1.874 1.00 92.19 298 PHE A C 1
ATOM 2437 O O . PHE A 1 298 ? 8.764 -10.729 0.745 1.00 92.19 298 PHE A O 1
ATOM 2444 N N . HIS A 1 299 ? 8.160 -10.637 2.908 1.00 90.94 299 HIS A N 1
ATOM 2445 C CA . HIS A 1 299 ? 7.045 -11.576 2.762 1.00 90.94 299 HIS A CA 1
ATOM 2446 C C . HIS A 1 299 ? 5.897 -10.951 1.965 1.00 90.94 299 HIS A C 1
ATOM 2448 O O . HIS A 1 299 ? 5.326 -11.622 1.112 1.00 90.94 299 HIS A O 1
ATOM 2454 N N . ILE A 1 300 ? 5.600 -9.666 2.189 1.00 93.00 300 ILE A N 1
ATOM 2455 C CA . ILE A 1 300 ? 4.581 -8.927 1.424 1.00 93.00 300 ILE A CA 1
ATOM 2456 C C . ILE A 1 300 ? 4.961 -8.909 -0.053 1.00 93.00 300 ILE A C 1
ATOM 2458 O O . ILE A 1 300 ? 4.155 -9.263 -0.910 1.00 93.00 300 ILE A O 1
ATOM 2462 N N . GLN A 1 301 ? 6.215 -8.564 -0.351 1.00 89.75 301 GLN A N 1
ATOM 2463 C CA . GLN A 1 301 ? 6.706 -8.565 -1.723 1.00 89.75 301 GLN A CA 1
ATOM 2464 C C . GLN A 1 301 ? 6.601 -9.927 -2.393 1.00 89.75 301 GLN A C 1
ATOM 2466 O O . GLN A 1 301 ? 6.084 -10.029 -3.504 1.00 89.75 301 GLN A O 1
ATOM 2471 N N . THR A 1 302 ? 7.031 -10.972 -1.696 1.00 88.44 302 THR A N 1
ATOM 2472 C CA . THR A 1 302 ? 6.930 -12.344 -2.195 1.00 88.44 302 THR A CA 1
ATOM 2473 C C . THR A 1 302 ? 5.476 -12.729 -2.474 1.00 88.44 302 THR A C 1
ATOM 2475 O O . THR A 1 302 ? 5.190 -13.221 -3.562 1.00 88.44 302 THR A O 1
ATOM 2478 N N . ALA A 1 303 ? 4.550 -12.433 -1.558 1.00 90.88 303 ALA A N 1
ATOM 2479 C CA . ALA A 1 303 ? 3.134 -12.763 -1.703 1.00 90.88 303 ALA A CA 1
ATOM 2480 C C . ALA A 1 303 ? 2.498 -12.094 -2.932 1.00 90.88 303 ALA A C 1
ATOM 2482 O O . ALA A 1 303 ? 1.941 -12.783 -3.783 1.00 90.88 303 ALA A O 1
ATOM 2483 N N . PHE A 1 304 ? 2.643 -10.774 -3.084 1.00 91.38 304 PHE A N 1
ATOM 2484 C CA . PHE A 1 304 ? 2.097 -10.044 -4.237 1.00 91.38 304 PHE A CA 1
ATOM 2485 C C . PHE A 1 304 ? 2.622 -10.585 -5.571 1.00 91.38 304 PHE A C 1
ATOM 2487 O O . PHE A 1 304 ? 1.854 -10.774 -6.515 1.00 91.38 304 PHE A O 1
ATOM 2494 N N . ILE A 1 305 ? 3.928 -10.846 -5.656 1.00 85.38 305 ILE A N 1
ATOM 2495 C CA . ILE A 1 305 ? 4.550 -11.331 -6.890 1.00 85.38 305 ILE A CA 1
ATOM 2496 C C . ILE A 1 305 ? 4.094 -12.756 -7.206 1.00 85.38 305 ILE A C 1
ATOM 2498 O O . ILE A 1 305 ? 3.780 -13.042 -8.358 1.00 85.38 305 ILE A O 1
ATOM 2502 N N . GLN A 1 306 ? 4.037 -13.640 -6.206 1.00 85.00 306 GLN A N 1
ATOM 2503 C CA . GLN A 1 306 ? 3.571 -15.015 -6.392 1.00 85.00 306 GLN A CA 1
ATOM 2504 C C . GLN A 1 306 ? 2.122 -15.055 -6.863 1.00 85.00 306 GLN A C 1
ATOM 2506 O O . GLN A 1 306 ? 1.818 -15.751 -7.827 1.00 85.00 306 GLN A O 1
ATOM 2511 N N . VAL A 1 307 ? 1.244 -14.274 -6.233 1.00 85.12 307 VAL A N 1
ATOM 2512 C CA . VAL A 1 307 ? -0.158 -14.165 -6.643 1.00 85.12 307 VAL A CA 1
ATOM 2513 C C . VAL A 1 307 ? -0.249 -13.698 -8.098 1.00 85.12 307 VAL A C 1
ATOM 2515 O O . VAL A 1 307 ? -0.868 -14.367 -8.923 1.00 85.12 307 VAL A O 1
ATOM 2518 N N . ALA A 1 308 ? 0.443 -12.617 -8.462 1.00 84.31 308 ALA A N 1
ATOM 2519 C CA . ALA A 1 308 ? 0.416 -12.103 -9.829 1.00 84.31 308 ALA A CA 1
ATOM 2520 C C . ALA A 1 308 ? 1.011 -13.070 -10.867 1.00 84.31 308 ALA A C 1
ATOM 2522 O O . ALA A 1 308 ? 0.511 -13.144 -11.987 1.00 84.31 308 ALA A O 1
ATOM 2523 N N . ALA A 1 309 ? 2.054 -13.824 -10.508 1.00 79.81 309 ALA A N 1
ATOM 2524 C CA . ALA A 1 309 ? 2.647 -14.842 -11.376 1.00 79.81 309 ALA A CA 1
ATOM 2525 C C . ALA A 1 309 ? 1.742 -16.079 -11.547 1.00 79.81 309 ALA A C 1
ATOM 2527 O O . ALA A 1 309 ? 1.788 -16.739 -12.588 1.00 79.81 309 ALA A O 1
ATOM 2528 N N . ASN A 1 310 ? 0.907 -16.380 -10.548 1.00 79.38 310 ASN A N 1
ATOM 2529 C CA . ASN A 1 310 ? -0.015 -17.516 -10.559 1.00 79.38 310 ASN A CA 1
ATOM 2530 C C . ASN A 1 310 ? -1.334 -17.221 -11.284 1.00 79.38 310 ASN A C 1
ATOM 2532 O O . ASN A 1 310 ? -1.954 -18.152 -11.800 1.00 79.38 310 ASN A O 1
ATOM 2536 N N . ILE A 1 311 ? -1.739 -15.950 -11.388 1.00 75.19 311 ILE A N 1
ATOM 2537 C CA . ILE A 1 311 ? -2.871 -15.515 -12.220 1.00 75.19 311 ILE A CA 1
ATOM 2538 C C . ILE A 1 311 ? -2.448 -15.597 -13.699 1.00 75.19 311 ILE A C 1
ATOM 2540 O O . ILE A 1 311 ? -2.108 -14.609 -14.354 1.00 75.19 311 ILE A O 1
ATOM 2544 N N . LYS A 1 312 ? -2.425 -16.821 -14.234 1.00 67.38 312 LYS A N 1
ATOM 2545 C CA . LYS A 1 312 ? -2.117 -17.091 -15.641 1.00 67.38 312 LYS A CA 1
ATOM 2546 C C . LYS A 1 312 ? -3.347 -16.799 -16.496 1.00 67.38 312 LYS A C 1
ATOM 2548 O O . LYS A 1 312 ? -4.362 -17.482 -16.370 1.00 67.38 312 LYS A O 1
ATOM 2553 N N . LYS A 1 313 ? -3.249 -15.834 -17.412 1.00 61.41 313 LYS A N 1
ATOM 2554 C CA . LYS A 1 313 ? -4.234 -15.660 -18.494 1.00 61.41 313 LYS A CA 1
ATOM 2555 C C . LYS A 1 313 ? -3.767 -16.488 -19.688 1.00 61.41 313 LYS A C 1
ATOM 2557 O O . LYS A 1 313 ? -2.621 -16.360 -20.107 1.00 61.41 313 LYS A O 1
ATOM 2562 N N . ASP A 1 314 ? -4.613 -17.395 -20.172 1.00 63.03 314 ASP A N 1
ATOM 2563 C CA . ASP A 1 314 ? -4.304 -18.306 -21.289 1.00 63.03 314 ASP A CA 1
ATOM 2564 C C . ASP A 1 314 ? -3.018 -19.139 -21.096 1.00 63.03 314 ASP A C 1
ATOM 2566 O O . ASP A 1 314 ? -2.300 -19.456 -22.043 1.00 63.03 314 ASP A O 1
ATOM 2570 N N . GLY A 1 315 ? -2.701 -19.489 -19.843 1.00 67.62 315 GLY A N 1
ATOM 2571 C CA . GLY A 1 315 ? -1.507 -20.267 -19.491 1.00 67.62 315 GLY A CA 1
ATOM 2572 C C . GLY A 1 315 ? -0.195 -19.473 -19.448 1.00 67.62 315 GLY A C 1
ATOM 2573 O O . GLY A 1 315 ? 0.841 -20.072 -19.161 1.00 67.62 315 GLY A O 1
ATOM 2574 N N . ARG A 1 316 ? -0.228 -18.150 -19.669 1.00 69.00 316 ARG A N 1
ATOM 2575 C CA . ARG A 1 316 ? 0.951 -17.267 -19.699 1.00 69.00 316 ARG A CA 1
ATOM 2576 C C . ARG A 1 316 ? 0.957 -16.264 -18.548 1.00 69.00 316 ARG A C 1
ATOM 2578 O O . ARG A 1 316 ? -0.095 -15.862 -18.046 1.00 69.00 316 ARG A O 1
ATOM 2585 N N . ILE A 1 317 ? 2.156 -15.845 -18.144 1.00 73.50 317 ILE A N 1
ATOM 2586 C CA . ILE A 1 317 ? 2.352 -14.775 -17.154 1.00 73.50 317 ILE A CA 1
ATOM 2587 C C . ILE A 1 317 ? 2.009 -13.433 -17.809 1.00 73.50 317 ILE A C 1
ATOM 2589 O O . ILE A 1 317 ? 2.470 -13.160 -18.914 1.00 73.50 317 ILE A O 1
ATOM 2593 N N . ASN A 1 318 ? 1.236 -12.586 -17.123 1.00 81.50 318 ASN A N 1
ATOM 2594 C CA . ASN A 1 318 ? 0.957 -11.218 -17.564 1.00 81.50 318 ASN A CA 1
ATOM 2595 C C . ASN A 1 318 ? 1.996 -10.237 -16.973 1.00 81.50 318 ASN A C 1
ATOM 2597 O O . ASN A 1 318 ? 1.930 -9.949 -15.773 1.00 81.50 318 ASN A O 1
ATOM 2601 N N . PRO A 1 319 ? 2.919 -9.676 -17.779 1.00 79.81 319 PRO A N 1
ATOM 2602 C CA . PRO A 1 319 ? 3.965 -8.783 -17.280 1.00 79.81 319 PRO A CA 1
ATOM 2603 C C . PRO A 1 319 ? 3.427 -7.499 -16.643 1.00 79.81 319 PRO A C 1
ATOM 2605 O O . PRO A 1 319 ? 4.008 -7.031 -15.669 1.00 79.81 319 PRO A O 1
ATOM 2608 N N . GLU A 1 320 ? 2.304 -6.963 -17.135 1.00 83.88 320 GLU A N 1
ATOM 2609 C CA . GLU A 1 320 ? 1.672 -5.762 -16.569 1.00 83.88 320 GLU A CA 1
ATOM 2610 C C . GLU A 1 320 ? 1.131 -6.027 -15.163 1.00 83.88 320 GLU A C 1
ATOM 2612 O O . GLU A 1 320 ? 1.282 -5.202 -14.262 1.00 83.88 320 GLU A O 1
ATOM 2617 N N . LEU A 1 321 ? 0.519 -7.198 -14.957 1.00 85.62 321 LEU A N 1
ATOM 2618 C CA . LEU A 1 321 ? -0.004 -7.589 -13.650 1.00 85.62 321 LEU A CA 1
ATOM 2619 C C . LEU A 1 321 ? 1.136 -7.800 -12.653 1.00 85.62 321 LEU A C 1
ATOM 2621 O O . LEU A 1 321 ? 1.039 -7.365 -11.508 1.00 85.62 321 LEU A O 1
ATOM 2625 N N . VAL A 1 322 ? 2.233 -8.416 -13.096 1.00 83.06 322 VAL A N 1
ATOM 2626 C CA . VAL A 1 322 ? 3.422 -8.603 -12.262 1.00 83.06 322 VAL A CA 1
ATOM 2627 C C . VAL A 1 322 ? 4.074 -7.257 -11.938 1.00 83.06 322 VAL A C 1
ATOM 2629 O O . VAL A 1 322 ? 4.390 -7.010 -10.778 1.00 83.06 322 VAL A O 1
ATOM 2632 N N . GLU A 1 323 ? 4.213 -6.347 -12.906 1.00 84.38 323 GLU A N 1
ATOM 2633 C CA . GLU A 1 323 ? 4.689 -4.977 -12.665 1.00 84.38 323 GLU A CA 1
ATOM 2634 C C . GLU A 1 323 ? 3.798 -4.232 -11.658 1.00 84.38 323 GLU A C 1
ATOM 2636 O O . GLU A 1 323 ? 4.302 -3.633 -10.702 1.00 84.38 323 GLU A O 1
ATOM 2641 N N . LYS A 1 324 ? 2.472 -4.315 -11.817 1.00 88.12 324 LYS A N 1
ATOM 2642 C CA . LYS A 1 324 ? 1.506 -3.764 -10.859 1.00 88.12 324 LYS A CA 1
ATOM 2643 C C . LYS A 1 324 ? 1.723 -4.350 -9.464 1.00 88.12 324 LYS A C 1
ATOM 2645 O O . LYS A 1 324 ? 1.803 -3.592 -8.501 1.00 88.12 324 LYS A O 1
ATOM 2650 N N . ALA A 1 325 ? 1.868 -5.668 -9.355 1.00 90.00 325 ALA A N 1
ATOM 2651 C CA . ALA A 1 325 ? 2.084 -6.356 -8.089 1.00 90.00 325 ALA A CA 1
ATOM 2652 C C . ALA A 1 325 ? 3.400 -5.956 -7.420 1.00 90.00 325 ALA A C 1
ATOM 2654 O O . ALA A 1 325 ? 3.415 -5.685 -6.223 1.00 90.00 325 ALA A O 1
ATOM 2655 N N . PHE A 1 326 ? 4.484 -5.826 -8.186 1.00 87.62 326 PHE A N 1
ATOM 2656 C CA . PHE A 1 326 ? 5.755 -5.295 -7.699 1.00 87.62 326 PHE A CA 1
ATOM 2657 C C . PHE A 1 326 ? 5.580 -3.909 -7.072 1.00 87.62 326 PHE A C 1
ATOM 2659 O O . PHE A 1 326 ? 6.001 -3.687 -5.935 1.00 87.62 326 PHE A O 1
ATOM 2666 N N . ASN A 1 327 ? 4.920 -2.997 -7.786 1.00 88.38 327 ASN A N 1
ATOM 2667 C CA . ASN A 1 327 ? 4.703 -1.630 -7.322 1.00 88.38 327 ASN A CA 1
ATOM 2668 C C . ASN A 1 327 ? 3.793 -1.576 -6.087 1.00 88.38 327 ASN A C 1
ATOM 2670 O O . ASN A 1 327 ? 4.132 -0.916 -5.105 1.00 88.38 327 ASN A O 1
ATOM 2674 N N . LEU A 1 328 ? 2.671 -2.303 -6.097 1.00 92.56 328 LEU A N 1
ATOM 2675 C CA . LEU A 1 328 ? 1.772 -2.388 -4.944 1.00 92.56 328 LEU A CA 1
ATOM 2676 C C . LEU A 1 328 ? 2.471 -3.010 -3.739 1.00 92.56 328 LEU A C 1
ATOM 2678 O O . LEU A 1 328 ? 2.341 -2.505 -2.631 1.00 92.56 328 LEU A O 1
ATOM 2682 N N . SER A 1 329 ? 3.283 -4.041 -3.943 1.00 93.06 329 SER A N 1
ATOM 2683 C CA . SER A 1 329 ? 3.987 -4.684 -2.842 1.00 93.06 329 SER A CA 1
ATOM 2684 C C . SER A 1 329 ? 4.959 -3.753 -2.124 1.00 93.06 329 SER A C 1
ATOM 2686 O O . SER A 1 329 ? 5.035 -3.780 -0.900 1.00 93.06 329 SER A O 1
ATOM 2688 N N . TYR A 1 330 ? 5.638 -2.875 -2.870 1.00 90.94 330 TYR A N 1
ATOM 2689 C CA . TYR A 1 330 ? 6.518 -1.857 -2.305 1.00 90.94 330 TYR A CA 1
ATOM 2690 C C . TYR A 1 330 ? 5.738 -0.818 -1.488 1.00 90.94 330 TYR A C 1
ATOM 2692 O O . TYR A 1 330 ? 6.205 -0.375 -0.440 1.00 90.94 330 TYR A O 1
ATOM 2700 N N . LEU A 1 331 ? 4.535 -0.451 -1.941 1.00 92.62 331 LEU A N 1
ATOM 2701 C CA . LEU A 1 331 ? 3.643 0.459 -1.217 1.00 92.62 331 LEU A CA 1
ATOM 2702 C C . LEU A 1 331 ? 3.001 -0.189 0.018 1.00 92.62 331 LEU A C 1
ATOM 2704 O O . LEU A 1 331 ? 2.699 0.515 0.975 1.00 92.62 331 LEU A O 1
ATOM 2708 N N . ALA A 1 332 ? 2.799 -1.507 -0.001 1.00 94.25 332 ALA A N 1
ATOM 2709 C CA . ALA A 1 332 ? 2.217 -2.269 1.100 1.00 94.25 332 ALA A CA 1
ATOM 2710 C C . ALA A 1 332 ? 3.210 -2.558 2.239 1.00 94.25 332 ALA A C 1
ATOM 2712 O O . ALA A 1 332 ? 2.795 -2.985 3.317 1.00 94.25 332 ALA A O 1
ATOM 2713 N N . MET A 1 333 ? 4.513 -2.336 2.025 1.00 94.56 333 MET A N 1
ATOM 2714 C CA . MET A 1 333 ? 5.522 -2.514 3.068 1.00 94.56 333 MET A CA 1
ATOM 2715 C C . MET A 1 333 ? 5.254 -1.578 4.259 1.00 94.56 333 MET A C 1
ATOM 2717 O O . MET A 1 333 ? 5.041 -0.384 4.045 1.00 94.56 333 MET A O 1
ATOM 2721 N N . PRO A 1 334 ? 5.363 -2.061 5.514 1.00 93.06 334 PRO A N 1
ATOM 2722 C CA . PRO A 1 334 ? 5.229 -1.214 6.700 1.00 93.06 334 PRO A CA 1
ATOM 2723 C C . PRO A 1 334 ? 6.188 -0.019 6.707 1.00 93.06 334 PRO A C 1
ATOM 2725 O O . PRO A 1 334 ? 5.843 1.052 7.201 1.00 93.06 334 PRO A O 1
ATOM 2728 N N . PHE A 1 335 ? 7.377 -0.203 6.128 1.00 92.62 335 PHE A N 1
ATOM 2729 C CA . PHE A 1 335 ? 8.319 0.853 5.779 1.00 92.62 335 PHE A CA 1
ATOM 2730 C C . PHE A 1 335 ? 9.107 0.461 4.525 1.00 92.62 335 PHE A C 1
ATOM 2732 O O . PHE A 1 335 ? 9.395 -0.712 4.290 1.00 92.62 335 PHE A O 1
ATOM 2739 N N . GLN A 1 336 ? 9.463 1.453 3.711 1.00 89.88 336 GLN A N 1
ATOM 2740 C CA . GLN A 1 336 ? 10.096 1.233 2.413 1.00 89.88 336 GLN A CA 1
ATOM 2741 C C . GLN A 1 336 ? 11.602 0.956 2.530 1.00 89.88 336 GLN A C 1
ATOM 2743 O O . GLN A 1 336 ? 12.359 1.693 3.179 1.00 89.88 336 GLN A O 1
ATOM 2748 N N . ILE A 1 337 ? 12.049 -0.097 1.842 1.00 89.31 337 ILE A N 1
ATOM 2749 C CA . ILE A 1 337 ? 13.439 -0.566 1.863 1.00 89.31 337 ILE A CA 1
ATOM 2750 C C . ILE A 1 337 ? 13.901 -0.865 0.445 1.00 89.31 337 ILE A C 1
ATOM 2752 O O . ILE A 1 337 ? 13.248 -1.596 -0.301 1.00 89.31 337 ILE A O 1
ATOM 2756 N N . GLN A 1 338 ? 15.045 -0.305 0.064 1.00 88.19 338 GLN A N 1
ATOM 2757 C CA . GLN A 1 338 ? 15.629 -0.561 -1.247 1.00 88.19 338 GLN A CA 1
ATOM 2758 C C . GLN A 1 338 ? 16.217 -1.969 -1.311 1.00 88.19 338 GLN A C 1
ATOM 2760 O O . GLN A 1 338 ? 16.793 -2.429 -0.338 1.00 88.19 338 GLN A O 1
ATOM 2765 N N . PHE A 1 339 ? 16.154 -2.618 -2.478 1.00 88.62 339 PHE A N 1
ATOM 2766 C CA . PHE A 1 339 ? 16.668 -3.984 -2.677 1.00 88.62 339 PHE A CA 1
ATOM 2767 C C . PHE A 1 339 ? 18.122 -4.188 -2.205 1.00 88.62 339 PHE A C 1
ATOM 2769 O O . PHE A 1 339 ? 18.466 -5.257 -1.716 1.00 88.62 339 PHE A O 1
ATOM 2776 N N . LEU A 1 340 ? 18.972 -3.162 -2.318 1.00 88.62 340 LEU A N 1
ATOM 2777 C CA . LEU A 1 340 ? 20.355 -3.184 -1.825 1.00 88.62 340 LEU A CA 1
ATOM 2778 C C . LEU A 1 340 ? 20.436 -3.341 -0.296 1.00 88.62 340 LEU A C 1
ATOM 2780 O O . LEU A 1 340 ? 21.310 -4.044 0.194 1.00 88.62 340 LEU A O 1
ATOM 2784 N N . GLU A 1 341 ? 19.508 -2.740 0.445 1.00 91.50 341 GLU A N 1
ATOM 2785 C CA . GLU A 1 341 ? 19.469 -2.748 1.915 1.00 91.50 341 GLU A CA 1
ATOM 2786 C C . GLU A 1 341 ? 18.871 -4.048 2.487 1.00 91.50 341 GLU A C 1
ATOM 2788 O O . GLU A 1 341 ? 18.712 -4.176 3.697 1.00 91.50 341 GLU A O 1
ATOM 2793 N N . TRP A 1 342 ? 18.481 -5.009 1.644 1.00 93.31 342 TRP A N 1
ATOM 2794 C CA . TRP A 1 342 ? 17.812 -6.225 2.107 1.00 93.31 342 TRP A CA 1
ATOM 2795 C C . TRP A 1 342 ? 18.773 -7.217 2.781 1.00 93.31 342 TRP A C 1
ATOM 2797 O O . TRP A 1 342 ? 19.935 -7.318 2.364 1.00 93.31 342 TRP A O 1
ATOM 2807 N N . PRO A 1 343 ? 18.277 -8.027 3.737 1.00 95.38 343 PRO A N 1
ATOM 2808 C CA . PRO A 1 343 ? 19.011 -9.162 4.279 1.00 95.38 343 PRO A CA 1
ATOM 2809 C C . PRO A 1 343 ? 19.375 -10.191 3.200 1.00 95.38 343 PRO A C 1
ATOM 2811 O O . PRO A 1 343 ? 18.608 -10.419 2.258 1.00 95.38 343 PRO A O 1
ATOM 2814 N N . TYR A 1 344 ? 20.513 -10.867 3.365 1.00 93.00 344 TYR A N 1
ATOM 2815 C CA . TYR A 1 344 ? 21.048 -11.816 2.380 1.00 93.00 344 TYR A CA 1
ATOM 2816 C C . TYR A 1 344 ? 20.073 -12.932 2.002 1.00 93.00 344 TYR A C 1
ATOM 2818 O O . TYR A 1 344 ? 19.852 -13.194 0.818 1.00 93.00 344 TYR A O 1
ATOM 2826 N N . GLU A 1 345 ? 19.481 -13.596 2.996 1.00 93.62 345 GLU A N 1
ATOM 2827 C CA . GLU A 1 345 ? 18.582 -14.727 2.746 1.00 93.62 345 GLU A CA 1
ATOM 2828 C C . GLU A 1 345 ? 17.303 -14.287 2.025 1.00 93.62 345 GLU A C 1
ATOM 2830 O O . GLU A 1 345 ? 16.806 -15.000 1.156 1.00 93.62 345 GLU A O 1
ATOM 2835 N N . GLU A 1 346 ? 16.809 -13.079 2.295 1.00 94.25 346 GLU A N 1
ATOM 2836 C CA . GLU A 1 346 ? 15.634 -12.539 1.606 1.00 94.25 346 GLU A CA 1
ATOM 2837 C C . GLU A 1 346 ? 15.956 -12.131 0.169 1.00 94.25 346 GLU A C 1
ATOM 2839 O O . GLU A 1 346 ? 15.198 -12.459 -0.746 1.00 94.25 346 GLU A O 1
ATOM 2844 N N . LYS A 1 347 ? 17.127 -11.518 -0.070 1.00 92.88 347 LYS A N 1
ATOM 2845 C CA . LYS A 1 347 ? 17.640 -11.285 -1.433 1.00 92.88 347 LYS A CA 1
ATOM 2846 C C . LYS A 1 347 ? 17.731 -12.594 -2.207 1.00 92.88 347 LYS A C 1
ATOM 2848 O O . LYS A 1 347 ? 17.280 -12.670 -3.347 1.00 92.88 347 LYS A O 1
ATOM 2853 N N . LYS A 1 348 ? 18.295 -13.636 -1.594 1.00 92.69 348 LYS A N 1
ATOM 2854 C CA . LYS A 1 348 ? 18.476 -14.947 -2.221 1.00 92.69 348 LYS A CA 1
ATOM 2855 C C . LYS A 1 348 ? 17.138 -15.588 -2.587 1.00 92.69 348 LYS A C 1
ATOM 2857 O O . LYS A 1 348 ? 16.976 -15.985 -3.739 1.00 92.69 348 LYS A O 1
ATOM 2862 N N . LYS A 1 349 ? 16.174 -15.635 -1.659 1.00 91.69 349 LYS A N 1
ATOM 2863 C CA . LYS A 1 349 ? 14.813 -16.141 -1.925 1.00 91.69 349 LYS A CA 1
ATOM 2864 C C . LYS A 1 349 ? 14.137 -15.361 -3.053 1.00 91.69 349 LYS A C 1
ATOM 2866 O O . LYS A 1 349 ? 13.604 -15.958 -3.987 1.00 91.69 349 LYS A O 1
ATOM 2871 N N . PHE A 1 350 ? 14.217 -14.031 -3.008 1.00 91.44 350 PHE A N 1
ATOM 2872 C CA . PHE A 1 350 ? 13.641 -13.167 -4.032 1.00 91.44 350 PHE A CA 1
ATOM 2873 C C . PHE A 1 350 ? 14.257 -13.412 -5.416 1.00 91.44 350 PHE A C 1
ATOM 2875 O O . PHE A 1 350 ? 13.532 -13.514 -6.405 1.00 91.44 350 PHE A O 1
ATOM 2882 N N . LEU A 1 351 ? 15.585 -13.537 -5.501 1.00 92.38 351 LEU A N 1
ATOM 2883 C CA . LEU A 1 351 ? 16.289 -13.793 -6.759 1.00 92.38 351 LEU A CA 1
ATOM 2884 C C . LEU A 1 351 ? 15.998 -15.195 -7.306 1.00 92.38 351 LEU A C 1
ATOM 2886 O O . LEU A 1 351 ? 15.872 -15.348 -8.517 1.00 92.38 351 LEU A O 1
ATOM 2890 N N . GLN A 1 352 ? 15.846 -16.203 -6.442 1.00 92.06 352 GLN A N 1
ATOM 2891 C CA . GLN A 1 352 ? 15.426 -17.550 -6.845 1.00 92.06 352 GLN A CA 1
ATOM 2892 C C . GLN A 1 352 ? 14.016 -17.542 -7.446 1.00 92.06 352 GLN A C 1
ATOM 2894 O O . GLN A 1 352 ? 13.815 -18.062 -8.542 1.00 92.06 352 GLN A O 1
ATOM 2899 N N . MET A 1 353 ? 13.063 -16.890 -6.776 1.00 89.69 353 MET A N 1
ATOM 2900 C CA . MET A 1 353 ? 11.704 -16.715 -7.295 1.00 89.69 353 MET A CA 1
ATOM 2901 C C . MET A 1 353 ? 11.703 -15.923 -8.609 1.00 89.69 353 MET A C 1
ATOM 2903 O O . MET A 1 353 ? 11.056 -16.314 -9.577 1.00 89.69 353 MET A O 1
ATOM 2907 N N . SER A 1 354 ? 12.468 -14.833 -8.673 1.00 90.56 354 SER A N 1
ATOM 2908 C CA . SER A 1 354 ? 12.588 -14.007 -9.876 1.00 90.56 354 SER A CA 1
ATOM 2909 C C . SER A 1 354 ? 13.176 -14.790 -11.048 1.00 90.56 354 SER A C 1
ATOM 2911 O O . SER A 1 354 ? 12.730 -14.619 -12.179 1.00 90.56 354 SER A O 1
ATOM 2913 N N . LEU A 1 355 ? 14.145 -15.675 -10.792 1.00 91.38 355 LEU A N 1
ATOM 2914 C CA . LEU A 1 355 ? 14.715 -16.559 -11.806 1.00 91.38 355 LEU A CA 1
ATOM 2915 C C . LEU A 1 355 ? 13.687 -17.568 -12.326 1.00 91.38 355 LEU A C 1
ATOM 2917 O O . LEU A 1 355 ? 13.643 -17.818 -13.527 1.00 91.38 355 LEU A O 1
ATOM 2921 N N . GLN A 1 356 ? 12.847 -18.119 -11.450 1.00 89.38 356 GLN A N 1
ATOM 2922 C CA . GLN A 1 356 ? 11.762 -19.004 -11.865 1.00 89.38 356 GLN A CA 1
ATOM 2923 C C . GLN A 1 356 ? 10.756 -18.263 -12.756 1.00 89.38 356 GLN A C 1
ATOM 2925 O O . GLN A 1 356 ? 10.501 -18.695 -13.875 1.00 89.38 356 GLN A O 1
ATOM 2930 N N . ILE A 1 357 ? 10.274 -17.099 -12.310 1.00 87.25 357 ILE A N 1
ATOM 2931 C CA . ILE A 1 357 ? 9.353 -16.249 -13.081 1.00 87.25 357 ILE A CA 1
ATOM 2932 C C . ILE A 1 357 ? 9.961 -15.863 -14.435 1.00 87.25 357 ILE A C 1
ATOM 2934 O O . ILE A 1 357 ? 9.271 -15.866 -15.453 1.00 87.25 357 ILE A O 1
ATOM 2938 N N . TYR A 1 358 ? 11.256 -15.544 -14.467 1.00 89.75 358 TYR A N 1
ATOM 2939 C CA . TYR A 1 358 ? 11.985 -15.268 -15.701 1.00 89.75 358 TYR A CA 1
ATOM 2940 C C . TYR A 1 358 ? 11.980 -16.470 -16.650 1.00 89.75 358 TYR A C 1
ATOM 2942 O O . TYR A 1 358 ? 11.600 -16.323 -17.809 1.00 89.75 358 TYR A O 1
ATOM 2950 N N . ASN A 1 359 ? 12.371 -17.652 -16.167 1.00 88.69 359 ASN A N 1
ATOM 2951 C CA . ASN A 1 359 ? 12.427 -18.865 -16.984 1.00 88.69 359 ASN A CA 1
ATOM 2952 C C . ASN A 1 359 ? 11.049 -19.235 -17.548 1.00 88.69 359 ASN A C 1
ATOM 2954 O O . ASN A 1 359 ? 10.954 -19.629 -18.707 1.00 88.69 359 ASN A O 1
ATOM 2958 N N . ASP A 1 360 ? 9.996 -19.041 -16.755 1.00 85.06 360 ASP A N 1
ATOM 2959 C CA . ASP A 1 360 ? 8.618 -19.338 -17.146 1.00 85.06 360 ASP A CA 1
ATOM 2960 C C . ASP A 1 360 ? 8.040 -18.325 -18.152 1.00 85.06 360 ASP A C 1
ATOM 2962 O O . ASP A 1 360 ? 7.036 -18.617 -18.797 1.00 85.06 360 ASP A O 1
ATOM 2966 N N . SER A 1 361 ? 8.643 -17.136 -18.294 1.00 85.12 361 SER A N 1
ATOM 2967 C CA . SER A 1 361 ? 8.106 -16.045 -19.127 1.00 85.12 361 SER A CA 1
ATOM 2968 C C . SER A 1 361 ? 8.962 -15.681 -20.338 1.00 85.12 361 SER A C 1
ATOM 2970 O O . SER A 1 361 ? 8.434 -15.144 -21.308 1.00 85.12 361 SER A O 1
ATOM 2972 N N . ILE A 1 362 ? 10.272 -15.939 -20.327 1.00 89.06 362 ILE A N 1
ATOM 2973 C CA . ILE A 1 362 ? 11.205 -15.306 -21.271 1.00 89.06 362 ILE A CA 1
ATOM 2974 C C . ILE A 1 362 ? 10.875 -15.548 -22.750 1.00 89.06 362 ILE A C 1
ATOM 2976 O O . ILE A 1 362 ? 10.973 -14.614 -23.547 1.00 89.06 362 ILE A O 1
ATOM 2980 N N . GLU A 1 363 ? 10.455 -16.755 -23.130 1.00 88.44 363 GLU A N 1
ATOM 2981 C CA . GLU A 1 363 ? 10.131 -17.065 -24.529 1.00 88.44 363 GLU A CA 1
ATOM 2982 C C . GLU A 1 363 ? 8.929 -16.261 -25.042 1.00 88.44 363 GLU A C 1
ATOM 2984 O O . GLU A 1 363 ? 8.942 -15.804 -26.185 1.00 88.44 363 GLU A O 1
ATOM 2989 N N . ASP A 1 364 ? 7.942 -15.999 -24.182 1.00 84.94 364 ASP A N 1
ATOM 2990 C CA . ASP A 1 364 ? 6.781 -15.171 -24.520 1.00 84.94 364 ASP A CA 1
ATOM 2991 C C . ASP A 1 364 ? 7.144 -13.681 -24.634 1.00 84.94 364 ASP A C 1
ATOM 2993 O O . ASP A 1 364 ? 6.473 -12.928 -25.341 1.00 84.94 364 ASP A O 1
ATOM 2997 N N . LEU A 1 365 ? 8.216 -13.241 -23.965 1.00 88.00 365 LEU A N 1
ATOM 2998 C CA . LEU A 1 365 ? 8.640 -11.838 -23.936 1.00 88.00 365 LEU A CA 1
ATOM 2999 C C . LEU A 1 365 ? 9.563 -11.456 -25.097 1.00 88.00 365 LEU A C 1
ATOM 3001 O O . LEU A 1 365 ? 9.548 -10.303 -25.538 1.00 88.00 365 LEU A O 1
ATOM 3005 N N . LYS A 1 366 ? 10.352 -12.405 -25.618 1.00 90.31 366 LYS A N 1
ATOM 3006 C CA . LYS A 1 366 ? 11.313 -12.171 -26.713 1.00 90.31 366 LYS A CA 1
ATOM 3007 C C . LYS A 1 366 ? 10.727 -11.455 -27.937 1.00 90.31 366 LYS A C 1
ATOM 3009 O O . LYS A 1 366 ? 11.400 -10.548 -28.436 1.00 90.31 366 LYS A O 1
ATOM 3014 N N . PRO A 1 367 ? 9.509 -11.775 -28.430 1.00 89.31 367 PRO A N 1
ATOM 3015 C CA . PRO A 1 367 ? 8.926 -11.087 -29.583 1.00 89.31 367 PRO A CA 1
ATOM 3016 C C . PRO A 1 367 ? 8.836 -9.567 -29.408 1.00 89.31 367 PRO A C 1
ATOM 3018 O O . PRO A 1 367 ? 8.974 -8.823 -30.378 1.00 89.31 367 PRO A O 1
ATOM 3021 N N . PHE A 1 368 ? 8.676 -9.089 -28.171 1.00 90.06 368 PHE A N 1
ATOM 3022 C CA . PHE A 1 368 ? 8.546 -7.666 -27.878 1.00 90.06 368 PHE A CA 1
ATOM 3023 C C . PHE A 1 368 ? 9.887 -6.926 -27.852 1.00 90.06 368 PHE A C 1
ATOM 3025 O O . PHE A 1 368 ? 9.893 -5.706 -27.984 1.00 90.06 368 PHE A O 1
ATOM 3032 N N . PHE A 1 369 ? 11.034 -7.613 -27.761 1.00 91.06 369 PHE A N 1
ATOM 3033 C CA . PHE A 1 369 ? 12.360 -6.974 -27.674 1.00 91.06 369 PHE A CA 1
ATOM 3034 C C . PHE A 1 369 ? 12.713 -6.106 -28.891 1.00 91.06 369 PHE A C 1
ATOM 3036 O O . PHE A 1 369 ? 13.504 -5.172 -28.772 1.00 91.06 369 PHE A O 1
ATOM 3043 N N . GLY A 1 370 ? 12.134 -6.393 -30.059 1.00 85.62 370 GLY A N 1
ATOM 3044 C CA . GLY A 1 370 ? 12.314 -5.605 -31.284 1.00 85.62 370 GLY A CA 1
ATOM 3045 C C . GLY A 1 370 ? 11.218 -4.569 -31.537 1.00 85.62 370 GLY A C 1
ATOM 3046 O O . GLY A 1 370 ? 11.303 -3.815 -32.507 1.00 85.62 370 GLY A O 1
ATOM 3047 N N . MET A 1 371 ? 10.182 -4.503 -30.697 1.00 89.75 371 MET A N 1
ATOM 3048 C CA . MET A 1 371 ? 8.959 -3.762 -31.011 1.00 89.75 371 MET A CA 1
ATOM 3049 C C . MET A 1 371 ? 8.995 -2.276 -30.654 1.00 89.75 371 MET A C 1
ATOM 3051 O O . MET A 1 371 ? 7.999 -1.608 -30.886 1.00 89.75 371 MET A O 1
ATOM 3055 N N . PHE A 1 372 ? 10.123 -1.709 -30.203 1.00 93.69 372 PHE A N 1
ATOM 3056 C CA . PHE A 1 372 ? 10.220 -0.287 -29.817 1.00 93.69 372 PHE A CA 1
ATOM 3057 C C . PHE A 1 372 ? 9.555 0.680 -30.816 1.00 93.69 372 PHE A C 1
ATOM 3059 O O . PHE A 1 372 ? 8.909 1.650 -30.444 1.00 93.69 372 PHE A O 1
ATOM 3066 N N . PHE A 1 373 ? 9.718 0.431 -32.111 1.00 90.94 373 PHE A N 1
ATOM 3067 C CA . PHE A 1 373 ? 9.200 1.296 -33.165 1.00 90.94 373 PHE A CA 1
ATOM 3068 C C . PHE A 1 373 ? 7.772 0.958 -33.626 1.00 90.94 373 PHE A C 1
ATOM 3070 O O . PHE A 1 373 ? 7.192 1.707 -34.407 1.00 90.94 373 PHE A O 1
ATOM 3077 N N . VAL A 1 374 ? 7.215 -0.168 -33.201 1.00 90.25 374 VAL A N 1
ATOM 3078 C CA . VAL A 1 374 ? 5.881 -0.639 -33.605 1.00 90.25 374 VAL A CA 1
ATOM 3079 C C . VAL A 1 374 ? 4.905 -0.501 -32.441 1.00 90.25 374 VAL A C 1
ATOM 3081 O O . VAL A 1 374 ? 3.810 0.018 -32.618 1.00 90.25 374 VAL A O 1
ATOM 3084 N N . ASP A 1 375 ? 5.345 -0.898 -31.251 1.00 90.69 375 ASP A N 1
ATOM 3085 C CA . ASP A 1 375 ? 4.584 -0.921 -30.012 1.00 90.69 375 ASP A CA 1
ATOM 3086 C C . ASP A 1 375 ? 5.498 -0.544 -28.834 1.00 90.69 375 ASP A C 1
ATOM 3088 O O . ASP A 1 375 ? 6.166 -1.378 -28.215 1.00 90.69 375 ASP A O 1
ATOM 3092 N N . GLN A 1 376 ? 5.556 0.758 -28.545 1.00 90.88 376 GLN A N 1
ATOM 3093 C CA . GLN A 1 376 ? 6.342 1.281 -27.425 1.00 90.88 376 GLN A CA 1
ATOM 3094 C C . GLN A 1 376 ? 5.789 0.836 -26.076 1.00 90.88 376 GLN A C 1
ATOM 3096 O O . GLN A 1 376 ? 6.566 0.711 -25.130 1.00 90.88 376 GLN A O 1
ATOM 3101 N N . THR A 1 377 ? 4.480 0.616 -25.974 1.00 90.12 377 THR A N 1
ATOM 3102 C CA . THR A 1 377 ? 3.821 0.275 -24.714 1.00 90.12 377 THR A CA 1
ATOM 3103 C C . THR A 1 377 ? 4.279 -1.101 -24.259 1.00 90.12 377 THR A C 1
ATOM 3105 O O . THR A 1 377 ? 4.928 -1.201 -23.219 1.00 90.12 377 THR A O 1
ATOM 3108 N N . ASN A 1 378 ? 4.077 -2.130 -25.086 1.00 87.88 378 ASN A N 1
ATOM 3109 C CA . ASN A 1 378 ? 4.489 -3.492 -24.743 1.00 87.88 378 ASN A CA 1
ATOM 3110 C C . ASN A 1 378 ? 6.010 -3.617 -24.607 1.00 87.88 378 ASN A C 1
ATOM 3112 O O . ASN A 1 378 ? 6.495 -4.263 -23.680 1.00 87.88 378 ASN A O 1
ATOM 3116 N N . PHE A 1 379 ? 6.787 -2.934 -25.456 1.00 92.25 379 PHE A N 1
ATOM 3117 C CA . PHE A 1 379 ? 8.241 -2.873 -25.285 1.00 92.25 379 PHE A CA 1
ATOM 3118 C C . PHE A 1 379 ? 8.631 -2.321 -23.901 1.00 92.25 379 PHE A C 1
ATOM 3120 O O . PHE A 1 379 ? 9.497 -2.881 -23.231 1.00 92.25 379 PHE A O 1
ATOM 3127 N N . THR A 1 380 ? 7.984 -1.241 -23.451 1.00 92.62 380 THR A N 1
ATOM 3128 C CA . THR A 1 380 ? 8.274 -0.612 -22.152 1.00 92.62 380 THR A CA 1
ATOM 3129 C C . THR A 1 380 ? 7.893 -1.523 -20.994 1.00 92.62 380 THR A C 1
ATOM 3131 O O . THR A 1 380 ? 8.725 -1.731 -20.115 1.00 92.62 380 THR A O 1
ATOM 3134 N N . VAL A 1 381 ? 6.693 -2.109 -21.031 1.00 89.62 381 VAL A N 1
ATOM 3135 C CA . VAL A 1 381 ? 6.201 -3.060 -20.021 1.00 89.62 381 VAL A CA 1
ATOM 3136 C C . VAL A 1 381 ? 7.175 -4.227 -19.856 1.00 89.62 381 VAL A C 1
ATOM 3138 O O . VAL A 1 381 ? 7.575 -4.560 -18.742 1.00 89.62 381 VAL A O 1
ATOM 3141 N N . VAL A 1 382 ? 7.639 -4.817 -20.962 1.00 90.81 382 VAL A N 1
ATOM 3142 C CA . VAL A 1 382 ? 8.590 -5.936 -20.910 1.00 90.81 382 VAL A CA 1
ATOM 3143 C C . VAL A 1 382 ? 9.924 -5.514 -20.289 1.00 90.81 382 VAL A C 1
ATOM 3145 O O . VAL A 1 382 ? 10.475 -6.240 -19.461 1.00 90.81 382 VAL A O 1
ATOM 3148 N N . LEU A 1 383 ? 10.450 -4.332 -20.626 1.00 92.50 383 LEU A N 1
ATOM 3149 C CA . LEU A 1 383 ? 11.677 -3.833 -19.996 1.00 92.50 383 LEU A CA 1
ATOM 3150 C C . LEU A 1 383 ? 11.494 -3.519 -18.505 1.00 92.50 383 LEU A C 1
ATOM 3152 O O . LEU A 1 383 ? 12.401 -3.803 -17.717 1.00 92.50 383 LEU A O 1
ATOM 3156 N N . SER A 1 384 ? 10.351 -2.946 -18.118 1.00 91.44 384 SER A N 1
ATOM 3157 C CA . SER A 1 384 ? 9.978 -2.722 -16.718 1.00 91.44 384 SER A CA 1
ATOM 3158 C C . SER A 1 384 ? 9.958 -4.031 -15.946 1.00 91.44 384 SER A C 1
ATOM 3160 O O . SER A 1 384 ? 10.680 -4.163 -14.957 1.00 91.44 384 SER A O 1
ATOM 3162 N N . PHE A 1 385 ? 9.224 -5.023 -16.450 1.00 89.31 385 PHE A N 1
ATOM 3163 C CA . PHE A 1 385 ? 9.164 -6.366 -15.888 1.00 89.31 385 PHE A CA 1
ATOM 3164 C C . PHE A 1 385 ? 10.567 -6.960 -15.693 1.00 89.31 385 PHE A C 1
ATOM 3166 O O . PHE A 1 385 ? 10.942 -7.307 -14.574 1.00 89.31 385 PHE A O 1
ATOM 3173 N N . LEU A 1 386 ? 11.400 -6.980 -16.741 1.00 91.00 386 LEU A N 1
ATOM 3174 C CA . LEU A 1 386 ? 12.760 -7.527 -16.658 1.00 91.00 386 LEU A CA 1
ATOM 3175 C C . LEU A 1 386 ? 13.644 -6.782 -15.644 1.00 91.00 386 LEU A C 1
ATOM 3177 O O . LEU A 1 386 ? 14.478 -7.400 -14.980 1.00 91.00 386 LEU A O 1
ATOM 3181 N N . LYS A 1 387 ? 13.480 -5.460 -15.502 1.00 90.69 387 LYS A N 1
ATOM 3182 C CA . LYS A 1 387 ? 14.207 -4.669 -14.497 1.00 90.69 387 LYS A CA 1
ATOM 3183 C C . LYS A 1 387 ? 13.748 -4.997 -13.073 1.00 90.69 387 LYS A C 1
ATOM 3185 O O . LYS A 1 387 ? 14.577 -5.013 -12.157 1.00 90.69 387 LYS A O 1
ATOM 3190 N N . LEU A 1 388 ? 12.452 -5.226 -12.871 1.00 88.75 388 LEU A N 1
ATOM 3191 C CA . LEU A 1 388 ? 11.866 -5.494 -11.556 1.00 88.75 388 LEU A CA 1
ATOM 3192 C C . LEU A 1 388 ? 12.320 -6.832 -10.964 1.00 88.75 388 LEU A C 1
ATOM 3194 O O . LEU A 1 388 ? 12.462 -6.922 -9.749 1.00 88.75 388 LEU A O 1
ATOM 3198 N N . LEU A 1 389 ? 12.684 -7.804 -11.805 1.00 88.19 389 LEU A N 1
ATOM 3199 C CA . LEU A 1 389 ? 13.236 -9.100 -11.384 1.00 88.19 389 LEU A CA 1
ATOM 3200 C C . LEU A 1 389 ? 14.620 -9.012 -10.707 1.00 88.19 389 LEU A C 1
ATOM 3202 O O . LEU A 1 389 ? 15.081 -9.989 -10.126 1.00 88.19 389 LEU A O 1
ATOM 3206 N N . LYS A 1 390 ? 15.322 -7.870 -10.796 1.00 89.00 390 LYS A N 1
ATOM 3207 C CA . LYS A 1 390 ? 16.677 -7.644 -10.231 1.00 89.00 390 LYS A CA 1
ATOM 3208 C C . LYS A 1 390 ? 17.748 -8.665 -10.656 1.00 89.00 390 LYS A C 1
ATOM 3210 O O . LYS A 1 390 ? 18.823 -8.715 -10.061 1.00 89.00 390 LYS A O 1
ATOM 3215 N N . LEU A 1 391 ? 17.496 -9.444 -11.707 1.00 88.50 391 LEU A N 1
ATOM 3216 C CA . LEU A 1 391 ? 18.430 -10.437 -12.229 1.00 88.50 391 LEU A CA 1
ATOM 3217 C C . LEU A 1 391 ? 19.554 -9.783 -13.047 1.00 88.50 391 LEU A C 1
ATOM 3219 O O . LEU A 1 391 ? 19.376 -8.753 -13.705 1.00 88.50 391 LEU A O 1
ATOM 3223 N N . ASN A 1 392 ? 20.723 -10.424 -13.068 1.00 86.75 392 ASN A N 1
ATOM 3224 C CA . ASN A 1 392 ? 21.835 -10.010 -13.921 1.00 86.75 392 ASN A CA 1
ATOM 3225 C C . ASN A 1 392 ? 21.663 -10.541 -15.355 1.00 86.75 392 ASN A C 1
ATOM 3227 O O . ASN A 1 392 ? 22.242 -11.553 -15.739 1.00 86.75 392 ASN A O 1
ATOM 3231 N N . LEU A 1 393 ? 20.860 -9.845 -16.156 1.00 84.38 393 LEU A N 1
ATOM 3232 C CA . LEU A 1 393 ? 20.434 -10.297 -17.485 1.00 84.38 393 LEU A CA 1
ATOM 3233 C C . LEU A 1 393 ? 21.371 -9.839 -18.622 1.00 84.38 393 LEU A C 1
ATOM 3235 O O . LEU A 1 393 ? 20.931 -9.177 -19.565 1.00 84.38 393 LEU A O 1
ATOM 3239 N N . LYS A 1 394 ? 22.676 -10.139 -18.542 1.00 87.25 394 LYS A N 1
ATOM 3240 C CA . LYS A 1 394 ? 23.658 -9.695 -19.560 1.00 87.25 394 LYS A CA 1
ATOM 3241 C C . LYS A 1 394 ? 23.287 -10.136 -20.979 1.00 87.25 394 LYS A C 1
ATOM 3243 O O . LYS A 1 394 ? 23.305 -9.307 -21.890 1.00 87.25 394 LYS A O 1
ATOM 3248 N N . ASP A 1 395 ? 22.912 -11.399 -21.152 1.00 87.25 395 ASP A N 1
ATOM 3249 C CA . ASP A 1 395 ? 22.607 -11.963 -22.471 1.00 87.25 395 ASP A CA 1
ATOM 3250 C C . ASP A 1 395 ? 21.305 -11.404 -23.050 1.00 87.25 395 ASP A C 1
ATOM 3252 O O . ASP A 1 395 ? 21.253 -11.042 -24.223 1.00 87.25 395 ASP A O 1
ATOM 3256 N N . VAL A 1 396 ? 20.290 -11.191 -22.210 1.00 87.75 396 VAL A N 1
ATOM 3257 C CA . VAL A 1 396 ? 19.029 -10.553 -22.623 1.00 87.75 396 VAL A CA 1
ATOM 3258 C C . VAL A 1 396 ? 19.257 -9.106 -23.044 1.00 87.75 396 VAL A C 1
ATOM 3260 O O . VAL A 1 396 ? 18.722 -8.662 -24.055 1.00 87.75 396 VAL A O 1
ATOM 3263 N N . LYS A 1 397 ? 20.096 -8.351 -22.319 1.00 90.62 397 LYS A N 1
ATOM 3264 C CA . LYS A 1 397 ? 20.466 -6.985 -22.728 1.00 90.62 397 LYS A CA 1
ATOM 3265 C C . LYS A 1 397 ? 21.142 -6.978 -24.100 1.00 90.62 397 LYS A C 1
ATOM 3267 O O . LYS A 1 397 ? 20.891 -6.078 -24.903 1.00 90.62 397 LYS A O 1
ATOM 3272 N N . LEU A 1 398 ? 21.985 -7.974 -24.380 1.00 90.69 398 LEU A N 1
ATOM 3273 C CA . LEU A 1 398 ? 22.599 -8.150 -25.694 1.00 90.69 398 LEU A CA 1
ATOM 3274 C C . LEU A 1 398 ? 21.547 -8.487 -26.762 1.00 90.69 398 LEU A C 1
ATOM 3276 O O . LEU A 1 398 ? 21.608 -7.942 -27.862 1.00 90.69 398 LEU A O 1
ATOM 3280 N N . GLU A 1 399 ? 20.588 -9.355 -26.449 1.00 92.12 399 GLU A N 1
ATOM 3281 C CA . GLU A 1 399 ? 19.503 -9.743 -27.352 1.00 92.12 399 GLU A CA 1
ATOM 3282 C C . GLU A 1 399 ? 18.582 -8.562 -27.685 1.00 92.12 399 GLU A C 1
ATOM 3284 O O . GLU A 1 399 ? 18.390 -8.266 -28.862 1.00 92.12 399 GLU A O 1
ATOM 3289 N N . ILE A 1 400 ? 18.125 -7.805 -26.680 1.00 92.50 400 ILE A N 1
ATOM 3290 C CA . ILE A 1 400 ? 17.359 -6.561 -26.863 1.00 92.50 400 ILE A CA 1
ATOM 3291 C C . ILE A 1 400 ? 18.126 -5.595 -27.761 1.00 92.50 400 ILE A C 1
ATOM 3293 O O . ILE A 1 400 ? 17.564 -5.025 -28.693 1.00 92.50 400 ILE A O 1
ATOM 3297 N N . LYS A 1 401 ? 19.433 -5.432 -27.532 1.00 92.00 401 LYS A N 1
ATOM 3298 C CA . LYS A 1 401 ? 20.269 -4.584 -28.383 1.00 92.00 401 LYS A CA 1
ATOM 3299 C C . LYS A 1 401 ? 20.308 -5.087 -29.828 1.00 92.00 401 LYS A C 1
ATOM 3301 O O . LYS A 1 401 ? 20.182 -4.273 -30.736 1.00 92.00 401 LYS A O 1
ATOM 3306 N N . LYS A 1 402 ? 20.481 -6.393 -30.062 1.00 93.38 402 LYS A N 1
ATOM 3307 C CA . LYS A 1 402 ? 20.481 -6.980 -31.416 1.00 93.38 402 LYS A CA 1
ATOM 3308 C C . LYS A 1 402 ? 19.136 -6.781 -32.120 1.00 93.38 402 LYS A C 1
ATOM 3310 O O . LYS A 1 402 ? 19.123 -6.405 -33.288 1.00 93.38 402 LYS A O 1
ATOM 3315 N N . GLN A 1 403 ? 18.029 -6.976 -31.410 1.00 92.75 403 GLN A N 1
ATOM 3316 C CA . GLN A 1 403 ? 16.686 -6.758 -31.949 1.00 92.75 403 GLN A CA 1
ATOM 3317 C C . GLN A 1 403 ? 16.437 -5.276 -32.250 1.00 92.75 403 GLN A C 1
ATOM 3319 O O . GLN A 1 403 ? 15.967 -4.938 -33.331 1.00 92.75 403 GLN A O 1
ATOM 3324 N N . LEU A 1 404 ? 16.857 -4.373 -31.359 1.00 90.88 404 LEU A N 1
ATOM 3325 C CA . LEU A 1 404 ? 16.795 -2.930 -31.592 1.00 90.88 404 LEU A CA 1
ATOM 3326 C C . LEU A 1 404 ? 17.607 -2.510 -32.828 1.00 90.88 404 LEU A C 1
ATOM 3328 O O . LEU A 1 404 ? 17.139 -1.670 -33.594 1.00 90.88 404 LEU A O 1
ATOM 3332 N N . VAL A 1 405 ? 18.791 -3.102 -33.043 1.00 90.81 405 VAL A N 1
ATOM 3333 C CA . VAL A 1 405 ? 19.587 -2.914 -34.272 1.00 90.81 405 VAL A CA 1
ATOM 3334 C C . VAL A 1 405 ? 18.799 -3.363 -35.492 1.00 90.81 405 VAL A C 1
ATOM 3336 O O . VAL A 1 405 ? 18.633 -2.575 -36.416 1.00 90.81 405 VAL A O 1
ATOM 3339 N N . SER A 1 406 ? 18.265 -4.585 -35.478 1.00 91.81 406 SER A N 1
ATOM 3340 C CA . SER A 1 406 ? 17.505 -5.127 -36.606 1.00 91.81 406 SER A CA 1
ATOM 3341 C C . SER A 1 406 ? 16.296 -4.254 -36.964 1.00 91.81 406 SER A C 1
ATOM 3343 O O . SER A 1 406 ? 16.123 -3.888 -38.128 1.00 91.81 406 SER A O 1
ATOM 3345 N N . SER A 1 407 ? 15.513 -3.836 -35.966 1.00 91.25 407 SER A N 1
ATOM 3346 C CA . SER A 1 407 ? 14.345 -2.973 -36.162 1.00 91.25 407 SER A CA 1
ATOM 3347 C C . SER A 1 407 ? 14.716 -1.574 -36.659 1.00 91.25 407 SER A C 1
ATOM 3349 O O . SER A 1 407 ? 14.032 -1.021 -37.523 1.00 91.25 407 SER A O 1
ATOM 3351 N N . ALA A 1 408 ? 15.801 -0.990 -36.139 1.00 90.94 408 ALA A N 1
ATOM 3352 C CA . ALA A 1 408 ? 16.303 0.299 -36.607 1.00 90.94 408 ALA A CA 1
ATOM 3353 C C . ALA A 1 408 ? 16.806 0.208 -38.057 1.00 90.94 408 ALA A C 1
ATOM 3355 O O . ALA A 1 408 ? 16.441 1.047 -38.877 1.00 90.94 408 ALA A O 1
ATOM 3356 N N . ASP A 1 409 ? 17.566 -0.832 -38.404 1.00 90.69 409 ASP A N 1
ATOM 3357 C CA . ASP A 1 409 ? 18.058 -1.056 -39.766 1.00 90.69 409 ASP A CA 1
ATOM 3358 C C . ASP A 1 409 ? 16.908 -1.252 -40.759 1.00 90.69 409 ASP A C 1
ATOM 3360 O O . ASP A 1 409 ? 16.920 -0.673 -41.849 1.00 90.69 409 ASP A O 1
ATOM 3364 N N . GLN A 1 410 ? 15.877 -2.014 -40.382 1.00 91.00 410 GLN A N 1
ATOM 3365 C CA . GLN A 1 410 ? 14.671 -2.166 -41.193 1.00 91.00 410 GLN A CA 1
ATOM 3366 C C . GLN A 1 410 ? 13.976 -0.816 -41.413 1.00 91.00 410 GLN A C 1
ATOM 3368 O O . GLN A 1 410 ? 13.604 -0.497 -42.545 1.00 91.00 410 GLN A O 1
ATOM 3373 N N . ARG A 1 411 ? 13.845 0.011 -40.365 1.00 90.75 411 ARG A N 1
ATOM 3374 C CA . ARG A 1 411 ? 13.311 1.375 -40.500 1.00 90.75 411 ARG A CA 1
ATOM 3375 C C . ARG A 1 411 ? 14.148 2.231 -41.441 1.00 90.75 411 ARG A C 1
ATOM 3377 O O . ARG A 1 411 ? 13.583 2.861 -42.331 1.00 90.75 411 ARG A O 1
ATOM 3384 N N . LEU A 1 412 ? 15.472 2.229 -41.299 1.00 91.62 412 LEU A N 1
ATOM 3385 C CA . LEU A 1 412 ? 16.360 2.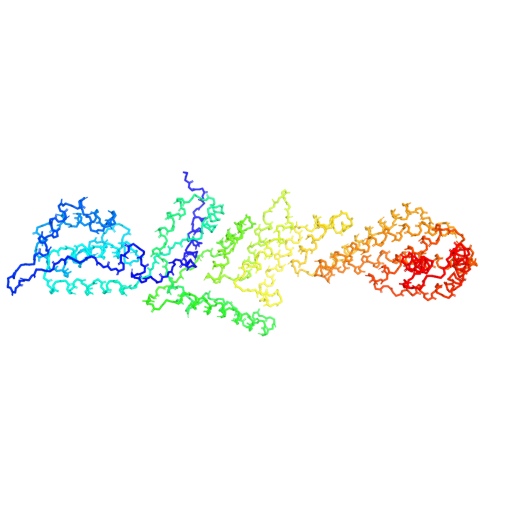996 -42.175 1.00 91.62 412 LEU A CA 1
ATOM 3386 C C . LEU A 1 412 ? 16.221 2.572 -43.642 1.00 91.62 412 LEU A C 1
ATOM 3388 O O . LEU A 1 412 ? 16.170 3.440 -44.514 1.00 91.62 412 LEU A O 1
ATOM 3392 N N . ARG A 1 413 ? 16.107 1.267 -43.927 1.00 90.44 413 ARG A N 1
ATOM 3393 C CA . ARG A 1 413 ? 15.850 0.758 -45.287 1.00 90.44 413 ARG A CA 1
ATOM 3394 C C . ARG A 1 413 ? 14.525 1.278 -45.842 1.00 90.44 413 ARG A C 1
ATOM 3396 O O . ARG A 1 413 ? 14.518 1.873 -46.916 1.00 90.44 413 ARG A O 1
ATOM 3403 N N . LEU A 1 414 ? 13.438 1.164 -45.077 1.00 91.88 414 LEU A N 1
ATOM 3404 C CA . LEU A 1 414 ? 12.123 1.681 -45.475 1.00 91.88 414 LEU A CA 1
ATOM 3405 C C . LEU A 1 414 ? 12.145 3.198 -45.711 1.00 91.88 414 LEU A C 1
ATOM 3407 O O . LEU A 1 414 ? 11.549 3.690 -46.669 1.00 91.88 414 LEU A O 1
ATOM 3411 N N . HIS A 1 415 ? 12.847 3.958 -44.867 1.00 93.69 415 HIS A N 1
ATOM 3412 C CA . HIS A 1 415 ? 12.991 5.405 -45.039 1.00 93.69 415 HIS A CA 1
ATOM 3413 C C . HIS A 1 415 ? 13.777 5.752 -46.302 1.00 93.69 415 HIS A C 1
ATOM 3415 O O . HIS A 1 415 ? 13.408 6.704 -46.991 1.00 93.69 415 HIS A O 1
ATOM 3421 N N . ARG A 1 416 ? 14.829 4.989 -46.637 1.00 90.19 416 ARG A N 1
ATOM 3422 C CA . ARG A 1 416 ? 15.592 5.155 -47.889 1.00 90.19 416 ARG A CA 1
ATOM 3423 C C . ARG A 1 416 ? 14.724 4.882 -49.112 1.00 90.19 416 ARG A C 1
ATOM 3425 O O . ARG A 1 416 ? 14.681 5.722 -50.009 1.00 90.19 416 ARG A O 1
ATOM 3432 N N . GLU A 1 417 ? 13.982 3.777 -49.111 1.00 88.75 417 GLU A N 1
ATOM 3433 C CA . GLU A 1 417 ? 13.051 3.412 -50.186 1.00 88.75 417 GLU A CA 1
ATOM 3434 C C . GLU A 1 417 ? 11.982 4.495 -50.391 1.00 88.75 417 GLU A C 1
ATOM 3436 O O . GLU A 1 417 ? 11.820 5.022 -51.494 1.00 88.75 417 GLU A O 1
ATOM 3441 N N . ARG A 1 418 ? 11.310 4.917 -49.311 1.00 91.06 418 ARG A N 1
ATOM 3442 C CA . ARG A 1 418 ? 10.286 5.982 -49.340 1.00 91.06 418 ARG A CA 1
ATOM 3443 C C . ARG A 1 418 ? 10.840 7.323 -49.809 1.00 91.06 418 ARG A C 1
ATOM 3445 O O . ARG A 1 418 ? 10.146 8.082 -50.486 1.00 91.06 418 ARG A O 1
ATOM 3452 N N . SER A 1 419 ? 12.091 7.610 -49.462 1.00 89.94 419 SER A N 1
ATOM 3453 C CA . SER A 1 419 ? 12.775 8.845 -49.851 1.00 89.94 419 SER A CA 1
ATOM 3454 C C . SER A 1 419 ? 13.419 8.765 -51.233 1.00 89.94 419 SER A C 1
ATOM 3456 O O . SER A 1 419 ? 13.962 9.768 -51.689 1.00 89.94 419 SER A O 1
ATOM 3458 N N . LYS A 1 420 ? 13.343 7.612 -51.917 1.00 86.62 420 LYS A N 1
ATOM 3459 C CA . LYS A 1 420 ? 13.989 7.362 -53.215 1.00 86.62 420 LYS A CA 1
ATOM 3460 C C . LYS A 1 420 ? 15.495 7.660 -53.168 1.00 86.62 420 LYS A C 1
ATOM 3462 O O . LYS A 1 420 ? 16.029 8.341 -54.043 1.00 86.62 420 LYS A O 1
ATOM 3467 N N . LEU A 1 421 ? 16.159 7.212 -52.101 1.00 81.38 421 LEU A N 1
ATOM 3468 C CA . LEU A 1 421 ? 17.612 7.275 -51.943 1.00 81.38 421 LEU A CA 1
ATOM 3469 C C . LEU A 1 421 ? 18.217 5.921 -52.320 1.00 81.38 421 LEU A C 1
ATOM 3471 O O . LEU A 1 421 ? 18.200 4.996 -51.511 1.00 81.38 421 LEU A O 1
ATOM 3475 N N . ASN A 1 422 ? 18.762 5.821 -53.534 1.00 70.88 422 ASN A N 1
ATOM 3476 C CA . ASN A 1 422 ? 19.529 4.654 -53.964 1.00 70.88 422 ASN A CA 1
ATOM 3477 C C . ASN A 1 422 ? 21.015 4.842 -53.645 1.00 70.88 422 ASN A C 1
ATOM 3479 O O . ASN A 1 422 ? 21.599 5.883 -53.940 1.00 70.88 422 ASN A O 1
ATOM 3483 N N . GLU A 1 423 ? 21.654 3.809 -53.093 1.00 57.94 423 GLU A N 1
ATOM 3484 C CA . GLU A 1 423 ? 23.094 3.831 -52.786 1.00 57.94 423 GLU A CA 1
ATOM 3485 C C . GLU A 1 423 ? 23.961 3.993 -54.050 1.00 57.94 423 GLU A C 1
ATOM 3487 O O . GLU A 1 423 ? 25.049 4.570 -53.988 1.00 57.94 423 GLU A O 1
ATOM 3492 N N . THR A 1 424 ? 23.445 3.549 -55.202 1.00 58.69 424 THR A N 1
ATOM 3493 C CA . THR A 1 424 ? 24.110 3.564 -56.514 1.00 58.69 424 THR A CA 1
ATOM 3494 C C . THR A 1 424 ? 23.987 4.881 -57.278 1.00 58.69 424 THR A C 1
ATOM 3496 O O . THR A 1 424 ? 24.644 5.043 -58.308 1.00 58.69 424 THR A O 1
ATOM 3499 N N . ASP A 1 425 ? 23.153 5.822 -56.826 1.00 61.84 425 ASP A N 1
ATOM 3500 C CA . ASP A 1 425 ? 23.020 7.107 -57.511 1.00 61.84 425 ASP A CA 1
ATOM 3501 C C . ASP A 1 425 ? 24.317 7.904 -57.359 1.00 61.84 425 ASP A C 1
ATOM 3503 O O . ASP A 1 425 ? 24.817 8.088 -56.251 1.00 61.84 425 ASP A O 1
ATOM 3507 N N . ARG A 1 426 ? 24.875 8.398 -58.473 1.00 61.97 426 ARG A N 1
ATOM 3508 C CA . ARG A 1 426 ? 26.125 9.184 -58.473 1.00 61.97 426 ARG A CA 1
ATOM 3509 C C . ARG A 1 426 ? 25.988 10.550 -57.788 1.00 61.97 426 ARG A C 1
ATOM 3511 O O . ARG A 1 426 ? 27.002 11.111 -57.397 1.00 61.97 426 ARG A O 1
ATOM 3518 N N . THR A 1 427 ? 24.768 11.068 -57.641 1.00 67.62 427 THR A N 1
ATOM 3519 C CA . THR A 1 427 ? 24.481 12.393 -57.063 1.00 67.62 427 THR A CA 1
ATOM 3520 C C . THR A 1 427 ? 23.303 12.330 -56.093 1.00 67.62 427 THR A C 1
ATOM 3522 O O . THR A 1 427 ? 22.207 11.919 -56.486 1.00 67.62 427 THR A O 1
ATOM 3525 N N . LEU A 1 428 ? 23.497 12.792 -54.857 1.00 75.44 428 LEU A N 1
ATOM 3526 C CA . LEU A 1 428 ? 22.459 12.881 -53.829 1.00 75.44 428 LEU A CA 1
ATOM 3527 C C . LEU A 1 428 ? 21.566 14.107 -54.051 1.00 75.44 428 LEU A C 1
ATOM 3529 O O . LEU A 1 428 ? 21.986 15.252 -53.893 1.00 75.44 428 LEU A O 1
ATOM 3533 N N . ARG A 1 429 ? 20.285 13.884 -54.363 1.00 79.88 429 ARG A N 1
ATOM 3534 C CA . ARG A 1 429 ? 19.300 14.974 -54.439 1.00 79.88 429 ARG A CA 1
ATOM 3535 C C . ARG A 1 429 ? 18.938 15.465 -53.035 1.00 79.88 429 ARG A C 1
ATOM 3537 O O . ARG A 1 429 ? 18.396 14.696 -52.240 1.00 79.88 429 ARG A O 1
ATOM 3544 N N . LEU A 1 430 ? 19.129 16.761 -52.770 1.00 79.75 430 LEU A N 1
ATOM 3545 C CA . LEU A 1 430 ? 18.813 17.402 -51.483 1.00 79.75 430 LEU A CA 1
ATOM 3546 C C . LEU A 1 430 ? 17.384 17.113 -51.003 1.00 79.75 430 LEU A C 1
ATOM 3548 O O . LEU A 1 430 ? 17.187 16.777 -49.845 1.00 79.75 430 LEU A O 1
ATOM 3552 N N . GLN A 1 431 ? 16.389 17.176 -51.891 1.00 82.44 431 GLN A N 1
ATOM 3553 C CA . GLN A 1 431 ? 14.987 16.899 -51.546 1.00 82.44 431 GLN A CA 1
ATOM 3554 C C . GLN A 1 431 ? 14.772 15.481 -50.992 1.00 82.44 431 GLN A C 1
ATOM 3556 O O . GLN A 1 431 ? 13.987 15.286 -50.065 1.00 82.44 431 GLN A O 1
ATOM 3561 N N . ASN A 1 432 ? 15.472 14.489 -51.545 1.00 87.31 432 ASN A N 1
ATOM 3562 C CA . ASN A 1 432 ? 15.388 13.100 -51.096 1.00 87.31 432 ASN A CA 1
ATOM 3563 C C . ASN A 1 432 ? 16.117 12.927 -49.756 1.00 87.31 432 ASN A C 1
ATOM 3565 O O . ASN A 1 432 ? 15.613 12.253 -48.860 1.00 87.31 432 ASN A O 1
ATOM 3569 N N . LEU A 1 433 ? 17.262 13.599 -49.589 1.00 86.56 433 LEU A N 1
ATOM 3570 C CA . LEU A 1 433 ? 18.000 13.618 -48.328 1.00 86.56 433 LEU A CA 1
ATOM 3571 C C . LEU A 1 433 ? 17.205 14.294 -47.202 1.00 86.56 433 LEU A C 1
ATOM 3573 O O . LEU A 1 433 ? 17.143 13.753 -46.105 1.00 86.56 433 LEU A O 1
ATOM 3577 N N . VAL A 1 434 ? 16.558 15.431 -47.471 1.00 87.25 434 VAL A N 1
ATOM 3578 C CA . VAL A 1 434 ? 15.689 16.131 -46.511 1.00 87.25 434 VAL A CA 1
ATOM 3579 C C . VAL A 1 434 ? 14.562 15.216 -46.051 1.00 87.25 434 VAL A C 1
ATOM 3581 O O . VAL A 1 434 ? 14.399 15.036 -44.850 1.00 87.25 434 VAL A O 1
ATOM 3584 N N . LYS A 1 435 ? 13.844 14.569 -46.982 1.00 90.00 435 LYS A N 1
ATOM 3585 C CA . LYS A 1 435 ? 12.774 13.611 -46.644 1.00 90.00 435 LYS A CA 1
ATOM 3586 C C . LYS A 1 435 ? 13.276 12.482 -45.745 1.00 90.00 435 LYS A C 1
ATOM 3588 O O . LYS A 1 435 ? 12.662 12.195 -44.721 1.00 90.00 435 LYS A O 1
ATOM 3593 N N . TYR A 1 436 ? 14.418 11.893 -46.086 1.00 93.06 436 TYR A N 1
ATOM 3594 C CA . TYR A 1 436 ? 15.035 10.840 -45.284 1.00 93.06 436 TYR A CA 1
ATOM 3595 C C . TYR A 1 436 ? 15.414 11.325 -43.881 1.00 93.06 436 TYR A C 1
ATOM 3597 O O . TYR A 1 436 ? 15.065 10.684 -42.890 1.00 93.06 436 TYR A O 1
ATOM 3605 N N . LEU A 1 437 ? 16.075 12.481 -43.775 1.00 91.00 437 LEU A N 1
ATOM 3606 C CA . LEU A 1 437 ? 16.476 13.053 -42.491 1.00 91.00 437 LEU A CA 1
ATOM 3607 C C . LEU A 1 437 ? 15.277 13.486 -41.645 1.00 91.00 437 LEU A C 1
ATOM 3609 O O . LEU A 1 437 ? 15.357 13.402 -40.423 1.00 91.00 437 LEU A O 1
ATOM 3613 N N . SER A 1 438 ? 14.158 13.892 -42.251 1.00 91.88 438 SER A N 1
ATOM 3614 C CA . SER A 1 438 ? 12.906 14.130 -41.524 1.00 91.88 438 SER A CA 1
ATOM 3615 C C . SER A 1 438 ? 12.402 12.854 -40.851 1.00 91.88 438 SER A C 1
ATOM 3617 O O . SER A 1 438 ? 12.055 12.891 -39.670 1.00 91.88 438 SER A O 1
ATOM 3619 N N . TYR A 1 439 ? 12.416 11.717 -41.555 1.00 94.31 439 TYR A N 1
ATOM 3620 C CA . TYR A 1 439 ? 12.028 10.432 -40.969 1.00 94.31 439 TYR A CA 1
ATOM 3621 C C . TYR A 1 439 ? 12.983 9.987 -39.855 1.00 94.31 439 TYR A C 1
ATOM 3623 O O . TYR A 1 439 ? 12.535 9.643 -38.763 1.00 94.31 439 TYR A O 1
ATOM 3631 N N . VAL A 1 440 ? 14.297 10.076 -40.081 1.00 93.38 440 VAL A N 1
ATOM 3632 C CA . VAL A 1 440 ? 15.304 9.737 -39.058 1.00 93.38 440 VAL A CA 1
ATOM 3633 C C . VAL A 1 440 ? 15.190 10.652 -37.835 1.00 93.38 440 VAL A C 1
ATOM 3635 O O . VAL A 1 440 ? 15.271 10.186 -36.702 1.00 93.38 440 VAL A O 1
ATOM 3638 N N . SER A 1 441 ? 14.961 11.950 -38.042 1.00 92.06 441 SER A N 1
ATOM 3639 C CA . SER A 1 441 ? 14.743 12.914 -36.959 1.00 92.06 441 SER A CA 1
ATOM 3640 C C . SER A 1 441 ? 13.496 12.578 -36.144 1.00 92.06 441 SER A C 1
ATOM 3642 O O . SER A 1 441 ? 13.537 12.626 -34.915 1.00 92.06 441 SER A O 1
ATOM 3644 N N . SER A 1 442 ? 12.407 12.159 -36.793 1.00 93.56 442 SER A N 1
ATOM 3645 C CA . SER A 1 442 ? 11.217 11.658 -36.097 1.00 93.56 442 SER A CA 1
ATOM 3646 C C . SER A 1 442 ? 11.551 10.457 -35.199 1.00 93.56 442 SER A C 1
ATOM 3648 O O . SER A 1 442 ? 11.221 10.475 -34.014 1.00 93.56 442 SER A O 1
ATOM 3650 N N . ASP A 1 443 ? 12.297 9.476 -35.711 1.00 94.50 443 ASP A N 1
ATOM 3651 C CA . ASP A 1 443 ? 12.692 8.279 -34.956 1.00 94.50 443 ASP A CA 1
ATOM 3652 C C . ASP A 1 443 ? 13.610 8.594 -33.764 1.00 94.50 443 ASP A C 1
ATOM 3654 O O . ASP A 1 443 ? 13.437 8.048 -32.671 1.00 94.50 443 ASP A O 1
ATOM 3658 N N . VAL A 1 444 ? 14.562 9.516 -33.939 1.00 92.62 444 VAL A N 1
ATOM 3659 C CA . VAL A 1 444 ? 15.432 9.994 -32.853 1.00 92.62 444 VAL A CA 1
ATOM 3660 C C . VAL A 1 444 ? 14.626 10.737 -31.787 1.00 92.62 444 VAL A C 1
ATOM 3662 O O . VAL A 1 444 ? 14.872 10.545 -30.595 1.00 92.62 444 VAL A O 1
ATOM 3665 N N . ASN A 1 445 ? 13.638 11.545 -32.184 1.00 92.31 445 ASN A N 1
ATOM 3666 C CA . ASN A 1 445 ? 12.750 12.218 -31.237 1.00 92.31 445 ASN A CA 1
ATOM 3667 C C . ASN A 1 445 ? 11.878 11.217 -30.465 1.00 92.31 445 ASN A C 1
ATOM 3669 O O . ASN A 1 445 ? 11.689 11.397 -29.264 1.00 92.31 445 ASN A O 1
ATOM 3673 N N . LEU A 1 446 ? 11.413 10.133 -31.099 1.00 93.94 446 LEU A N 1
ATOM 3674 C CA . LEU A 1 446 ? 10.709 9.049 -30.402 1.00 93.94 446 LEU A CA 1
ATOM 3675 C C . LEU A 1 446 ? 11.591 8.411 -29.320 1.00 93.94 446 LEU A C 1
ATOM 3677 O O . LEU A 1 446 ? 11.165 8.304 -28.171 1.00 93.94 446 LEU A O 1
ATOM 3681 N N . LEU A 1 447 ? 12.835 8.049 -29.653 1.00 94.12 447 LEU A N 1
ATOM 3682 C CA . LEU A 1 447 ? 13.805 7.516 -28.685 1.00 94.12 447 LEU A CA 1
ATOM 3683 C C . LEU A 1 447 ? 14.087 8.510 -27.548 1.00 94.12 447 LEU A C 1
ATOM 3685 O O . LEU A 1 447 ? 14.166 8.119 -26.383 1.00 94.12 447 LEU A O 1
ATOM 3689 N N . TYR A 1 448 ? 14.247 9.795 -27.871 1.00 92.75 448 TYR A N 1
ATOM 3690 C CA . TYR A 1 448 ? 14.546 10.840 -26.891 1.00 92.75 448 TYR A CA 1
ATOM 3691 C C . TYR A 1 448 ? 13.382 11.080 -25.920 1.00 92.75 448 TYR A C 1
ATOM 3693 O O . TYR A 1 448 ? 13.583 11.152 -24.703 1.00 92.75 448 TYR A O 1
ATOM 3701 N N . ASN A 1 449 ? 12.160 11.172 -26.445 1.00 94.12 449 ASN A N 1
ATOM 3702 C CA . ASN A 1 449 ? 10.955 11.336 -25.636 1.00 94.12 449 ASN A CA 1
ATOM 3703 C C . ASN A 1 449 ? 10.754 10.115 -24.736 1.00 94.12 449 ASN A C 1
ATOM 3705 O O . ASN A 1 449 ? 10.532 10.266 -23.535 1.00 94.12 449 ASN A O 1
ATOM 3709 N N . TRP A 1 450 ? 10.946 8.909 -25.279 1.00 95.44 450 TRP A N 1
ATOM 3710 C CA . TRP A 1 450 ? 10.886 7.683 -24.491 1.00 95.44 450 TRP A CA 1
ATOM 3711 C C . TRP A 1 450 ? 11.917 7.673 -23.357 1.00 95.44 450 TRP A C 1
ATOM 3713 O O . TRP A 1 450 ? 11.554 7.398 -22.217 1.00 95.44 450 TRP A O 1
ATOM 3723 N N . LYS A 1 451 ? 13.177 8.048 -23.621 1.00 94.88 451 LYS A N 1
ATOM 3724 C CA . LYS A 1 451 ? 14.217 8.185 -22.584 1.00 94.88 451 LYS A CA 1
ATOM 3725 C C . LYS A 1 451 ? 13.829 9.184 -21.499 1.00 94.88 451 LYS A C 1
ATOM 3727 O O . LYS A 1 451 ? 14.123 8.952 -20.330 1.00 94.88 451 LYS A O 1
ATOM 3732 N N . THR A 1 452 ? 13.213 10.299 -21.880 1.00 91.56 452 THR A N 1
ATOM 3733 C CA . THR A 1 452 ? 12.794 11.343 -20.934 1.00 91.56 452 THR A CA 1
ATOM 3734 C C . THR A 1 452 ? 11.737 10.816 -19.967 1.00 91.56 452 THR A C 1
ATOM 3736 O O . THR A 1 452 ? 11.835 11.077 -18.768 1.00 91.56 452 THR A O 1
ATOM 3739 N N . ASN A 1 453 ? 10.799 10.018 -20.479 1.00 93.19 453 ASN A N 1
ATOM 3740 C CA . ASN A 1 453 ? 9.728 9.408 -19.694 1.00 93.19 453 ASN A CA 1
ATOM 3741 C C . ASN A 1 453 ? 10.200 8.165 -18.915 1.00 93.19 453 ASN A C 1
ATOM 3743 O O . ASN A 1 453 ? 9.683 7.886 -17.842 1.00 93.19 453 ASN A O 1
ATOM 3747 N N . ASN A 1 454 ? 11.218 7.455 -19.413 1.00 93.38 454 ASN A N 1
ATOM 3748 C CA . ASN A 1 454 ? 11.683 6.168 -18.888 1.00 93.38 454 ASN A CA 1
ATOM 3749 C C . ASN A 1 454 ? 13.180 6.185 -18.532 1.00 93.38 454 ASN A C 1
ATOM 3751 O O . ASN A 1 454 ? 13.928 5.265 -18.880 1.00 93.38 454 ASN A O 1
ATOM 3755 N N . LYS A 1 455 ? 13.644 7.236 -17.840 1.00 93.62 455 LYS A N 1
ATOM 3756 C CA . LYS A 1 455 ? 15.073 7.459 -17.509 1.00 93.62 455 LYS A CA 1
ATOM 3757 C C . LYS A 1 455 ? 15.733 6.229 -16.894 1.00 93.62 455 LYS A C 1
ATOM 3759 O O . LYS A 1 455 ? 16.843 5.843 -17.249 1.00 93.62 455 LYS A O 1
ATOM 3764 N N . ASP A 1 456 ? 14.988 5.602 -16.005 1.00 88.50 456 ASP A N 1
ATOM 3765 C CA . ASP A 1 456 ? 15.369 4.466 -15.193 1.00 88.50 456 ASP A CA 1
ATOM 3766 C C . ASP A 1 456 ? 15.556 3.169 -15.994 1.00 88.50 456 ASP A C 1
ATOM 3768 O O . ASP A 1 456 ? 16.458 2.373 -15.704 1.00 88.50 456 ASP A O 1
ATOM 3772 N N . LEU A 1 457 ? 14.715 2.951 -17.008 1.00 92.50 457 LEU A N 1
ATOM 3773 C CA . LEU A 1 457 ? 14.862 1.852 -17.964 1.00 92.50 457 LEU A CA 1
ATOM 3774 C C . LEU A 1 457 ? 15.994 2.154 -18.939 1.00 92.50 457 LEU A C 1
ATOM 3776 O O . LEU A 1 457 ? 16.822 1.286 -19.213 1.00 92.50 457 LEU A O 1
ATOM 3780 N N . ASN A 1 458 ? 16.093 3.402 -19.403 1.00 93.06 458 ASN A N 1
ATOM 3781 C CA . ASN A 1 458 ? 17.163 3.809 -20.299 1.00 93.06 458 ASN A CA 1
ATOM 3782 C C . ASN A 1 458 ? 18.546 3.657 -19.653 1.00 93.06 458 ASN A C 1
ATOM 3784 O O . ASN A 1 458 ? 19.468 3.175 -20.295 1.00 93.06 458 ASN A O 1
ATOM 3788 N N . MET A 1 459 ? 18.698 3.996 -18.374 1.00 91.00 459 MET A N 1
ATOM 3789 C CA . MET A 1 459 ? 19.942 3.766 -17.635 1.00 91.00 459 MET A CA 1
ATOM 3790 C C . MET A 1 459 ? 20.290 2.271 -17.539 1.00 91.00 459 MET A C 1
ATOM 3792 O O . MET A 1 459 ? 21.461 1.902 -17.596 1.00 91.00 459 MET A O 1
ATOM 3796 N N . SER A 1 460 ? 19.277 1.404 -17.456 1.00 90.38 460 SER A N 1
ATOM 3797 C CA . SER A 1 460 ? 19.455 -0.045 -17.300 1.00 90.38 460 SER A CA 1
ATOM 3798 C C . SER A 1 460 ? 19.769 -0.771 -18.616 1.00 90.38 460 SER A C 1
ATOM 3800 O O . SER A 1 460 ? 20.582 -1.703 -18.617 1.00 90.38 460 SER A O 1
ATOM 3802 N N . PHE A 1 461 ? 19.130 -0.361 -19.717 1.00 91.81 461 PHE A N 1
ATOM 3803 C CA . PHE A 1 461 ? 19.168 -1.042 -21.022 1.00 91.81 461 PHE A CA 1
ATOM 3804 C C . PHE A 1 461 ? 19.825 -0.223 -22.147 1.00 91.81 461 PHE A C 1
ATOM 3806 O O . PHE A 1 461 ? 20.095 -0.763 -23.218 1.00 91.81 461 PHE A O 1
ATOM 3813 N N . GLN A 1 462 ? 20.112 1.061 -21.919 1.00 90.94 462 GLN A N 1
ATOM 3814 C CA . GLN A 1 462 ? 20.769 1.971 -22.868 1.00 90.94 462 GLN A CA 1
ATOM 3815 C C . GLN A 1 462 ? 20.050 2.064 -24.227 1.00 90.94 462 GLN A C 1
ATOM 3817 O O . GLN A 1 462 ? 20.690 2.091 -25.279 1.00 90.94 462 GLN A O 1
ATOM 3822 N N . ILE A 1 463 ? 18.711 2.071 -24.228 1.00 94.00 463 ILE A N 1
ATOM 3823 C CA . ILE A 1 463 ? 17.896 2.034 -25.456 1.00 94.00 463 ILE A CA 1
ATOM 3824 C C . ILE A 1 463 ? 18.164 3.251 -26.341 1.00 94.00 463 ILE A C 1
ATOM 3826 O O . ILE A 1 463 ? 18.425 3.099 -27.532 1.00 94.00 463 ILE A O 1
ATOM 3830 N N . PHE A 1 464 ? 18.163 4.454 -25.768 1.00 92.75 464 PHE A N 1
ATOM 3831 C CA . PHE A 1 464 ? 18.431 5.686 -26.501 1.00 92.75 464 PHE A CA 1
ATOM 3832 C C . PHE A 1 464 ? 19.861 5.737 -27.030 1.00 92.75 464 PHE A C 1
ATOM 3834 O O . PHE A 1 464 ? 20.073 6.058 -28.197 1.00 92.75 464 PHE A O 1
ATOM 3841 N N . GLU A 1 465 ? 20.852 5.428 -26.194 1.00 90.00 465 GLU A N 1
ATOM 3842 C CA . GLU A 1 465 ? 22.263 5.474 -26.580 1.00 90.00 465 GLU A CA 1
ATOM 3843 C C . GLU A 1 465 ? 22.563 4.465 -27.698 1.00 90.00 465 GLU A C 1
ATOM 3845 O O . GLU A 1 465 ? 23.253 4.802 -28.660 1.00 90.00 465 GLU A O 1
ATOM 3850 N N . ASN A 1 466 ? 22.001 3.254 -27.618 1.00 89.44 466 ASN A N 1
ATOM 3851 C CA . ASN A 1 466 ? 22.138 2.256 -28.675 1.00 89.44 466 ASN A CA 1
ATOM 3852 C C . ASN A 1 466 ? 21.356 2.667 -29.935 1.00 89.44 466 ASN A C 1
ATOM 3854 O O . ASN A 1 466 ? 21.945 2.747 -31.011 1.00 89.44 466 ASN A O 1
ATOM 3858 N N . GLY A 1 467 ? 20.063 2.978 -29.810 1.00 89.88 467 GLY A N 1
ATOM 3859 C CA . GLY A 1 467 ? 19.180 3.316 -30.931 1.00 89.88 467 GLY A CA 1
ATOM 3860 C C . GLY A 1 467 ? 19.628 4.556 -31.704 1.00 89.88 467 GLY A C 1
ATOM 3861 O O . GLY A 1 467 ? 19.727 4.519 -32.929 1.00 89.88 467 GLY A O 1
ATOM 3862 N N . SER A 1 468 ? 19.984 5.637 -31.003 1.00 89.69 468 SER A N 1
ATOM 3863 C CA . SER A 1 468 ? 20.491 6.859 -31.641 1.00 89.69 468 SER A CA 1
ATOM 3864 C C . SER A 1 468 ? 21.787 6.602 -32.401 1.00 89.69 468 SER A C 1
ATOM 3866 O O . SER A 1 468 ? 21.940 7.094 -33.513 1.00 89.69 468 SER A O 1
ATOM 3868 N N . LYS A 1 469 ? 22.699 5.784 -31.860 1.00 88.88 469 LYS A N 1
ATOM 3869 C CA . LYS A 1 469 ? 23.928 5.401 -32.559 1.00 88.88 469 LYS A CA 1
ATOM 3870 C C . LYS A 1 469 ? 23.633 4.677 -33.870 1.00 88.88 469 LYS A C 1
ATOM 3872 O O . LYS A 1 469 ? 24.216 5.029 -34.891 1.00 88.88 469 LYS A O 1
ATOM 3877 N N . ILE A 1 470 ? 22.720 3.710 -33.838 1.00 89.44 470 ILE A N 1
ATOM 3878 C CA . ILE A 1 470 ? 22.361 2.899 -35.007 1.00 89.44 470 ILE A CA 1
ATOM 3879 C C . ILE A 1 470 ? 21.702 3.766 -36.087 1.00 89.44 470 ILE A C 1
ATOM 3881 O O . ILE A 1 470 ? 22.113 3.717 -37.240 1.00 89.44 470 ILE A O 1
ATOM 3885 N N . LEU A 1 471 ? 20.748 4.626 -35.712 1.00 90.44 471 LEU A N 1
ATOM 3886 C CA . LEU A 1 471 ? 20.069 5.525 -36.654 1.00 90.44 471 LEU A CA 1
ATOM 3887 C C . LEU A 1 471 ? 21.001 6.598 -37.236 1.00 90.44 471 LEU A C 1
ATOM 3889 O O . LEU A 1 471 ? 20.904 6.955 -38.416 1.00 90.44 471 LEU A O 1
ATOM 3893 N N . MET A 1 472 ? 21.903 7.136 -36.413 1.00 87.81 472 MET A N 1
ATOM 3894 C CA . MET A 1 472 ? 22.747 8.262 -36.805 1.00 87.81 472 MET A CA 1
ATOM 3895 C C . MET A 1 472 ? 23.952 7.860 -37.640 1.00 87.81 472 MET A C 1
ATOM 3897 O O . MET A 1 472 ? 24.326 8.638 -38.514 1.00 87.81 472 MET A O 1
ATOM 3901 N N . SER A 1 473 ? 24.563 6.693 -37.414 1.00 86.81 473 SER A N 1
ATOM 3902 C CA . SER A 1 473 ? 25.788 6.307 -38.129 1.00 86.81 473 SER A CA 1
ATOM 3903 C C . SER A 1 473 ? 25.618 6.317 -39.662 1.00 86.81 473 SER A C 1
ATOM 3905 O O . SER A 1 473 ? 26.356 7.062 -40.310 1.00 86.81 473 SER A O 1
ATOM 3907 N N . PRO A 1 474 ? 24.619 5.636 -40.261 1.00 86.75 474 PRO A N 1
ATOM 3908 C CA . PRO A 1 474 ? 24.404 5.672 -41.713 1.00 86.75 474 PRO A CA 1
ATOM 3909 C C . PRO A 1 474 ? 23.903 7.035 -42.210 1.00 86.75 474 PRO A C 1
ATOM 3911 O O . PRO A 1 474 ? 24.217 7.473 -43.315 1.00 86.75 474 PRO A O 1
ATOM 3914 N N . SER A 1 475 ? 23.117 7.735 -41.391 1.00 87.81 475 SER A N 1
ATOM 3915 C CA . SER A 1 475 ? 22.578 9.057 -41.732 1.00 87.81 475 SER A CA 1
ATOM 3916 C C . SER A 1 475 ? 23.679 10.113 -41.813 1.00 87.81 475 SER A C 1
ATOM 3918 O O . SER A 1 475 ? 23.657 10.981 -42.683 1.00 87.81 475 SER A O 1
ATOM 3920 N N . LEU A 1 476 ? 24.685 10.007 -40.946 1.00 85.88 476 LEU A N 1
ATOM 3921 C CA . LEU A 1 476 ? 25.851 10.875 -40.944 1.00 85.88 476 LEU A CA 1
ATOM 3922 C C . LEU A 1 476 ? 26.718 10.674 -42.189 1.00 85.88 476 LEU A C 1
ATOM 3924 O O . LEU A 1 476 ? 27.241 11.648 -42.723 1.00 85.88 476 LEU A O 1
ATOM 3928 N N . GLU A 1 477 ? 26.874 9.437 -42.658 1.00 86.00 477 GLU A N 1
ATOM 3929 C CA . GLU A 1 477 ? 27.592 9.151 -43.904 1.00 86.00 477 GLU A CA 1
ATOM 3930 C C . GLU A 1 477 ? 26.908 9.806 -45.106 1.00 86.00 477 GLU A C 1
ATOM 3932 O O . GLU A 1 477 ? 27.577 10.450 -45.913 1.00 86.00 477 GLU A O 1
ATOM 3937 N N . LEU A 1 478 ? 25.574 9.744 -45.175 1.00 85.25 478 LEU A N 1
ATOM 3938 C CA . LEU A 1 478 ? 24.794 10.424 -46.214 1.00 85.25 478 LEU A CA 1
ATOM 3939 C C . LEU A 1 478 ? 24.926 11.950 -46.141 1.00 85.25 478 LEU A C 1
ATOM 3941 O O . LEU A 1 478 ? 25.119 12.593 -47.172 1.00 85.25 478 LEU A O 1
ATOM 3945 N N . ILE A 1 479 ? 24.881 12.526 -44.933 1.00 84.25 479 ILE A N 1
ATOM 3946 C CA . ILE A 1 479 ? 25.126 13.960 -44.722 1.00 84.25 479 ILE A CA 1
ATOM 3947 C C . ILE A 1 479 ? 26.523 14.321 -45.234 1.00 84.25 479 ILE A C 1
ATOM 3949 O O . ILE A 1 479 ? 26.646 15.188 -46.091 1.00 84.25 479 ILE A O 1
ATOM 3953 N N . LYS A 1 480 ? 27.573 13.629 -44.773 1.00 83.56 480 LYS A N 1
ATOM 3954 C CA . LYS A 1 480 ? 28.967 13.881 -45.181 1.00 83.56 480 LYS A CA 1
ATOM 3955 C C . LYS A 1 480 ? 29.154 13.786 -46.693 1.00 83.56 480 LYS A C 1
ATOM 3957 O O . LYS A 1 480 ? 29.823 14.637 -47.276 1.00 83.56 480 LYS A O 1
ATOM 3962 N N . ARG A 1 481 ? 28.553 12.775 -47.324 1.00 82.31 481 ARG A N 1
ATOM 3963 C CA . ARG A 1 481 ? 28.610 12.582 -48.774 1.00 82.31 481 ARG A CA 1
ATOM 3964 C C . ARG A 1 481 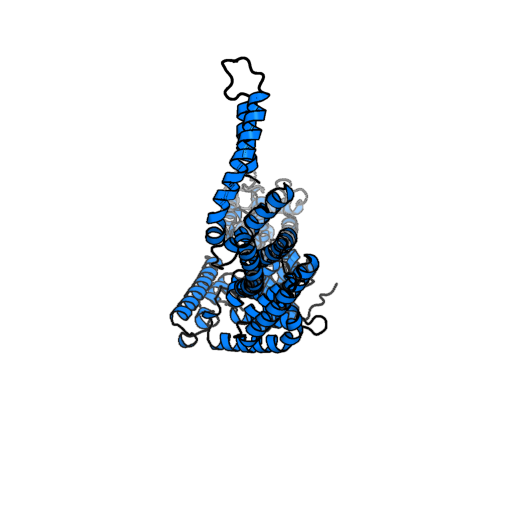? 27.973 13.757 -49.514 1.00 82.31 481 ARG A C 1
ATOM 3966 O O . ARG A 1 481 ? 28.617 14.328 -50.387 1.00 82.31 481 ARG A O 1
ATOM 3973 N N . TYR A 1 482 ? 26.774 14.176 -49.112 1.00 80.56 482 TYR A N 1
ATOM 3974 C CA . TYR A 1 482 ? 26.108 15.342 -49.696 1.00 80.56 482 TYR A CA 1
ATOM 3975 C C . TYR A 1 482 ? 26.924 16.633 -49.515 1.00 80.56 482 TYR A C 1
ATOM 3977 O O . TYR A 1 482 ? 27.099 17.393 -50.465 1.00 80.56 482 TYR A O 1
ATOM 3985 N N . VAL A 1 483 ? 27.499 16.855 -48.327 1.00 76.31 483 VAL A N 1
ATOM 3986 C CA . VAL A 1 483 ? 28.387 18.003 -48.071 1.00 76.31 483 VAL A CA 1
ATOM 3987 C C . VAL A 1 483 ? 29.609 17.988 -48.994 1.00 76.31 483 VAL A C 1
ATOM 3989 O O . VAL A 1 483 ? 29.965 19.017 -49.564 1.00 76.31 483 VAL A O 1
ATOM 3992 N N . SER A 1 484 ? 30.243 16.828 -49.175 1.00 75.38 484 SER A N 1
ATOM 3993 C CA . SER A 1 484 ? 31.387 16.679 -50.080 1.00 75.38 484 SER A CA 1
ATOM 3994 C C . SER A 1 484 ? 31.010 16.936 -51.543 1.00 75.38 484 SER A C 1
ATOM 3996 O O . SER A 1 484 ? 31.764 17.594 -52.259 1.00 75.38 484 SER A O 1
ATOM 3998 N N . GLU A 1 485 ? 29.848 16.446 -51.988 1.00 73.06 485 GLU A N 1
ATOM 3999 C CA . GLU A 1 485 ? 29.338 16.670 -53.347 1.00 73.06 485 GLU A CA 1
ATOM 4000 C C . GLU A 1 485 ? 29.122 18.170 -53.606 1.00 73.06 485 GLU A C 1
ATOM 4002 O O . GLU A 1 485 ? 29.629 18.692 -54.603 1.00 73.06 485 GLU A O 1
ATOM 4007 N N . ILE A 1 486 ? 28.497 18.891 -52.667 1.00 70.19 486 ILE A N 1
ATOM 4008 C CA . ILE A 1 486 ? 28.327 20.349 -52.750 1.00 70.19 486 ILE A CA 1
ATOM 4009 C C . ILE A 1 486 ? 29.673 21.081 -52.846 1.00 70.19 486 ILE A C 1
ATOM 4011 O O . ILE A 1 486 ? 29.805 22.014 -53.630 1.00 70.19 486 ILE A O 1
ATOM 4015 N N . ARG A 1 487 ? 30.687 20.691 -52.064 1.00 67.19 487 ARG A N 1
ATOM 4016 C CA . ARG A 1 487 ? 32.003 21.359 -52.111 1.00 67.19 487 ARG A CA 1
ATOM 4017 C C . ARG A 1 487 ? 32.712 21.159 -53.450 1.00 67.19 487 ARG A C 1
ATOM 4019 O O . ARG A 1 487 ? 33.431 22.047 -53.897 1.00 67.19 487 ARG A O 1
ATOM 4026 N N . SER A 1 488 ? 32.519 20.001 -54.082 1.00 66.12 488 SER A N 1
ATOM 4027 C CA . SER A 1 488 ? 33.145 19.660 -55.367 1.00 66.12 488 SER A CA 1
ATOM 4028 C C . SER A 1 488 ? 32.481 20.331 -56.575 1.00 66.12 488 SER A C 1
ATOM 4030 O O . SER A 1 488 ? 33.145 20.618 -57.569 1.00 66.12 488 SER A O 1
ATOM 4032 N N . GLN A 1 489 ? 31.179 20.612 -56.489 1.00 59.41 489 GLN A N 1
ATOM 4033 C CA . GLN A 1 489 ? 30.418 21.308 -57.518 1.00 59.41 489 GLN A CA 1
ATOM 4034 C C . GLN A 1 489 ? 30.323 22.776 -57.114 1.00 59.41 489 GLN A C 1
ATOM 4036 O O . GLN A 1 489 ? 29.497 23.130 -56.280 1.00 59.41 489 GLN A O 1
ATOM 4041 N N . SER A 1 490 ? 31.178 23.636 -57.681 1.00 53.72 490 SER A N 1
ATOM 4042 C CA . SER A 1 490 ? 31.128 25.096 -57.490 1.00 53.72 490 SER A CA 1
ATOM 4043 C C . SER A 1 490 ? 29.677 25.578 -57.350 1.00 53.72 490 SER A C 1
ATOM 4045 O O . SER A 1 490 ? 28.877 25.332 -58.251 1.00 53.72 490 SER A O 1
ATOM 4047 N N . PHE A 1 491 ? 29.374 26.193 -56.204 1.00 52.44 491 PHE A N 1
ATOM 4048 C CA . PHE A 1 491 ? 28.086 26.334 -55.499 1.00 52.44 491 PHE A CA 1
ATOM 4049 C C . PHE A 1 491 ? 26.937 27.051 -56.266 1.00 52.44 491 PHE A C 1
ATOM 4051 O O . PHE A 1 491 ? 26.219 27.873 -55.705 1.00 52.44 491 PHE A O 1
ATOM 4058 N N . ASN A 1 492 ? 26.727 26.767 -57.551 1.00 48.47 492 ASN A N 1
ATOM 4059 C CA . ASN A 1 492 ? 25.692 27.362 -58.411 1.00 48.47 492 ASN A CA 1
ATOM 4060 C C . ASN A 1 492 ? 24.304 26.696 -58.261 1.00 48.47 492 ASN A C 1
ATOM 4062 O O . ASN A 1 492 ? 23.381 27.004 -59.009 1.00 48.47 492 ASN A O 1
ATOM 4066 N N . LEU A 1 493 ? 24.136 25.799 -57.282 1.00 50.97 493 LEU A N 1
ATOM 4067 C CA . LEU A 1 493 ? 22.926 24.993 -57.040 1.00 50.97 493 LEU A CA 1
ATOM 4068 C C . LEU A 1 493 ? 21.779 25.730 -56.311 1.00 50.97 493 LEU A C 1
ATOM 4070 O O . LEU A 1 493 ? 20.714 25.155 -56.115 1.00 50.97 493 LEU A O 1
ATOM 4074 N N . MET A 1 494 ? 21.962 26.993 -55.909 1.00 54.44 494 MET A N 1
ATOM 4075 C CA . MET A 1 494 ? 21.004 27.762 -55.085 1.00 54.44 494 MET A CA 1
ATOM 4076 C C . MET A 1 494 ? 20.231 28.829 -55.887 1.00 54.44 494 MET A C 1
ATOM 4078 O O . MET A 1 494 ? 19.916 29.902 -55.364 1.00 54.44 494 MET A O 1
ATOM 4082 N N . SER A 1 495 ? 19.956 28.569 -57.167 1.00 52.75 495 SER A N 1
ATOM 4083 C CA . SER A 1 495 ? 19.314 29.523 -58.084 1.00 52.75 495 SER A CA 1
ATOM 4084 C C . SER A 1 495 ? 17.778 29.545 -58.009 1.00 52.75 495 SER A C 1
ATOM 4086 O O . SER A 1 495 ? 17.185 30.549 -58.399 1.00 52.75 495 SER A O 1
ATOM 4088 N N . ASP A 1 496 ? 17.124 28.508 -57.459 1.00 58.72 496 ASP A N 1
ATOM 4089 C CA . ASP A 1 496 ? 15.658 28.440 -57.321 1.00 58.72 496 ASP A CA 1
ATOM 4090 C C . ASP A 1 496 ? 15.153 28.478 -55.858 1.00 58.72 496 ASP A C 1
ATOM 4092 O O . ASP A 1 496 ? 15.850 28.116 -54.905 1.00 58.72 496 ASP A O 1
ATOM 4096 N N . LYS A 1 497 ? 13.906 28.939 -55.665 1.00 60.22 497 LYS A N 1
ATOM 4097 C CA . LYS A 1 497 ? 13.257 29.103 -54.345 1.00 60.22 497 LYS A CA 1
ATOM 4098 C C . LYS A 1 497 ? 13.076 27.773 -53.599 1.00 60.22 497 LYS A C 1
ATOM 4100 O O . LYS A 1 497 ? 13.119 27.746 -52.371 1.00 60.22 497 LYS A O 1
ATOM 4105 N N . SER A 1 498 ? 12.872 26.677 -54.329 1.00 59.28 498 SER A N 1
ATOM 4106 C CA . SER A 1 498 ? 12.618 25.357 -53.746 1.00 59.28 498 SER A CA 1
ATOM 4107 C C . SER A 1 498 ? 13.881 24.760 -53.120 1.00 59.28 498 SER A C 1
ATOM 4109 O O . SER A 1 498 ? 13.832 24.166 -52.045 1.00 59.28 498 SER A O 1
ATOM 4111 N N . SER A 1 499 ? 15.033 24.979 -53.744 1.00 63.88 499 SER A N 1
ATOM 4112 C CA . SER A 1 499 ? 16.341 24.493 -53.318 1.00 63.88 499 SER A CA 1
ATOM 4113 C C . SER A 1 499 ? 16.815 25.234 -52.070 1.00 63.88 499 SER A C 1
ATOM 4115 O O . SER A 1 499 ? 17.326 24.598 -51.151 1.00 63.88 499 SER A O 1
ATOM 4117 N N . LYS A 1 500 ? 16.530 26.544 -51.970 1.00 65.06 500 LYS A N 1
ATOM 4118 C CA . LYS A 1 500 ? 16.776 27.343 -50.754 1.00 65.06 500 LYS A CA 1
ATOM 4119 C C . LYS A 1 500 ? 15.977 26.832 -49.548 1.00 65.06 500 LYS A C 1
ATOM 4121 O O . LYS A 1 500 ? 16.566 26.599 -48.498 1.00 65.06 500 LYS A O 1
ATOM 4126 N N . ALA A 1 501 ? 14.671 26.600 -49.710 1.00 62.88 501 ALA A N 1
ATOM 4127 C CA . ALA A 1 501 ? 13.816 26.099 -48.628 1.00 62.88 501 ALA A CA 1
ATOM 4128 C C . ALA A 1 501 ? 14.253 24.706 -48.140 1.00 62.88 501 ALA A C 1
ATOM 4130 O O . ALA A 1 501 ? 14.411 24.483 -46.944 1.00 62.88 501 ALA A O 1
ATOM 4131 N N . ASN A 1 502 ? 14.539 23.785 -49.069 1.00 67.00 502 ASN A N 1
ATOM 4132 C CA . ASN A 1 502 ? 15.041 22.453 -48.720 1.00 67.00 502 ASN A CA 1
ATOM 4133 C C . ASN A 1 502 ? 16.411 22.507 -48.022 1.00 67.00 502 ASN A C 1
ATOM 4135 O O . ASN A 1 502 ? 16.697 21.666 -47.173 1.00 67.00 502 ASN A O 1
ATOM 4139 N N . PHE A 1 503 ? 17.257 23.487 -48.351 1.00 73.12 503 PHE A N 1
ATOM 4140 C CA . PHE A 1 503 ? 18.537 23.676 -47.675 1.00 73.12 503 PHE A CA 1
ATOM 4141 C C . PHE A 1 503 ? 18.346 24.167 -46.236 1.00 73.12 503 PHE A C 1
ATOM 4143 O O . PHE A 1 503 ? 18.955 23.596 -45.339 1.00 73.12 503 PHE A O 1
ATOM 4150 N N . GLY A 1 504 ? 17.462 25.142 -45.990 1.00 69.12 504 GLY A N 1
ATOM 4151 C CA . GLY A 1 504 ? 17.100 25.573 -44.630 1.00 69.12 504 GLY A CA 1
ATOM 4152 C C . GLY A 1 504 ? 16.581 24.411 -43.777 1.00 69.12 504 GLY A C 1
ATOM 4153 O O . GLY A 1 504 ? 17.142 24.105 -42.727 1.00 69.12 504 GLY A O 1
ATOM 4154 N N . THR A 1 505 ? 15.620 23.644 -44.305 1.00 76.06 505 THR A N 1
ATOM 4155 C CA . THR A 1 505 ? 15.097 22.445 -43.626 1.00 76.06 505 THR A CA 1
ATOM 4156 C C . THR A 1 505 ? 16.187 21.404 -43.352 1.00 76.06 505 THR A C 1
ATOM 4158 O O . THR A 1 505 ? 16.196 20.769 -42.299 1.00 76.06 505 THR A O 1
ATOM 4161 N N . PHE A 1 506 ? 17.134 21.218 -44.272 1.00 82.12 506 PHE A N 1
ATOM 4162 C CA . PHE A 1 506 ? 18.282 20.339 -44.056 1.00 82.12 506 PHE A CA 1
ATOM 4163 C C . PHE A 1 506 ? 19.156 20.801 -42.878 1.00 82.12 506 PHE A C 1
ATOM 4165 O O . PHE A 1 506 ? 19.512 19.972 -42.040 1.00 82.12 506 PHE A O 1
ATOM 4172 N N . ILE A 1 507 ? 19.456 22.102 -42.774 1.00 77.75 507 ILE A N 1
ATOM 4173 C CA . ILE A 1 507 ? 20.212 22.678 -41.649 1.00 77.75 507 ILE A CA 1
ATOM 4174 C C . ILE A 1 507 ? 19.489 22.427 -40.324 1.00 77.75 507 ILE A C 1
ATOM 4176 O O . ILE A 1 507 ? 20.105 21.940 -39.374 1.00 77.75 507 ILE A O 1
ATOM 4180 N N . ASP A 1 508 ? 18.186 22.696 -40.269 1.00 76.88 508 ASP A N 1
ATOM 4181 C CA . ASP A 1 508 ? 17.383 22.505 -39.059 1.00 76.88 508 ASP A CA 1
ATOM 4182 C C . ASP A 1 508 ?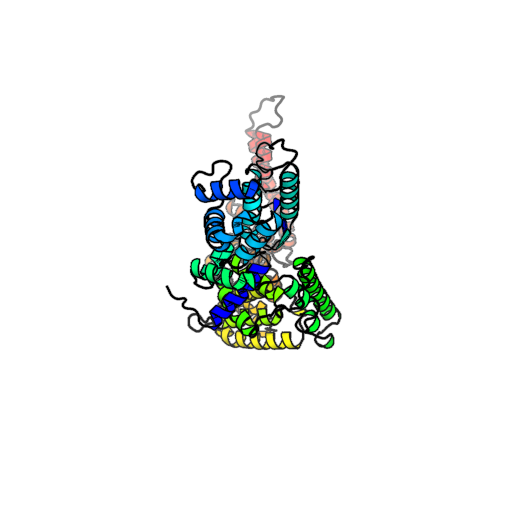 17.335 21.044 -38.621 1.00 76.88 508 ASP A C 1
ATOM 4184 O O . ASP A 1 508 ? 17.497 20.736 -37.438 1.00 76.88 508 ASP A O 1
ATOM 4188 N N . LEU A 1 509 ? 17.175 20.119 -39.572 1.00 82.94 509 LEU A N 1
ATOM 4189 C CA . LEU A 1 509 ? 17.189 18.684 -39.293 1.00 82.94 509 LEU A CA 1
ATOM 4190 C C . LEU A 1 509 ? 18.548 18.232 -38.754 1.00 82.94 509 LEU A C 1
ATOM 4192 O O . LEU A 1 509 ? 18.593 17.519 -37.753 1.00 82.94 509 LEU A O 1
ATOM 4196 N N . VAL A 1 510 ? 19.653 18.669 -39.364 1.00 81.94 510 VAL A N 1
ATOM 4197 C CA . VAL A 1 510 ? 21.009 18.348 -38.890 1.00 81.94 510 VAL A CA 1
ATOM 4198 C C . VAL A 1 510 ? 21.249 18.926 -37.493 1.00 81.94 510 VAL A C 1
ATOM 4200 O O . VAL A 1 510 ? 21.776 18.226 -36.625 1.00 81.94 510 VAL A O 1
ATOM 4203 N N . ASN A 1 511 ? 20.822 20.165 -37.240 1.00 78.31 511 ASN A N 1
ATOM 4204 C CA . ASN A 1 511 ? 20.933 20.801 -35.929 1.00 78.31 511 ASN A CA 1
ATOM 4205 C C . ASN A 1 511 ? 20.093 20.081 -34.869 1.00 78.31 511 ASN A C 1
ATOM 4207 O O . ASN A 1 511 ? 20.585 19.850 -33.767 1.00 78.31 511 ASN A O 1
ATOM 4211 N N . ASN A 1 512 ? 18.865 19.672 -35.196 1.00 81.06 512 ASN A N 1
ATOM 4212 C CA . ASN A 1 512 ? 18.013 18.907 -34.288 1.00 81.06 512 ASN A CA 1
ATOM 4213 C C . ASN A 1 512 ? 18.650 17.550 -33.944 1.00 81.06 512 ASN A C 1
ATOM 4215 O O . ASN A 1 512 ? 18.812 17.214 -32.771 1.00 81.06 512 ASN A O 1
ATOM 4219 N N . LEU A 1 513 ? 19.119 16.809 -34.952 1.00 84.50 513 LEU A N 1
ATOM 4220 C CA . LEU A 1 513 ? 19.829 15.544 -34.748 1.00 84.50 513 LEU A CA 1
ATOM 4221 C C . LEU A 1 513 ? 21.088 15.727 -33.882 1.00 84.50 513 LEU A C 1
ATOM 4223 O O . LEU A 1 513 ? 21.339 14.917 -32.988 1.00 84.50 513 LEU A O 1
ATOM 4227 N N . LYS A 1 514 ? 21.850 16.810 -34.088 1.00 81.31 514 LYS A N 1
ATOM 4228 C CA . LYS A 1 514 ? 23.021 17.173 -33.270 1.00 81.31 514 LYS A CA 1
ATOM 4229 C C . LYS A 1 514 ? 22.643 17.555 -31.836 1.00 81.31 514 LYS A C 1
ATOM 4231 O O . LYS A 1 514 ? 23.363 17.200 -30.914 1.00 81.31 514 LYS A O 1
ATOM 4236 N N . ALA A 1 515 ? 21.541 18.270 -31.628 1.00 80.06 515 ALA A N 1
ATOM 4237 C CA . ALA A 1 515 ? 21.093 18.678 -30.297 1.00 80.06 515 ALA A CA 1
ATOM 4238 C C . ALA A 1 515 ? 20.568 17.494 -29.473 1.00 80.06 515 ALA A C 1
ATOM 4240 O O . ALA A 1 515 ? 20.715 17.463 -28.253 1.00 80.06 515 ALA A O 1
ATOM 4241 N N . ARG A 1 516 ? 19.942 16.515 -30.136 1.00 81.06 516 ARG A N 1
ATOM 4242 C CA . ARG A 1 516 ? 19.350 15.348 -29.476 1.00 81.06 516 ARG A CA 1
ATOM 4243 C C . ARG A 1 516 ? 20.341 14.210 -29.272 1.00 81.06 516 ARG A C 1
ATOM 4245 O O . ARG A 1 516 ? 20.143 13.432 -28.348 1.00 81.06 516 ARG A O 1
ATOM 4252 N N . THR A 1 517 ? 21.393 14.099 -30.085 1.00 77.94 517 THR A N 1
ATOM 4253 C CA . THR A 1 517 ? 22.361 12.988 -30.032 1.00 77.94 517 THR A CA 1
ATOM 4254 C C . THR A 1 517 ? 23.774 13.459 -29.678 1.00 77.94 517 THR A C 1
ATOM 4256 O O . THR A 1 517 ? 24.156 14.587 -29.950 1.00 77.94 517 THR A O 1
ATOM 4259 N N . ASN A 1 518 ? 24.606 12.582 -29.108 1.00 64.38 518 ASN A N 1
ATOM 4260 C CA . ASN A 1 518 ? 25.980 12.924 -28.695 1.00 64.38 518 ASN A CA 1
ATOM 4261 C C . ASN A 1 518 ? 27.021 12.854 -29.839 1.00 64.38 518 ASN A C 1
ATOM 4263 O O . ASN A 1 518 ? 28.213 12.654 -29.588 1.00 64.38 518 ASN A O 1
ATOM 4267 N N . PHE A 1 519 ? 26.606 12.982 -31.103 1.00 65.62 519 PHE A N 1
ATOM 4268 C CA . PHE A 1 519 ? 27.512 12.832 -32.245 1.00 65.62 519 PHE A CA 1
ATOM 4269 C C . PHE A 1 519 ? 28.246 14.133 -32.598 1.00 65.62 519 PHE A C 1
ATOM 4271 O O . PHE A 1 519 ? 27.655 15.132 -33.005 1.00 65.62 519 PHE A O 1
ATOM 4278 N N . LYS A 1 520 ? 29.579 14.096 -32.486 1.00 62.72 520 LYS A N 1
ATOM 4279 C CA . LYS A 1 520 ? 30.490 15.218 -32.755 1.00 62.72 520 LYS A CA 1
ATOM 4280 C C . LYS A 1 520 ? 30.854 15.299 -34.244 1.00 62.72 520 LYS A C 1
ATOM 4282 O O . LYS A 1 520 ? 31.968 14.953 -34.627 1.00 62.72 520 LYS A O 1
ATOM 4287 N N . TYR A 1 521 ? 29.925 15.727 -35.095 1.00 65.12 521 TYR A N 1
ATOM 4288 C CA . TYR A 1 521 ? 30.256 16.158 -36.458 1.00 65.12 521 TYR A CA 1
ATOM 4289 C C . TYR A 1 521 ? 29.983 17.651 -36.602 1.00 65.12 521 TYR A C 1
ATOM 4291 O O . TYR A 1 521 ? 28.846 18.108 -36.478 1.00 65.12 521 TYR A O 1
ATOM 4299 N N . ASP A 1 522 ? 31.046 18.416 -36.837 1.00 63.97 522 ASP A N 1
ATOM 4300 C CA . ASP A 1 522 ? 30.967 19.862 -37.015 1.00 63.97 522 ASP A CA 1
ATOM 4301 C C . ASP A 1 522 ? 30.644 20.211 -38.474 1.00 63.97 522 ASP A C 1
ATOM 4303 O O . ASP A 1 522 ? 31.446 20.771 -39.216 1.00 63.97 522 ASP A O 1
ATOM 4307 N N . PHE A 1 523 ? 29.436 19.827 -38.882 1.00 63.72 523 PHE A N 1
ATOM 4308 C CA . PHE A 1 523 ? 28.852 20.142 -40.186 1.00 63.72 523 PHE A CA 1
ATOM 4309 C C . PHE A 1 523 ? 28.923 21.645 -40.511 1.00 63.72 523 PHE A C 1
ATOM 4311 O O . PHE A 1 523 ? 29.129 22.040 -41.657 1.00 63.72 523 PHE A O 1
ATOM 4318 N N . GLN A 1 524 ? 28.780 22.474 -39.476 1.00 59.28 524 GLN A N 1
ATOM 4319 C CA . GLN A 1 524 ? 28.843 23.922 -39.562 1.00 59.28 524 GLN A CA 1
ATOM 4320 C C . GLN A 1 524 ? 30.213 24.352 -40.103 1.00 59.28 524 GLN A C 1
ATOM 4322 O O . GLN A 1 524 ? 30.273 25.053 -41.109 1.00 59.28 524 GLN A O 1
ATOM 4327 N N . LYS A 1 525 ? 31.319 23.867 -39.537 1.00 64.12 525 LYS A N 1
ATOM 4328 C CA . LYS A 1 525 ? 32.672 24.182 -40.025 1.00 64.12 525 LYS A CA 1
ATOM 4329 C C . LYS A 1 525 ? 32.917 23.780 -41.489 1.00 64.12 525 LYS A C 1
ATOM 4331 O O . LYS A 1 525 ? 33.622 24.491 -42.200 1.00 64.12 525 LYS A O 1
ATOM 4336 N N . GLU A 1 526 ? 32.328 22.675 -41.942 1.00 62.56 526 GLU A N 1
ATOM 4337 C CA . GLU A 1 526 ? 32.526 22.141 -43.300 1.00 62.56 526 GLU A CA 1
ATOM 4338 C C . GLU A 1 526 ? 31.744 22.899 -44.385 1.00 62.56 526 GLU A C 1
ATOM 4340 O O . GLU A 1 526 ? 32.165 22.907 -45.541 1.00 62.56 526 GLU A O 1
ATOM 4345 N N . ILE A 1 527 ? 30.630 23.550 -44.028 1.00 57.97 527 ILE A N 1
ATOM 4346 C CA . ILE A 1 527 ? 29.775 24.291 -44.972 1.00 57.97 527 ILE A CA 1
ATOM 4347 C C . ILE A 1 527 ? 29.870 25.804 -44.803 1.00 57.97 527 ILE A C 1
ATOM 4349 O O . ILE A 1 527 ? 29.731 26.523 -45.792 1.00 57.97 527 ILE A O 1
ATOM 4353 N N . TYR A 1 528 ? 30.147 26.324 -43.601 1.00 54.72 528 TYR A N 1
ATOM 4354 C CA . TYR A 1 528 ? 30.112 27.771 -43.356 1.00 54.72 528 TYR A CA 1
ATOM 4355 C C . TYR A 1 528 ? 31.146 28.563 -44.162 1.00 54.72 528 TYR A C 1
ATOM 4357 O O . TYR A 1 528 ? 30.860 29.700 -44.535 1.00 54.72 528 TYR A O 1
ATOM 4365 N N . GLY A 1 529 ? 32.295 27.968 -44.502 1.00 56.03 529 GLY A N 1
ATOM 4366 C CA . GLY A 1 529 ? 33.283 28.600 -45.387 1.00 56.03 529 GLY A CA 1
ATOM 4367 C C . GLY A 1 529 ? 32.722 28.961 -46.773 1.00 56.03 529 GLY A C 1
ATOM 4368 O O . GLY A 1 529 ? 33.107 29.979 -47.347 1.00 56.03 529 GLY A O 1
ATOM 4369 N N . ASP A 1 530 ? 31.758 28.181 -47.273 1.00 50.97 530 ASP A N 1
ATOM 4370 C CA . ASP A 1 530 ? 31.049 28.435 -48.532 1.00 50.97 530 ASP A CA 1
ATOM 4371 C C . ASP A 1 530 ? 29.658 29.070 -48.314 1.00 50.97 530 ASP A C 1
ATOM 4373 O O . ASP A 1 530 ? 29.166 29.793 -49.179 1.00 50.97 530 ASP A O 1
ATOM 4377 N N . PHE A 1 531 ? 29.053 28.926 -47.129 1.00 49.22 531 PHE A N 1
ATOM 4378 C CA . PHE A 1 531 ? 27.786 29.570 -46.752 1.00 49.22 531 PHE A CA 1
ATOM 4379 C C . PHE A 1 531 ? 27.872 31.102 -46.744 1.00 49.22 531 PHE A C 1
ATOM 4381 O O . PHE A 1 531 ? 26.939 31.766 -47.190 1.00 49.22 531 PHE A O 1
ATOM 4388 N N . TYR A 1 532 ? 29.004 31.691 -46.332 1.00 50.50 532 TYR A N 1
ATOM 4389 C CA . TYR A 1 532 ? 29.220 33.141 -46.464 1.00 50.50 532 TYR A CA 1
ATOM 4390 C C . TYR A 1 532 ? 29.186 33.616 -47.926 1.00 50.50 532 TYR A C 1
ATOM 4392 O O . TYR A 1 532 ? 28.768 34.744 -48.189 1.00 50.50 532 TYR A O 1
ATOM 4400 N N . LYS A 1 533 ? 29.545 32.759 -48.893 1.00 52.00 533 LYS A N 1
ATOM 4401 C CA . LYS A 1 533 ? 29.395 33.058 -50.327 1.00 52.00 533 LYS A CA 1
ATOM 4402 C C . LYS A 1 533 ? 27.926 32.990 -50.763 1.00 52.00 533 LYS A C 1
ATOM 4404 O O . LYS A 1 533 ? 27.511 33.800 -51.586 1.00 52.00 533 LYS A O 1
ATOM 4409 N N . ILE A 1 534 ? 27.119 32.102 -50.172 1.00 50.81 534 ILE A N 1
ATOM 4410 C CA . ILE A 1 534 ? 25.664 32.001 -50.410 1.00 50.81 534 ILE A CA 1
ATOM 4411 C C . ILE A 1 534 ? 24.923 33.207 -49.831 1.00 50.81 534 ILE A C 1
ATOM 4413 O O . ILE A 1 534 ? 24.171 33.858 -50.553 1.00 50.81 534 ILE A O 1
ATOM 4417 N N . VAL A 1 535 ? 25.165 33.557 -48.565 1.00 50.94 535 VAL A N 1
ATOM 4418 C CA . VAL A 1 535 ? 24.624 34.782 -47.949 1.00 50.94 535 VAL A CA 1
ATOM 4419 C C . VAL A 1 535 ? 25.097 36.009 -48.738 1.00 50.94 535 VAL A C 1
ATOM 4421 O O . VAL A 1 535 ? 24.318 36.918 -49.024 1.00 50.94 535 VAL A O 1
ATOM 4424 N N . GLY A 1 536 ? 26.352 35.992 -49.199 1.00 51.97 536 GLY A N 1
ATOM 4425 C CA . GLY A 1 536 ? 26.897 36.971 -50.137 1.00 51.97 536 GLY A CA 1
ATOM 4426 C C . GLY A 1 536 ? 26.156 37.032 -51.480 1.00 51.97 536 GLY A C 1
ATOM 4427 O O . GLY A 1 536 ? 25.989 38.121 -52.016 1.00 51.97 536 GLY A O 1
ATOM 4428 N N . SER A 1 537 ? 25.649 35.913 -52.006 1.00 51.00 537 SER A N 1
ATOM 4429 C CA . SER A 1 537 ? 24.822 35.878 -53.225 1.00 51.00 537 SER A CA 1
ATOM 4430 C C . SER A 1 537 ? 23.398 36.403 -52.992 1.00 51.00 537 SER A C 1
ATOM 4432 O O . SER A 1 537 ? 22.809 37.027 -53.875 1.00 51.00 537 SER A O 1
ATOM 4434 N N . TRP A 1 538 ? 22.860 36.231 -51.779 1.00 53.41 538 TRP A N 1
ATOM 4435 C CA . TRP A 1 538 ? 21.570 36.799 -51.370 1.00 53.41 538 TRP A CA 1
ATOM 4436 C C . TRP A 1 538 ? 21.653 38.302 -51.134 1.00 53.41 538 TRP A C 1
ATOM 4438 O O . TRP A 1 538 ? 20.641 38.985 -51.251 1.00 53.41 538 TRP A O 1
ATOM 4448 N N . LYS A 1 539 ? 22.854 38.840 -50.882 1.00 55.03 539 LYS A N 1
ATOM 4449 C CA . LYS A 1 539 ? 23.108 40.282 -50.787 1.00 55.03 539 LYS A CA 1
ATOM 4450 C C . LYS A 1 539 ? 22.546 41.029 -51.994 1.00 55.03 539 LYS A C 1
ATOM 4452 O O . LYS A 1 539 ? 21.948 42.080 -51.803 1.00 55.03 539 LYS A O 1
ATOM 4457 N N . THR A 1 540 ? 22.690 40.490 -53.206 1.00 58.34 540 THR A N 1
ATOM 4458 C CA . THR A 1 540 ? 22.192 41.111 -54.445 1.00 58.34 540 THR A CA 1
ATOM 4459 C C . THR A 1 540 ? 20.668 41.064 -54.536 1.00 58.34 540 THR A C 1
ATOM 4461 O O . THR A 1 540 ? 20.058 42.066 -54.897 1.00 58.34 540 THR A O 1
ATOM 4464 N N . GLU A 1 541 ? 20.047 39.944 -54.152 1.00 57.62 541 GLU A N 1
ATOM 4465 C CA . GLU A 1 541 ? 18.585 39.781 -54.127 1.00 57.62 541 GLU A CA 1
ATOM 4466 C C . GLU A 1 541 ? 17.939 40.672 -53.054 1.00 57.62 541 GLU A C 1
ATOM 4468 O O . GLU A 1 541 ? 16.956 41.360 -53.325 1.00 57.62 541 GLU A O 1
ATOM 4473 N N . ILE A 1 542 ? 18.527 40.716 -51.854 1.00 58.25 542 ILE A N 1
ATOM 4474 C CA . ILE A 1 542 ? 18.123 41.600 -50.756 1.00 58.25 542 ILE A CA 1
ATOM 4475 C C . ILE A 1 542 ? 18.314 43.058 -51.177 1.00 58.25 542 ILE A C 1
ATOM 4477 O O . ILE A 1 542 ? 17.405 43.858 -50.997 1.00 58.25 542 ILE A O 1
ATOM 4481 N N . LEU A 1 543 ? 19.440 43.416 -51.805 1.00 58.91 543 LEU A N 1
ATOM 4482 C CA . LEU A 1 543 ? 19.656 44.761 -52.349 1.00 58.91 543 LEU A CA 1
ATOM 4483 C C . LEU A 1 543 ? 18.643 45.121 -53.433 1.00 58.91 543 LEU A C 1
ATOM 4485 O O . LEU A 1 543 ? 18.167 46.248 -53.437 1.00 58.91 543 LEU A O 1
ATOM 4489 N N . GLN A 1 544 ? 18.313 44.211 -54.350 1.00 60.09 544 GLN A N 1
ATOM 4490 C CA . GLN A 1 544 ? 17.324 44.466 -55.398 1.00 60.09 544 GLN A CA 1
ATOM 4491 C C . GLN A 1 544 ? 15.920 44.618 -54.822 1.00 60.09 544 GLN A C 1
ATOM 4493 O O . GLN A 1 544 ? 15.248 45.584 -55.161 1.00 60.09 544 GLN A O 1
ATOM 4498 N N . LYS A 1 545 ? 15.487 43.735 -53.916 1.00 57.72 545 LYS A N 1
ATOM 4499 C CA . LYS A 1 545 ? 14.181 43.851 -53.252 1.00 57.72 545 LYS A CA 1
ATOM 4500 C C . LYS A 1 545 ? 14.088 45.124 -52.413 1.00 57.72 545 LYS A C 1
ATOM 4502 O O . LYS A 1 545 ? 13.097 45.835 -52.515 1.00 57.72 545 LYS A O 1
ATOM 4507 N N . THR A 1 546 ? 15.148 45.470 -51.685 1.00 54.66 546 THR A N 1
ATOM 4508 C CA . THR A 1 546 ? 15.268 46.745 -50.964 1.00 54.66 546 THR A CA 1
ATOM 4509 C C . THR A 1 546 ? 15.200 47.939 -51.913 1.00 54.66 546 THR A C 1
ATOM 4511 O O . THR A 1 546 ? 14.450 48.873 -51.659 1.00 54.66 546 THR A O 1
ATOM 4514 N N . LYS A 1 547 ? 15.913 47.903 -53.046 1.00 58.94 547 LYS A N 1
ATOM 4515 C CA . LYS A 1 547 ? 15.863 48.960 -54.068 1.00 58.94 547 LYS A CA 1
ATOM 4516 C C . LYS A 1 547 ? 14.486 49.091 -54.715 1.00 58.94 547 LYS A C 1
ATOM 4518 O O . LYS A 1 547 ? 14.068 50.211 -54.949 1.00 58.94 547 LYS A O 1
ATOM 4523 N N . VAL A 1 548 ? 13.785 47.989 -54.985 1.00 61.56 548 VAL A N 1
ATOM 4524 C CA . VAL A 1 548 ? 12.419 47.999 -55.539 1.00 61.56 548 VAL A CA 1
ATOM 4525 C C . VAL A 1 548 ? 11.419 48.554 -54.525 1.00 61.56 548 VAL A C 1
ATOM 4527 O O . VAL A 1 548 ? 10.563 49.345 -54.900 1.00 61.56 548 VAL A O 1
ATOM 4530 N N . ILE A 1 549 ? 11.548 48.191 -53.245 1.00 57.38 549 ILE A N 1
ATOM 4531 C CA . ILE A 1 549 ? 10.712 48.738 -52.166 1.00 57.38 549 ILE A CA 1
ATOM 4532 C C . ILE A 1 549 ? 10.937 50.244 -52.024 1.00 57.38 549 ILE A C 1
ATOM 4534 O O . ILE A 1 549 ? 9.964 50.976 -51.936 1.00 57.38 549 ILE A O 1
ATOM 4538 N N . ILE A 1 550 ? 12.193 50.704 -52.067 1.00 57.59 550 ILE A N 1
ATOM 4539 C CA . ILE A 1 550 ? 12.539 52.134 -52.024 1.00 57.59 550 ILE A CA 1
ATOM 4540 C C . ILE A 1 550 ? 12.077 52.863 -53.298 1.00 57.59 550 ILE A C 1
ATOM 4542 O O . ILE A 1 550 ? 11.607 53.989 -53.221 1.00 57.59 550 ILE A O 1
ATOM 4546 N N . ALA A 1 551 ? 12.203 52.248 -54.476 1.00 57.56 551 ALA A N 1
ATOM 4547 C CA . ALA A 1 551 ? 11.839 52.873 -55.751 1.00 57.56 551 ALA A CA 1
ATOM 4548 C C . ALA A 1 551 ? 10.321 52.984 -55.961 1.00 57.56 551 ALA A C 1
ATOM 4550 O O . ALA A 1 551 ? 9.871 53.898 -56.644 1.00 57.56 551 ALA A O 1
ATOM 4551 N N . ASN A 1 552 ? 9.542 52.073 -55.374 1.00 55.22 552 ASN A N 1
ATOM 4552 C CA . ASN A 1 552 ? 8.078 52.131 -55.357 1.00 55.22 552 ASN A CA 1
ATOM 4553 C C . ASN A 1 552 ? 7.533 52.919 -54.150 1.00 55.22 552 ASN A C 1
ATOM 4555 O O . ASN A 1 552 ? 6.319 52.945 -53.932 1.00 55.22 552 ASN A O 1
ATOM 4559 N N . ASP A 1 553 ? 8.412 53.531 -53.353 1.00 52.47 553 ASP A N 1
ATOM 4560 C CA . ASP A 1 553 ? 8.047 54.308 -52.175 1.00 52.47 553 ASP A CA 1
ATOM 4561 C C . ASP A 1 553 ? 7.642 55.732 -52.585 1.00 52.47 553 ASP A C 1
ATOM 4563 O O . ASP A 1 553 ? 8.482 56.598 -52.822 1.00 52.47 553 ASP A O 1
ATOM 4567 N N . ASN A 1 554 ? 6.338 55.993 -52.680 1.00 54.62 554 ASN A N 1
ATOM 4568 C CA . ASN A 1 554 ? 5.797 57.313 -53.027 1.00 54.62 554 ASN A CA 1
ATOM 4569 C C . ASN A 1 554 ? 5.528 58.177 -51.782 1.00 54.62 554 ASN A C 1
ATOM 4571 O O . ASN A 1 554 ? 4.421 58.693 -51.617 1.00 54.62 554 ASN A O 1
ATOM 4575 N N . LEU A 1 555 ? 6.499 58.332 -50.875 1.00 49.78 555 LEU A N 1
ATOM 4576 C CA . LEU A 1 555 ? 6.249 59.042 -49.616 1.00 49.78 555 LEU A CA 1
ATOM 4577 C C . LEU A 1 555 ? 6.867 60.444 -49.551 1.00 49.78 555 LEU A C 1
ATOM 4579 O O . LEU A 1 555 ? 8.064 60.641 -49.351 1.00 49.78 555 LEU A O 1
ATOM 4583 N N . VAL A 1 556 ? 5.960 61.424 -49.634 1.00 45.56 556 VAL A N 1
ATOM 4584 C CA . VAL A 1 556 ? 6.074 62.753 -49.026 1.00 45.56 556 VAL A CA 1
ATOM 4585 C C . VAL A 1 556 ? 6.302 62.579 -47.523 1.00 45.56 556 VAL A C 1
ATOM 4587 O O . VAL A 1 556 ? 5.620 61.800 -46.857 1.00 45.56 556 VAL A O 1
ATOM 4590 N N . ARG A 1 557 ? 7.279 63.312 -46.991 1.00 40.22 557 ARG A N 1
ATOM 4591 C CA . ARG A 1 557 ? 7.660 63.312 -45.577 1.00 40.22 557 ARG A CA 1
ATOM 4592 C C . ARG A 1 557 ? 6.464 63.696 -44.691 1.00 40.22 557 ARG A C 1
ATOM 4594 O O . ARG A 1 557 ? 5.988 64.824 -44.764 1.00 40.22 557 ARG A O 1
ATOM 4601 N N . LEU A 1 558 ? 6.015 62.776 -43.839 1.00 44.31 558 LEU A N 1
ATOM 4602 C CA . LEU A 1 558 ? 5.094 63.053 -42.734 1.00 44.31 558 LEU A CA 1
ATOM 4603 C C . LEU A 1 558 ? 5.885 62.986 -41.424 1.00 44.31 558 LEU A C 1
ATOM 4605 O O . LEU A 1 558 ? 6.320 61.911 -41.010 1.00 44.31 558 LEU A O 1
ATOM 4609 N N . ASP A 1 559 ? 6.096 64.136 -40.787 1.00 40.53 559 ASP A N 1
ATOM 4610 C CA . ASP A 1 559 ? 6.711 64.200 -39.462 1.00 40.53 559 ASP A CA 1
ATOM 4611 C C . ASP A 1 559 ? 5.701 63.667 -38.423 1.00 40.53 559 ASP A C 1
ATOM 4613 O O . ASP A 1 559 ? 4.629 64.242 -38.243 1.00 40.53 559 ASP A O 1
ATOM 4617 N N . GLY A 1 560 ? 6.028 62.555 -37.748 1.00 43.41 560 GLY A N 1
ATOM 4618 C CA . GLY A 1 560 ? 5.277 62.095 -36.567 1.00 43.41 560 GLY A CA 1
ATOM 4619 C C . GLY A 1 560 ? 4.857 60.620 -36.484 1.00 43.41 560 GLY A C 1
ATOM 4620 O O . GLY A 1 560 ? 4.139 60.275 -35.551 1.00 43.41 560 GLY A O 1
ATOM 4621 N N . CYS A 1 561 ? 5.289 59.721 -37.374 1.00 42.28 561 CYS A N 1
ATOM 4622 C CA . CYS A 1 561 ? 5.090 58.270 -37.199 1.00 42.28 561 CYS A CA 1
ATOM 4623 C C . CYS A 1 561 ? 6.412 57.506 -37.347 1.00 42.28 561 CYS A C 1
ATOM 4625 O O . CYS A 1 561 ? 7.139 57.686 -38.319 1.00 42.28 561 CYS A O 1
ATOM 4627 N N . ALA A 1 562 ? 6.726 56.656 -36.363 1.00 46.28 562 ALA A N 1
ATOM 4628 C CA . ALA A 1 562 ? 8.059 56.087 -36.162 1.00 46.28 562 ALA A CA 1
ATOM 4629 C C . ALA A 1 562 ? 8.529 55.086 -37.226 1.00 46.28 562 ALA A C 1
ATOM 4631 O O . ALA A 1 562 ? 9.715 54.786 -37.246 1.00 46.28 562 ALA A O 1
ATOM 4632 N N . HIS A 1 563 ? 7.690 54.602 -38.144 1.00 48.25 563 HIS A N 1
ATOM 4633 C CA . HIS A 1 563 ? 8.173 53.794 -39.265 1.00 48.25 563 HIS A CA 1
ATOM 4634 C C . HIS A 1 563 ? 7.309 54.039 -40.504 1.00 48.25 563 HIS A C 1
ATOM 4636 O O . HIS A 1 563 ? 6.100 53.821 -40.458 1.00 48.25 563 HIS A O 1
ATOM 4642 N N . SER A 1 564 ? 7.918 54.466 -41.618 1.00 52.34 564 SER A N 1
ATOM 4643 C CA . SER A 1 564 ? 7.231 54.410 -42.912 1.00 52.34 564 SER A CA 1
ATOM 4644 C C . SER A 1 564 ? 6.912 52.946 -43.243 1.00 52.34 564 SER A C 1
ATOM 4646 O O . SER A 1 564 ? 7.643 52.037 -42.829 1.00 52.34 564 SER A O 1
ATOM 4648 N N . SER A 1 565 ? 5.845 52.695 -44.004 1.00 51.09 565 SER A N 1
ATOM 4649 C CA . SER A 1 565 ? 5.474 51.352 -44.483 1.00 51.09 565 SER A CA 1
ATOM 4650 C C . SER A 1 565 ? 6.637 50.634 -45.176 1.00 51.09 565 SER A C 1
ATOM 4652 O O . SER A 1 565 ? 6.738 49.412 -45.143 1.00 51.09 565 SER A O 1
ATOM 4654 N N . SER A 1 566 ? 7.563 51.393 -45.749 1.00 49.88 566 SER A N 1
ATOM 4655 C CA . SER A 1 566 ? 8.735 50.898 -46.467 1.00 49.88 566 SER A CA 1
ATOM 4656 C C . SER A 1 566 ? 9.862 50.494 -45.519 1.00 49.88 566 SER A C 1
ATOM 4658 O O . SER A 1 566 ? 10.513 49.477 -45.748 1.00 49.88 566 SER A O 1
ATOM 4660 N N . ILE A 1 567 ? 10.017 51.191 -44.386 1.00 53.00 567 ILE A N 1
ATOM 4661 C CA . ILE A 1 567 ? 10.875 50.748 -43.275 1.00 53.00 567 ILE A CA 1
ATOM 4662 C C . ILE A 1 567 ? 10.295 49.487 -42.623 1.00 53.00 567 ILE A C 1
ATOM 4664 O O . ILE A 1 567 ? 11.044 48.549 -42.362 1.00 53.00 567 ILE A O 1
ATOM 4668 N N . GLN A 1 568 ? 8.975 49.406 -42.417 1.00 52.03 568 GLN A N 1
ATOM 4669 C CA . GLN A 1 568 ? 8.338 48.188 -41.894 1.00 52.03 568 GLN A CA 1
ATOM 4670 C C . GLN A 1 568 ? 8.464 47.006 -42.863 1.00 52.03 568 GLN A C 1
ATOM 4672 O O . GLN A 1 568 ? 8.802 45.905 -42.434 1.00 52.03 568 GLN A O 1
ATOM 4677 N N . ASN A 1 569 ? 8.293 47.229 -44.168 1.00 50.38 569 ASN A N 1
ATOM 4678 C CA . ASN A 1 569 ? 8.495 46.199 -45.188 1.00 50.38 569 ASN A CA 1
ATOM 4679 C C . ASN A 1 569 ? 9.957 45.747 -45.272 1.00 50.38 569 ASN A C 1
ATOM 4681 O O . ASN A 1 569 ? 10.206 44.555 -45.423 1.00 50.38 569 ASN A O 1
ATOM 4685 N N . LEU A 1 570 ? 10.926 46.657 -45.119 1.00 51.69 570 LEU A N 1
ATOM 4686 C CA . LEU A 1 570 ? 12.344 46.305 -45.020 1.00 51.69 570 LEU A CA 1
ATOM 4687 C C . LEU A 1 570 ? 12.625 45.461 -43.777 1.00 51.69 570 LEU A C 1
ATOM 4689 O O . LEU A 1 570 ? 13.253 44.411 -43.885 1.00 51.69 570 LEU A O 1
ATOM 4693 N N . VAL A 1 571 ? 12.110 45.868 -42.615 1.00 53.03 571 VAL A N 1
ATOM 4694 C CA . VAL A 1 571 ? 12.242 45.112 -41.362 1.00 53.03 571 VAL A CA 1
ATOM 4695 C C . VAL A 1 571 ? 11.599 43.727 -41.482 1.00 53.03 571 VAL A C 1
ATOM 4697 O O . VAL A 1 571 ? 12.235 42.747 -41.104 1.00 53.03 571 VAL A O 1
ATOM 4700 N N . MET A 1 572 ? 10.414 43.603 -42.089 1.00 52.25 572 MET A N 1
ATOM 4701 C CA . MET A 1 572 ? 9.782 42.306 -42.368 1.00 52.25 572 MET A CA 1
ATOM 4702 C C . MET A 1 572 ? 10.577 41.456 -43.368 1.00 52.25 572 MET A C 1
ATOM 4704 O O . MET A 1 572 ? 10.612 40.235 -43.232 1.00 52.25 572 MET A O 1
ATOM 4708 N N . LEU A 1 573 ? 11.254 42.063 -44.347 1.00 51.44 573 LEU A N 1
ATOM 4709 C CA . LEU A 1 573 ? 12.113 41.355 -45.303 1.00 51.44 573 LEU A CA 1
ATOM 4710 C C . LEU A 1 573 ? 13.380 40.806 -44.632 1.00 51.44 573 LEU A C 1
ATOM 4712 O O . LEU A 1 573 ? 13.846 39.723 -44.987 1.00 51.44 573 LEU A O 1
ATOM 4716 N N . PHE A 1 574 ? 13.910 41.513 -43.632 1.00 53.03 574 PHE A N 1
ATOM 4717 C CA . PHE A 1 574 ? 15.008 41.026 -42.798 1.00 53.03 574 PHE A CA 1
ATOM 4718 C C . PHE A 1 574 ? 14.537 39.988 -41.767 1.00 53.03 574 PHE A C 1
ATOM 4720 O O . PHE A 1 574 ? 15.203 38.971 -41.599 1.00 53.03 574 PHE A O 1
ATOM 4727 N N . GLN A 1 575 ? 13.370 40.169 -41.140 1.00 47.78 575 GLN A N 1
ATOM 4728 C CA . GLN A 1 575 ? 12.803 39.213 -40.178 1.00 47.78 575 GLN A CA 1
ATOM 4729 C C . GLN A 1 575 ? 12.335 37.907 -40.840 1.00 47.78 575 GLN A C 1
ATOM 4731 O O . GLN A 1 575 ? 12.613 36.831 -40.322 1.00 47.78 575 GLN A O 1
ATOM 4736 N N . GLY A 1 576 ? 11.700 37.964 -42.012 1.00 43.88 576 GLY A N 1
ATOM 4737 C CA . GLY A 1 576 ? 11.228 36.786 -42.749 1.00 43.88 576 GLY A CA 1
ATOM 4738 C C . GLY A 1 576 ? 12.336 35.931 -43.381 1.00 43.88 576 GLY A C 1
ATOM 4739 O O . GLY A 1 576 ? 12.086 34.767 -43.679 1.00 43.88 576 GLY A O 1
ATOM 4740 N N . ASN A 1 577 ? 13.546 36.481 -43.562 1.00 43.50 577 ASN A N 1
ATOM 4741 C CA . ASN A 1 577 ? 14.753 35.742 -43.979 1.00 43.50 577 ASN A CA 1
ATOM 4742 C C . ASN A 1 577 ? 15.631 35.296 -42.791 1.00 43.50 577 ASN A C 1
ATOM 4744 O O . ASN A 1 577 ? 16.602 34.575 -42.991 1.00 43.50 577 ASN A O 1
ATOM 4748 N N . LEU A 1 578 ? 15.320 35.747 -41.571 1.00 35.47 578 LEU A N 1
ATOM 4749 C CA . LEU A 1 578 ? 15.921 35.265 -40.320 1.00 35.47 578 LEU A CA 1
ATOM 4750 C C . LEU A 1 578 ? 15.057 34.184 -39.639 1.00 35.47 578 LEU A C 1
ATOM 4752 O O . LEU A 1 578 ? 15.544 33.506 -38.740 1.00 35.47 578 LEU A O 1
ATOM 4756 N N . LEU A 1 579 ? 13.797 34.025 -40.066 1.00 30.27 579 LEU A N 1
ATOM 4757 C CA . LEU A 1 579 ? 12.824 33.049 -39.553 1.00 30.27 579 LEU A CA 1
ATOM 4758 C C . LEU A 1 579 ? 12.339 32.027 -40.608 1.00 30.27 579 LEU A C 1
ATOM 4760 O O . LEU A 1 579 ? 11.343 31.351 -40.363 1.00 30.27 579 LEU A O 1
ATOM 4764 N N . ASN A 1 580 ? 13.023 31.887 -41.753 1.00 30.92 580 ASN A N 1
ATOM 4765 C CA . ASN A 1 580 ? 12.840 30.772 -42.701 1.00 30.92 580 ASN A CA 1
ATOM 4766 C C . ASN A 1 580 ? 14.170 30.139 -43.094 1.00 30.92 580 ASN A C 1
ATOM 4768 O O . ASN A 1 580 ? 15.121 30.912 -43.353 1.00 30.92 580 ASN A O 1
#

pLDDT: mean 83.02, std 15.11, range [30.27, 97.44]

Radius of gyration: 41.75 Å; chains: 1; bounding box: 82×85×116 Å

Foldseek 3Di:
DDQPDDPVLVVLLLQLQLLLLLPAPLQDKDQLCPPPLFDVDFDAADEDPDDDDDFWQLLVQVVVCLVVVVPDDRDDADPVLNVLVNVLCVVCVVCSRVDDPVRVLVSSLVSQCVDPPGDQQASVSLSSSLVVLSSSRNGHGHPVSNVVSVVVNVVSSRDMHGHQTDNPPPVLLVLSCVLSVHDSVVNVVSSVVNSVPHALVQLLLCLVDPCLFQLNPDDCVLAPDSVLNVVSNVLRVVLSVVSNVSSPDPPDPDNHHDDQDPPVLVSLLSLLLSVLPTDPSSLVSLLSSCSSNNPDLLSNLVSLQVSQQPPDDVNARDLLSNLSSNVSSQVSHNDHDDLNSDGPVSNVVLLVVLVVSCVRHVVVLLVLLLCCPPDVPSVLSSLSSNVSSVDPPPVVLVSSLVSLLVNLVVQLVVLCVVLVPDPPDPADDLSSLLSSLVSLLVVLVSLLVSCVVCVPSCVVNVSNVSNLCSSVPVNVVVLVVNLVVCVVPPNPQPPDPVSVVSVVSVVVSVVSSVVSYVDDDPSCVSCVVCVVVVVVVCVVVLVVVLVVLVVPDPDDDDPDDDDDPSNVVNVCVVVVVVVD